Protein AF-A0A915EPQ9-F1 (afdb_monomer_lite)

pLDDT: mean 71.06, std 23.41, range [20.97, 97.5]

Radius of gyration: 39.2 Å; chains: 1; bounding box: 114×97×107 Å

InterPro domains:
  IPR001126 UmuC domain [PF00817] (8-189)
  IPR001126 UmuC domain [PS50173] (5-194)
  IPR001594 Palmitoyltransferase, DHHC domain [PF01529] (547-684)
  IPR036775 DNA polymerase, Y-family, little finger domain superfamily [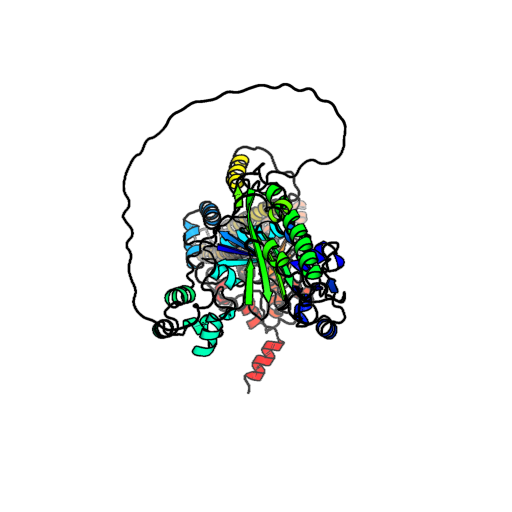G3DSA:3.30.1490.100] (253-326)
  IPR036775 DNA polymerase, Y-family, little finger domain superfamily [SSF100879] (257-351)
  IPR043128 Reverse transcriptase/Diguanylate cyclase domain [G3DSA:3.30.70.270] (82-194)
  IPR043502 DNA/RNA polymerase superfamily [SSF56672] (2-251)
  IPR052230 DNA polymerase eta [PTHR45873] (3-413)

Secondary structure (DSSP, 8-state):
----EEEEEETTTHHHHHHHH-GGGTTS-EEEEEEPTTSSEEEEEEE-HHHHHTT--TT--HHHHHHH-TT-EEEEPPBPTTSSSB--HHHHHT--S-SSSSEEEEE-HHHHHHHHTTS-HHHHHHHHHHTTS--PPP-----S--------SSHHHHHHHHHHHHHHHHH---EEEEEESSHHHHHHTTS--BGGGSTTTTTHHHHHHHHHH---BHHHHHTS-HHHHHHH-HHHHHHHHHHHHT---PPP----S-SEEEEEEE--GGGSEEEHHHHHHHHHHHHHHHHHHHHHHHHHH-EEEEEEEEEEEETTEEEEES--HHHHHT--SSEEEEEESEEEEEEEEEEES--TT---HHHHHH--SS-PPPS-----SS-SS----------PPPPP-----------------------------------STHHHHHHHHHHHHHHH-------SSHHHHHHHHHHHHHHHHIIIIIHHHHHHHIIIIIGGGTS-TTSHHHHHHHHHHHHHHHHHHHHHHHHHHHTTTTT-SSPP----TT-EE-STTSSEEPTT-EEETTTTEEETT--EEETTTTEEE-TTTHHHHHHHHHHHHHHHHHHHHHHHHHHHHHSS---GGGTHHHH-HHHHHHTTSS-HHHHHHHHHHHHHHHHHHHHHHHHHHHHHHHHHT--HHHHHTT--TT---HHHHHHHHH-TTHHHHTT-TTS----SS-SS----HHHHHHHHHTT--

Foldseek 3Di:
DQWKKKKKFFALQVQVLVCVVPVVCALHWEWEAEQDPVRHGDFTDGTALNLCVLVDDGPDDPVVSCVSPVRYHYHYADDDPPDSHGDCVSLQVLDQFDPHSGMAMDTCRVVLVVVLVVDDPVVNVVLVVPPPPDQAAWDDRPSNLDFQQPPPPDPSVVVVSVVQVVSCVVRVTHIIMAMDSDDQSRQPSHDAQFQLSTPPLVDDNVVQCCVPQVGGGLVSLLPDDLVVLCVRPVVCSVVSVCVSVVHDPDDRDPDSDDQKDKDKDFQDDPRFAWWLVVVVVVVVVRLVVSLVVQVVRCVVQVKHWDAKKKWFAFPNDIDIDRADVVVSVVPPDTTHPPTTRMIMMMTGPIDHHDPPPPDGSVVSNVPPPDDDDDPPPDDDPPPDDDDDDDDDDDDDDDDDDDDDDDDDDDDDDDDDDDDDDDDDDDDDDDDDDDDDVCPVCVVVVVVVVVVDDPDDDDDPPPPQVVVLVVLVVVLCCCLVPVVVVLLCCLLQPLVCVPPPPPDPSSCVPVVVLVLLSVLLVQLLVCLQVLAQQGPDPADRQDDDPPWDQQVQQSGIHFPLWHADPNSSYIGQNWFAQDSNNNGTHHQRRVLSVLLNLVSQLVNLVVSLVSLVVSLCVQDDHDDPVCVVCLVCVVVCVVVPVDDPVSSVSSVSNVVSVVSNVVSVVVNVQVLVCLQQLHHNVCVVVVNRFQPPGNVVSQCQRQADVNVCCSNHVPDDGDHPDSSRDGDTPVVVVVVVVVVVD

Sequence (741 aa):
MPRIVALIDMDCFYVQVEQRLNPELYGKPVVACQLSDNLSPGGVLAVSYEAREFGIKRGMSAEEIKQLCPEINLCIMPLVEGMHKTDLARYRSASEEKASIDEAYLDLTEAVEMEMAKWCPDELVEHLVTDLSEAFPSTHVATGDDRYLRASSCHRGQIVEDIRHEIFEKTKFNCSAGIGLNKMIAKLSLRDYKVMHLKFLGGKLGLALTNKFGVKTMADLAQIPPQNILASFPQSASWLLRVIEGDDDEPIRAGIMQKSIAVSKNFPGKNALSKVDLVEKWVHGLSKELCKRLIEDQVKFRRTAQNIVVGFYSNNRSIVWNYMRSFIKDKQGLDWSPSITNMHISSGRFQDGVDSTVREITSWFDKSKSEPVGQDAILDADQACGHEVDDITIIDFPPANELVANDPEGCENITSTSADPARDSSKESMDIEIVSENIVDRSKTIFNCLSSSNVEPKSAVKSSSSSVKKNVKNFDFVVGAILPISFLFEVTFVLSFWHSLFSVGWLVRVLPLLYISSNVYLNIYKMVSVGPNGRSSDLPSIIKPGFKYCHSCCLNSPPRSHHCPICNTCVLRRDHHCSFAAVCVGHFNQRFFIAAIVNLLIISFTCFLWNLSFVSMTMSKLSPIQYWHLMLPHLALVLGFISPYQFFAVFVFVCSMTTVVFVTYLVAAQIFCLYRGQTRIEYLMDIHAYDLGFLNNVRLAMGSRWPLVFFSPFVASPLQSDGISFPVKELQNVYKNTKNF

Structure (mmCIF, N/CA/C/O backbone):
data_AF-A0A915EPQ9-F1
#
_entry.id   AF-A0A915EPQ9-F1
#
loop_
_atom_site.group_PDB
_atom_site.id
_atom_site.type_symbol
_atom_site.label_atom_id
_atom_site.label_alt_id
_atom_site.label_comp_id
_atom_site.label_asym_id
_atom_site.label_entity_id
_atom_site.label_seq_id
_atom_site.pdbx_PDB_ins_code
_atom_site.Cartn_x
_atom_site.Cartn_y
_atom_site.Cartn_z
_atom_site.occupancy
_atom_site.B_iso_or_equiv
_atom_site.auth_seq_id
_atom_site.auth_comp_id
_atom_site.auth_asym_id
_atom_site.auth_atom_id
_atom_site.pdbx_PDB_model_num
ATOM 1 N N . MET A 1 1 ? -23.833 5.264 -9.275 1.00 45.62 1 MET A N 1
ATOM 2 C CA . MET A 1 1 ? -23.419 3.856 -9.037 1.00 45.62 1 MET A CA 1
ATOM 3 C C . MET A 1 1 ? -24.269 3.273 -7.900 1.00 45.62 1 MET A C 1
ATOM 5 O O . MET A 1 1 ? -25.123 4.007 -7.407 1.00 45.62 1 MET A O 1
ATOM 9 N N . PRO A 1 2 ? -24.121 2.003 -7.457 1.00 59.00 2 PRO A N 1
ATOM 10 C CA . PRO A 1 2 ? -24.512 1.664 -6.083 1.00 59.00 2 PRO A CA 1
ATOM 11 C C . PRO A 1 2 ? -23.792 2.596 -5.090 1.00 59.00 2 PRO A C 1
ATOM 13 O O . PRO A 1 2 ? -22.707 3.093 -5.398 1.00 59.00 2 PRO A O 1
ATOM 16 N N . ARG A 1 3 ? -24.393 2.843 -3.917 1.00 68.62 3 ARG A N 1
ATOM 17 C CA . ARG A 1 3 ? -23.802 3.712 -2.883 1.00 68.62 3 ARG A CA 1
ATOM 18 C C . ARG A 1 3 ? -22.417 3.214 -2.469 1.00 68.62 3 ARG A C 1
ATOM 20 O O . ARG A 1 3 ? -22.166 2.010 -2.442 1.00 68.62 3 ARG A O 1
ATOM 27 N N . ILE A 1 4 ? -21.542 4.143 -2.097 1.00 76.69 4 ILE A N 1
ATOM 28 C CA . ILE A 1 4 ? -20.205 3.853 -1.576 1.00 76.69 4 ILE A CA 1
ATOM 29 C C . ILE A 1 4 ? -20.112 4.467 -0.183 1.00 76.69 4 ILE A C 1
ATOM 31 O O . ILE A 1 4 ? -20.117 5.684 -0.023 1.00 76.69 4 ILE A O 1
ATOM 35 N N . VAL A 1 5 ? -20.031 3.609 0.828 1.00 75.31 5 VAL A N 1
ATOM 36 C CA . VAL A 1 5 ? -20.057 3.990 2.240 1.00 75.31 5 VAL A CA 1
ATOM 37 C C . VAL A 1 5 ? -18.716 3.681 2.881 1.00 75.31 5 VAL A C 1
ATOM 39 O O . VAL A 1 5 ? -18.258 2.538 2.847 1.00 75.31 5 VAL A O 1
ATOM 42 N N . ALA A 1 6 ? -18.128 4.682 3.528 1.00 80.75 6 ALA A N 1
ATOM 43 C CA . ALA A 1 6 ? -17.026 4.486 4.454 1.00 80.75 6 ALA A CA 1
ATOM 44 C C . ALA A 1 6 ? -17.485 4.670 5.905 1.00 80.75 6 ALA A C 1
ATOM 46 O O . ALA A 1 6 ? -18.450 5.378 6.206 1.00 80.75 6 ALA A O 1
ATOM 47 N N . LEU A 1 7 ? -16.754 4.041 6.816 1.00 81.56 7 LEU A N 1
ATOM 48 C CA . LEU A 1 7 ? -16.840 4.259 8.251 1.00 81.56 7 LEU A CA 1
ATOM 49 C C . LEU A 1 7 ? -15.430 4.427 8.804 1.00 81.56 7 LEU A C 1
ATOM 51 O O . LEU A 1 7 ? -14.595 3.549 8.603 1.00 81.56 7 LEU A O 1
ATOM 55 N N . ILE A 1 8 ? -15.204 5.507 9.545 1.00 83.12 8 ILE A N 1
ATOM 56 C CA . ILE A 1 8 ? -13.987 5.733 10.332 1.00 83.12 8 ILE A CA 1
ATOM 57 C C . ILE A 1 8 ? -14.281 5.361 11.799 1.00 83.12 8 ILE A C 1
ATOM 59 O O . ILE A 1 8 ? -15.335 5.737 12.306 1.00 83.12 8 ILE A O 1
ATOM 63 N N . ASP A 1 9 ? -13.383 4.631 12.470 1.00 82.88 9 ASP A N 1
ATOM 64 C CA . ASP A 1 9 ? -13.476 4.173 13.876 1.00 82.88 9 ASP A CA 1
ATOM 65 C C . ASP A 1 9 ? -12.108 4.435 14.560 1.00 82.88 9 ASP A C 1
ATOM 67 O O . ASP A 1 9 ? -11.081 3.885 14.152 1.00 82.88 9 ASP A O 1
ATOM 71 N N . MET A 1 10 ? -12.055 5.353 15.533 1.00 85.00 10 MET A N 1
ATOM 72 C CA . MET A 1 10 ? -10.816 5.856 16.152 1.00 85.00 10 MET A CA 1
ATOM 73 C C . MET A 1 10 ? -10.123 4.800 17.020 1.00 85.00 10 MET A C 1
ATOM 75 O O . MET A 1 10 ? -10.682 4.289 17.997 1.00 85.00 10 MET A O 1
ATOM 79 N N . ASP A 1 11 ? -8.849 4.533 16.731 1.00 85.12 11 ASP A N 1
ATOM 80 C CA . ASP A 1 11 ? -8.108 3.456 17.377 1.00 85.12 11 ASP A CA 1
ATOM 81 C C . ASP A 1 11 ? -7.954 3.696 18.882 1.00 85.12 11 ASP A C 1
ATOM 83 O O . ASP A 1 11 ? -7.470 4.737 19.314 1.00 85.12 11 ASP A O 1
ATOM 87 N N . CYS A 1 12 ? -8.431 2.743 19.692 1.00 87.69 12 CYS A N 1
ATOM 88 C CA . CYS A 1 12 ? -8.403 2.772 21.165 1.00 87.69 12 CYS A CA 1
ATOM 89 C C . CYS A 1 12 ? -8.780 4.129 21.824 1.00 87.69 12 CYS A C 1
ATOM 91 O O . CYS A 1 12 ? -8.390 4.371 22.967 1.00 87.69 12 CYS A O 1
ATOM 93 N N . PHE A 1 13 ? -9.579 4.965 21.140 1.00 89.56 13 PHE A N 1
ATOM 94 C CA . PHE A 1 13 ? -9.648 6.437 21.226 1.00 89.56 13 PHE A CA 1
ATOM 95 C C . PHE A 1 13 ? -9.196 7.109 22.536 1.00 89.56 13 PHE A C 1
ATOM 97 O O . PHE A 1 13 ? -8.296 7.946 22.522 1.00 89.56 13 PHE A O 1
ATOM 104 N N . TYR A 1 14 ? -9.787 6.759 23.682 1.00 89.25 14 TYR A N 1
ATOM 105 C CA . TYR A 1 14 ? -9.443 7.387 24.965 1.00 89.25 14 TYR A CA 1
ATOM 106 C C . TYR A 1 14 ? -7.981 7.184 25.388 1.00 89.25 14 TYR A C 1
ATOM 108 O O . TYR A 1 14 ? -7.452 8.035 26.092 1.00 89.25 14 TYR A O 1
ATOM 116 N N . VAL A 1 15 ? -7.321 6.099 24.968 1.00 91.19 15 VAL A N 1
ATOM 117 C CA . VAL A 1 15 ? -5.880 5.907 25.188 1.00 91.19 15 VAL A CA 1
ATOM 118 C C . VAL A 1 15 ? -5.068 6.876 24.330 1.00 91.19 15 VAL A C 1
ATOM 120 O O . VAL A 1 15 ? -4.192 7.540 24.873 1.00 91.19 15 VAL A O 1
ATOM 123 N N . GLN A 1 16 ? -5.391 7.037 23.042 1.00 89.81 16 GLN A N 1
ATOM 124 C CA . GLN A 1 16 ? -4.684 7.991 22.180 1.00 89.81 16 GLN A CA 1
ATOM 125 C C . GLN A 1 16 ? -4.825 9.441 22.664 1.00 89.81 16 GLN A C 1
ATOM 127 O O . GLN A 1 16 ? -3.870 10.209 22.584 1.00 89.81 16 GLN A O 1
ATOM 132 N N . VAL A 1 17 ? -5.975 9.820 23.237 1.00 89.25 17 VAL A N 1
ATOM 133 C CA . VAL A 1 17 ? -6.134 11.140 23.875 1.00 89.25 17 VAL A CA 1
ATOM 134 C C . VAL A 1 17 ? -5.144 11.328 25.035 1.00 89.25 17 VAL A C 1
ATOM 136 O O . VAL A 1 17 ? -4.562 12.404 25.153 1.00 89.25 17 VAL A O 1
ATOM 139 N N . GLU A 1 18 ? -4.883 10.295 25.844 1.00 89.50 18 GLU A N 1
ATOM 140 C CA . GLU A 1 18 ? -3.869 10.361 26.909 1.00 89.50 18 GLU A CA 1
ATOM 141 C C . GLU A 1 18 ? -2.435 10.304 26.362 1.00 89.50 18 GLU A C 1
ATOM 143 O O . GLU A 1 18 ? -1.586 11.043 26.849 1.00 89.50 18 GLU A O 1
ATOM 148 N N . GLN A 1 19 ? -2.160 9.505 25.324 1.00 88.31 19 GLN A N 1
ATOM 149 C CA . GLN A 1 19 ? -0.846 9.456 24.663 1.00 88.31 19 GLN A CA 1
ATOM 150 C C . GLN A 1 19 ? -0.492 10.791 23.986 1.00 88.31 19 GLN A C 1
ATOM 152 O O . GLN A 1 19 ? 0.658 11.219 24.013 1.00 88.31 19 GLN A O 1
ATOM 157 N N . ARG A 1 20 ? -1.480 11.522 23.457 1.00 86.38 20 ARG A N 1
ATOM 158 C CA . ARG A 1 20 ? -1.273 12.877 22.925 1.00 86.38 20 ARG A CA 1
ATOM 159 C C . ARG A 1 20 ? -1.025 13.919 24.020 1.00 86.38 20 ARG A C 1
ATOM 161 O O . ARG A 1 20 ? -0.348 14.908 23.761 1.00 86.38 20 ARG A O 1
ATOM 168 N N . LEU A 1 21 ? -1.559 13.711 25.226 1.00 87.25 21 LEU A N 1
ATOM 169 C CA . LEU A 1 21 ? -1.301 14.566 26.393 1.00 87.25 21 LEU A CA 1
ATOM 170 C C . LEU A 1 21 ? 0.028 14.231 27.091 1.00 87.25 21 LEU A C 1
ATOM 172 O O . LEU A 1 21 ? 0.663 15.128 27.639 1.00 87.25 21 LEU A O 1
ATOM 176 N N . ASN A 1 22 ? 0.461 12.969 27.053 1.00 89.69 22 ASN A N 1
ATOM 177 C CA . ASN A 1 22 ? 1.771 12.518 27.513 1.00 89.69 22 ASN A CA 1
ATOM 178 C C . ASN A 1 22 ? 2.434 11.613 26.451 1.00 89.69 22 ASN A C 1
ATOM 180 O O . ASN A 1 22 ? 2.242 10.392 26.484 1.00 89.69 22 ASN A O 1
ATOM 184 N N . PRO A 1 23 ? 3.253 12.187 25.546 1.00 88.44 23 PRO A N 1
ATOM 185 C CA . PRO A 1 23 ? 3.924 11.444 24.477 1.00 88.44 23 PRO A CA 1
ATOM 186 C C . PRO A 1 23 ? 4.863 10.323 24.937 1.00 88.44 23 PRO A C 1
ATOM 188 O O . PRO A 1 23 ? 5.204 9.457 24.135 1.00 88.44 23 PRO A O 1
ATOM 191 N N . GLU A 1 24 ? 5.255 10.265 26.215 1.00 91.00 24 GLU A N 1
ATOM 192 C CA . GLU A 1 24 ? 6.004 9.116 26.735 1.00 91.00 24 GLU A CA 1
ATOM 193 C C . GLU A 1 24 ? 5.184 7.815 26.750 1.00 91.00 24 GLU A C 1
ATOM 195 O O . GLU A 1 24 ? 5.748 6.757 27.016 1.00 91.00 24 GLU A O 1
ATOM 200 N N . LEU A 1 25 ? 3.870 7.869 26.509 1.00 89.62 25 LEU A N 1
ATOM 201 C CA . LEU A 1 25 ? 2.968 6.714 26.517 1.00 89.62 25 LEU A CA 1
ATOM 202 C C . LEU A 1 25 ? 2.779 6.048 25.139 1.00 89.62 25 LEU A C 1
ATOM 204 O O . LEU A 1 25 ? 2.090 5.029 25.062 1.00 89.62 25 LEU A O 1
ATOM 208 N N . TYR A 1 26 ? 3.347 6.589 24.055 1.00 87.75 26 TYR A N 1
ATOM 209 C CA . TYR A 1 26 ? 3.329 5.922 22.744 1.00 87.75 26 TYR A CA 1
ATOM 210 C C . TYR A 1 26 ? 4.194 4.649 22.757 1.00 87.75 26 TYR A C 1
ATOM 212 O O . TYR A 1 26 ? 5.281 4.642 23.338 1.00 87.75 26 TYR A O 1
ATOM 220 N N . GLY A 1 27 ? 3.718 3.571 22.120 1.00 85.94 27 GLY A N 1
ATOM 221 C CA . GLY A 1 27 ? 4.433 2.289 22.045 1.00 85.94 27 GLY A CA 1
ATOM 222 C C . GLY A 1 27 ? 4.560 1.553 23.385 1.00 85.94 27 GLY A C 1
ATOM 223 O O . GLY A 1 27 ? 5.444 0.712 23.545 1.00 85.94 27 GLY A O 1
ATOM 224 N N . LYS A 1 28 ? 3.722 1.892 24.374 1.00 91.75 28 LYS A N 1
ATOM 225 C CA . LYS A 1 28 ? 3.699 1.279 25.710 1.00 91.75 28 LYS A CA 1
ATOM 226 C C . LYS A 1 28 ? 2.331 0.653 25.984 1.00 91.75 28 LYS A C 1
ATOM 228 O O . LYS A 1 28 ? 1.319 1.159 25.501 1.00 91.75 28 LYS A O 1
ATOM 233 N N . PRO A 1 29 ? 2.250 -0.386 26.832 1.00 94.62 29 PRO A N 1
ATOM 234 C CA . PRO A 1 29 ? 0.968 -0.904 27.278 1.00 94.62 29 PRO A CA 1
ATOM 235 C C . PRO A 1 29 ? 0.285 0.139 28.184 1.00 94.62 29 PRO A C 1
ATOM 237 O O . PRO A 1 29 ? 0.760 0.466 29.277 1.00 94.62 29 PRO A O 1
ATOM 240 N N . VAL A 1 30 ? -0.834 0.685 27.700 1.00 94.00 30 VAL A N 1
ATOM 241 C CA . VAL A 1 30 ? -1.669 1.706 28.362 1.00 94.00 30 VAL A CA 1
ATOM 242 C C . VAL A 1 30 ? -3.124 1.233 28.496 1.00 94.00 30 VAL A C 1
ATOM 244 O O . VAL A 1 30 ? -3.681 0.618 27.577 1.00 94.00 30 VAL A O 1
ATOM 247 N N . VAL A 1 31 ? -3.766 1.578 29.617 1.00 93.75 31 VAL A N 1
ATOM 248 C CA . VAL A 1 31 ? -5.214 1.440 29.849 1.00 93.75 31 VAL A CA 1
ATOM 249 C C . VAL A 1 31 ? -5.787 2.766 30.348 1.00 93.75 31 VAL A C 1
ATOM 251 O O . VAL A 1 31 ? -5.282 3.339 31.312 1.00 93.75 31 VAL A O 1
ATOM 254 N N . ALA A 1 32 ? -6.872 3.233 29.729 1.00 90.62 32 ALA A N 1
ATOM 255 C CA . ALA A 1 32 ? -7.649 4.372 30.210 1.00 90.62 32 ALA A CA 1
ATOM 256 C C . ALA A 1 32 ? -8.820 3.879 31.080 1.00 90.62 32 ALA A C 1
ATOM 258 O O . ALA A 1 32 ? -9.668 3.118 30.599 1.00 90.62 32 ALA A O 1
ATOM 259 N N . CYS A 1 33 ? -8.894 4.327 32.337 1.00 88.50 33 CYS A N 1
ATOM 260 C CA . CYS A 1 33 ? -9.891 3.888 33.325 1.00 88.50 33 CYS A CA 1
ATOM 261 C C . CYS A 1 33 ? -10.679 5.059 33.930 1.00 88.50 33 CYS A C 1
ATOM 263 O O . CYS A 1 33 ? -10.161 6.163 34.097 1.00 88.50 33 CYS A O 1
ATOM 265 N N . GLN A 1 34 ? -11.919 4.797 34.351 1.00 83.94 34 GLN A N 1
ATOM 266 C CA . GLN A 1 34 ? -12.606 5.669 35.311 1.00 83.94 34 GLN A CA 1
ATOM 267 C C . GLN A 1 34 ? -11.916 5.600 36.679 1.00 83.94 34 GLN A C 1
ATOM 269 O O . GLN A 1 34 ? -11.370 4.561 37.044 1.00 83.94 34 GLN A O 1
ATOM 274 N N . LEU A 1 35 ? -11.987 6.674 37.463 1.00 78.50 35 LEU A N 1
ATOM 275 C CA . LEU A 1 35 ? -11.669 6.625 38.891 1.00 78.50 35 LEU A CA 1
ATOM 276 C C . LEU A 1 35 ? -12.771 5.847 39.637 1.00 78.50 35 LEU A C 1
ATOM 278 O O . LEU A 1 35 ? -13.957 6.037 39.360 1.00 78.50 35 LEU A O 1
ATOM 282 N N . SER A 1 36 ? -12.394 4.971 40.567 1.00 70.94 36 SER A N 1
ATOM 283 C CA . SER A 1 36 ? -13.333 4.295 41.467 1.00 70.94 36 SER A CA 1
ATOM 284 C C . SER A 1 36 ? -13.792 5.234 42.590 1.00 70.94 36 SER A C 1
ATOM 286 O O . SER A 1 36 ? -13.135 6.234 42.889 1.00 70.94 36 SER A O 1
ATOM 288 N N . ASP A 1 37 ? -14.889 4.893 43.273 1.00 65.81 37 ASP A N 1
ATOM 289 C CA . ASP A 1 37 ? -15.340 5.667 44.440 1.00 65.81 37 ASP A CA 1
ATOM 290 C C . ASP A 1 37 ? -14.297 5.633 45.603 1.00 65.81 37 ASP A C 1
ATOM 292 O O . ASP A 1 37 ? -14.339 6.490 46.481 1.00 65.81 37 ASP A O 1
ATOM 296 N N . ASN A 1 38 ? -13.308 4.717 45.566 1.00 66.12 38 ASN A N 1
ATOM 297 C CA . ASN A 1 38 ? -12.179 4.605 46.510 1.00 66.12 38 ASN A CA 1
ATOM 298 C C . ASN A 1 38 ? -10.878 5.291 46.019 1.00 66.12 38 ASN A C 1
ATOM 300 O O . ASN A 1 38 ? -9.802 5.004 46.541 1.00 66.12 38 ASN A O 1
ATOM 304 N N . LEU A 1 39 ? -10.940 6.152 44.993 1.00 65.31 39 LEU A N 1
ATOM 305 C CA . LEU A 1 39 ? -9.780 6.812 44.358 1.00 65.31 39 LEU A CA 1
ATOM 306 C C . LEU A 1 39 ? -8.752 5.859 43.698 1.00 65.31 39 LEU A C 1
ATOM 308 O O . LEU A 1 39 ? -7.656 6.279 43.332 1.00 65.31 39 LEU A O 1
ATOM 312 N N . SER A 1 40 ? -9.100 4.584 43.503 1.00 67.38 40 SER A N 1
ATOM 313 C CA . SER A 1 40 ? -8.295 3.607 42.752 1.00 67.38 40 SER A CA 1
ATOM 314 C C . SER A 1 40 ? -8.696 3.573 41.263 1.00 67.38 40 SER A C 1
ATOM 316 O O . SER A 1 40 ? -9.728 4.145 40.900 1.00 67.38 40 SER A O 1
ATOM 318 N N . PRO A 1 41 ? -7.942 2.911 40.362 1.00 71.19 41 PRO A N 1
ATOM 319 C CA . PRO A 1 41 ? -8.391 2.722 38.986 1.00 71.19 41 PRO A CA 1
ATOM 320 C C . PRO A 1 41 ? -9.606 1.780 38.971 1.00 71.19 41 PRO A C 1
ATOM 322 O O . PRO A 1 41 ? -9.530 0.637 39.418 1.00 71.19 41 PRO A O 1
ATOM 325 N N . GLY A 1 42 ? -10.737 2.292 38.491 1.00 75.38 42 GLY A N 1
ATOM 326 C CA . GLY A 1 42 ? -12.004 1.582 38.351 1.00 75.38 42 GLY A CA 1
ATOM 327 C C . GLY A 1 42 ? -12.202 1.021 36.942 1.00 75.38 42 GLY A C 1
ATOM 328 O O . GLY A 1 42 ? -11.283 0.477 36.335 1.00 75.38 42 GLY A O 1
ATOM 329 N N . GLY A 1 43 ? -13.426 1.144 36.419 1.00 80.75 43 GLY A N 1
ATOM 330 C CA . GLY A 1 43 ? -13.831 0.518 35.158 1.00 80.75 43 GLY A CA 1
ATOM 331 C C . GLY A 1 43 ? -12.976 0.925 33.952 1.00 80.75 43 GLY A C 1
ATOM 332 O O . GLY A 1 43 ? -12.857 2.111 33.633 1.00 80.75 43 GLY A O 1
ATOM 333 N N . VAL A 1 44 ? -12.431 -0.078 33.258 1.00 86.38 44 VAL A N 1
ATOM 334 C CA . VAL A 1 44 ? -11.662 0.071 32.013 1.00 86.38 44 VAL A CA 1
ATOM 335 C C . VAL A 1 44 ? -12.533 0.630 30.891 1.00 86.38 44 VAL A C 1
ATOM 337 O O . VAL A 1 44 ? -13.522 0.010 30.492 1.00 86.38 44 VAL A O 1
ATOM 340 N N . LEU A 1 45 ? -12.118 1.761 30.323 1.00 85.56 45 LEU A N 1
ATOM 341 C CA . LEU A 1 45 ? -12.786 2.415 29.199 1.00 85.56 45 LEU A CA 1
ATOM 342 C C . LEU A 1 45 ? -12.101 2.130 27.862 1.00 85.56 45 LEU A C 1
ATOM 344 O O . LEU A 1 45 ? -12.786 1.910 26.864 1.00 85.56 45 LEU A O 1
ATOM 348 N N . ALA A 1 46 ? -10.770 2.097 27.813 1.00 89.62 46 ALA A N 1
ATOM 349 C CA . ALA A 1 46 ? -10.025 1.741 26.607 1.00 89.62 46 ALA A CA 1
ATOM 350 C C . ALA A 1 46 ? -8.701 1.055 26.951 1.00 89.62 46 ALA A C 1
ATOM 352 O O . ALA A 1 46 ? -8.128 1.285 28.012 1.00 89.62 46 ALA A O 1
ATOM 353 N N . VAL A 1 47 ? -8.237 0.209 26.034 1.00 90.69 47 VAL A N 1
ATOM 354 C CA . VAL A 1 47 ? -7.015 -0.594 26.151 1.00 90.69 47 VAL A CA 1
ATOM 355 C C . VAL A 1 47 ? -6.207 -0.363 24.873 1.00 90.69 47 VAL A C 1
ATOM 357 O O . VAL A 1 47 ? -6.761 -0.516 23.774 1.00 90.69 47 VAL A O 1
ATOM 360 N N . SER A 1 48 ? -4.937 0.024 25.017 1.00 92.25 48 SER A N 1
ATOM 361 C CA . SER A 1 48 ? -3.951 0.105 23.921 1.00 92.25 48 SER A CA 1
ATOM 362 C C . SER A 1 48 ? -3.804 -1.248 23.208 1.00 92.25 48 SER A C 1
ATOM 364 O O . SER A 1 48 ? -4.306 -2.257 23.708 1.00 92.25 48 SER A O 1
ATOM 366 N N . TYR A 1 49 ? -3.179 -1.309 22.034 1.00 87.25 49 TYR A N 1
ATOM 367 C CA . TYR A 1 49 ? -3.017 -2.605 21.361 1.00 87.25 49 TYR A CA 1
ATOM 368 C C . TYR A 1 49 ? -1.904 -3.427 22.013 1.00 87.25 49 TYR A C 1
ATOM 370 O O . TYR A 1 49 ? -2.104 -4.609 22.272 1.00 87.25 49 TYR A O 1
ATOM 378 N N . GLU A 1 50 ? -0.830 -2.761 22.423 1.00 90.94 50 GLU A N 1
ATOM 379 C CA . GLU A 1 50 ? 0.270 -3.280 23.232 1.00 90.94 50 GLU A CA 1
ATOM 380 C C . GLU A 1 50 ? -0.261 -3.961 24.507 1.00 90.94 50 GLU A C 1
ATOM 382 O O . GLU A 1 50 ? 0.099 -5.093 24.813 1.00 90.94 50 GLU A O 1
ATOM 387 N N . ALA A 1 51 ? -1.209 -3.338 25.221 1.00 91.12 51 ALA A N 1
ATOM 388 C CA . ALA A 1 51 ? -1.836 -3.955 26.394 1.00 91.12 51 ALA A CA 1
ATOM 389 C C . ALA A 1 51 ? -2.769 -5.140 26.051 1.00 91.12 51 ALA A C 1
ATOM 391 O O . ALA A 1 51 ? -2.935 -6.043 26.872 1.00 91.12 51 ALA A O 1
ATOM 392 N N . ARG A 1 52 ? -3.376 -5.187 24.854 1.00 90.19 52 ARG A N 1
ATOM 393 C CA . ARG A 1 52 ? -4.217 -6.330 24.433 1.00 90.19 52 ARG A CA 1
ATOM 394 C C . ARG A 1 52 ? -3.401 -7.597 24.179 1.00 90.19 52 ARG A C 1
ATOM 396 O O . ARG A 1 52 ? -3.970 -8.679 24.310 1.00 90.19 52 ARG A O 1
ATOM 403 N N . GLU A 1 53 ? -2.110 -7.490 23.860 1.00 88.88 53 GLU A N 1
ATOM 404 C CA . GLU A 1 53 ? -1.231 -8.656 23.668 1.00 88.88 53 GLU A CA 1
ATOM 405 C C . GLU A 1 53 ? -1.065 -9.466 24.966 1.00 88.88 53 GLU A C 1
ATOM 407 O O . GLU A 1 53 ? -1.124 -10.693 24.939 1.00 88.88 53 GLU A O 1
ATOM 412 N N . PHE A 1 54 ? -1.039 -8.792 26.123 1.00 88.88 54 PHE A N 1
ATOM 413 C CA . PHE A 1 54 ? -1.111 -9.406 27.461 1.00 88.88 54 PHE A CA 1
ATOM 414 C C . PHE A 1 54 ? -2.510 -9.962 27.813 1.00 88.88 54 PHE A C 1
ATOM 416 O O . PHE A 1 54 ? -2.778 -10.346 28.951 1.00 88.88 54 PHE A O 1
ATOM 423 N N . GLY A 1 55 ? -3.448 -9.981 26.861 1.00 88.06 55 GLY A N 1
ATOM 424 C CA . GLY A 1 55 ? -4.813 -10.479 27.038 1.00 88.06 55 GLY A CA 1
ATOM 425 C C . GLY A 1 55 ? -5.777 -9.519 27.748 1.00 88.06 55 GLY A C 1
ATOM 426 O O . GLY A 1 55 ? -6.924 -9.913 27.994 1.00 88.06 55 GLY A O 1
ATOM 427 N N . ILE A 1 56 ? -5.353 -8.283 28.052 1.00 89.75 56 ILE A N 1
ATOM 428 C CA . ILE A 1 56 ? -6.142 -7.290 28.799 1.00 89.75 56 ILE A CA 1
ATOM 429 C C . ILE A 1 56 ? -7.390 -6.865 28.008 1.00 89.75 56 ILE A C 1
ATOM 431 O O . ILE A 1 56 ? -7.337 -6.575 26.810 1.00 89.75 56 ILE A O 1
ATOM 435 N N . LYS A 1 57 ? -8.540 -6.809 28.693 1.00 83.69 57 LYS A N 1
ATOM 436 C CA . LYS A 1 57 ? -9.867 -6.548 28.109 1.00 83.69 57 LYS A CA 1
ATOM 437 C C . LYS A 1 57 ? -10.659 -5.530 28.933 1.00 83.69 57 LYS A C 1
ATOM 439 O O . LYS A 1 57 ? -10.467 -5.393 30.140 1.00 83.69 57 LYS A O 1
ATOM 444 N N . ARG A 1 58 ? -11.611 -4.847 28.281 1.00 79.44 58 ARG A N 1
ATOM 445 C CA . ARG A 1 58 ? -12.639 -4.045 28.972 1.00 79.44 58 ARG A CA 1
ATOM 446 C C . ARG A 1 58 ? -13.369 -4.922 29.999 1.00 79.44 58 ARG A C 1
ATOM 448 O O . ARG A 1 58 ? -13.780 -6.029 29.666 1.00 79.44 58 ARG A O 1
ATOM 455 N N . GLY A 1 59 ? -13.549 -4.405 31.214 1.00 76.19 59 GLY A N 1
ATOM 456 C CA . GLY A 1 59 ? -14.244 -5.087 32.313 1.00 76.19 59 GLY A CA 1
ATOM 457 C C . GLY A 1 59 ? -13.347 -5.794 33.337 1.00 76.19 59 GLY A C 1
ATOM 458 O O . GLY A 1 59 ? -13.849 -6.121 34.406 1.00 76.19 59 GLY A O 1
ATOM 459 N N . MET A 1 60 ? -12.050 -5.980 33.062 1.00 84.00 60 MET A N 1
ATOM 460 C CA . MET A 1 60 ? -11.083 -6.447 34.070 1.00 84.00 60 MET A CA 1
ATOM 461 C C . MET A 1 60 ? -10.829 -5.383 35.150 1.00 84.00 60 MET A C 1
ATOM 463 O O . MET A 1 60 ? -10.941 -4.180 34.891 1.00 84.00 60 MET A O 1
ATOM 467 N N . SER A 1 61 ? -10.458 -5.823 36.351 1.00 82.75 61 SER A N 1
ATOM 468 C CA . SER A 1 61 ? -10.016 -4.965 37.454 1.00 82.75 61 SER A CA 1
ATOM 469 C C . SER A 1 61 ? -8.557 -4.519 37.301 1.00 82.75 61 SER A C 1
ATOM 471 O O . SER A 1 61 ? -7.746 -5.166 36.639 1.00 82.75 61 SER A O 1
ATOM 473 N N . ALA A 1 62 ? -8.188 -3.429 37.978 1.00 83.19 62 ALA A N 1
ATOM 474 C CA . ALA A 1 62 ? -6.810 -2.935 38.009 1.00 83.19 62 ALA A CA 1
ATOM 475 C C . ALA A 1 62 ? -5.797 -3.936 38.606 1.00 83.19 62 ALA A C 1
ATOM 477 O O . ALA A 1 62 ? -4.602 -3.832 38.331 1.00 83.19 62 ALA A O 1
ATOM 478 N N . GLU A 1 63 ? -6.263 -4.886 39.419 1.00 84.25 63 GLU A N 1
ATOM 479 C CA . GLU A 1 63 ? -5.438 -5.914 40.061 1.00 84.25 63 GLU A CA 1
ATOM 480 C C . GLU A 1 63 ? -5.124 -7.052 39.082 1.00 84.25 63 GLU A C 1
ATOM 482 O O . GLU A 1 63 ? -3.952 -7.362 38.877 1.00 84.25 63 GLU A O 1
ATOM 487 N N . GLU A 1 64 ? -6.135 -7.591 38.390 1.00 87.19 64 GLU A N 1
ATOM 488 C CA . GLU A 1 64 ? -5.953 -8.573 37.305 1.00 87.19 64 GLU A CA 1
ATOM 489 C C . GLU A 1 64 ? -5.058 -8.012 36.188 1.00 87.19 64 GLU A C 1
ATOM 491 O O . GLU A 1 64 ? -4.153 -8.685 35.700 1.00 87.19 64 GLU A O 1
ATOM 496 N N . ILE A 1 65 ? -5.262 -6.744 35.821 1.00 89.44 65 ILE A N 1
ATOM 497 C CA . ILE A 1 65 ? -4.483 -6.060 34.780 1.00 89.44 65 ILE A CA 1
ATOM 498 C C . ILE A 1 65 ? -2.999 -5.961 35.160 1.00 89.44 65 ILE A C 1
ATOM 500 O O . ILE A 1 65 ? -2.141 -6.225 34.321 1.00 89.44 65 ILE A O 1
ATOM 504 N N . LYS A 1 66 ? -2.685 -5.645 36.424 1.00 88.12 66 LYS A N 1
ATOM 505 C CA . LYS A 1 66 ? -1.301 -5.604 36.929 1.00 88.12 66 LYS A CA 1
ATOM 506 C C . LYS A 1 66 ? -0.669 -6.985 37.119 1.00 88.12 66 LYS A C 1
ATOM 508 O O . LYS A 1 66 ? 0.553 -7.081 37.117 1.00 88.12 66 LYS A O 1
ATOM 513 N N . GLN A 1 67 ? -1.468 -8.040 37.281 1.00 91.19 67 GLN A N 1
ATOM 514 C CA . GLN A 1 67 ? -0.972 -9.421 37.281 1.00 91.19 67 GLN A CA 1
ATOM 515 C C . GLN A 1 67 ? -0.606 -9.893 35.866 1.00 91.19 67 GLN A C 1
ATOM 517 O O . GLN A 1 67 ? 0.356 -10.640 35.711 1.00 91.19 67 GLN A O 1
ATOM 522 N N . LEU A 1 68 ? -1.342 -9.443 34.842 1.00 91.94 68 LEU A N 1
ATOM 523 C CA . LEU A 1 68 ? -1.057 -9.741 33.432 1.00 91.94 68 LEU A CA 1
ATOM 524 C C . LEU A 1 68 ? 0.101 -8.905 32.861 1.00 91.94 68 LEU A C 1
ATOM 526 O O . LEU A 1 68 ? 0.871 -9.414 32.054 1.00 91.94 68 LEU A O 1
ATOM 530 N N . CYS A 1 69 ? 0.219 -7.639 33.269 1.00 92.06 69 CYS A N 1
ATOM 531 C CA . CYS A 1 69 ? 1.242 -6.699 32.807 1.00 92.06 69 CYS A CA 1
ATOM 532 C C . CYS A 1 69 ? 1.678 -5.793 33.981 1.00 92.06 69 CYS A C 1
ATOM 534 O O . CYS A 1 69 ? 1.020 -4.787 34.264 1.00 92.06 69 CYS A O 1
ATOM 536 N N . PRO A 1 70 ? 2.747 -6.138 34.722 1.00 91.50 70 PRO A N 1
ATOM 537 C CA . PRO A 1 70 ? 3.244 -5.325 35.839 1.00 91.50 70 PRO A CA 1
ATOM 538 C C . PRO A 1 70 ? 3.671 -3.898 35.450 1.00 91.50 70 PRO A C 1
ATOM 540 O O . PRO A 1 70 ? 3.565 -2.976 36.260 1.00 91.50 70 PRO A O 1
ATOM 543 N N . GLU A 1 71 ? 4.122 -3.710 34.210 1.00 92.75 71 GLU A N 1
ATOM 544 C CA . GLU A 1 71 ? 4.581 -2.456 33.602 1.00 92.75 71 GLU A CA 1
ATOM 545 C C . GLU A 1 71 ? 3.451 -1.575 33.023 1.00 92.75 71 GLU A C 1
ATOM 547 O O . GLU A 1 71 ? 3.713 -0.571 32.354 1.00 92.75 71 GLU A O 1
ATOM 552 N N . ILE A 1 72 ? 2.189 -1.940 33.272 1.00 94.19 72 ILE A N 1
ATOM 553 C CA . ILE A 1 72 ? 1.007 -1.293 32.694 1.00 94.19 72 ILE A CA 1
ATOM 554 C C . ILE A 1 72 ? 0.826 0.171 33.131 1.00 94.19 72 ILE A C 1
ATOM 556 O O . ILE A 1 72 ? 0.788 0.514 34.317 1.00 94.19 72 ILE A O 1
ATOM 560 N N . ASN A 1 73 ? 0.609 1.047 32.151 1.00 93.62 73 ASN A N 1
ATOM 561 C CA . ASN A 1 73 ? 0.362 2.468 32.373 1.00 93.62 73 ASN A CA 1
ATOM 562 C C . ASN A 1 73 ? -1.148 2.700 32.545 1.00 93.62 73 ASN A C 1
ATOM 564 O O . ASN A 1 73 ? -1.918 2.573 31.592 1.00 93.62 73 ASN A O 1
ATOM 568 N N . LEU A 1 74 ? -1.588 3.019 33.766 1.00 91.12 74 LEU A N 1
ATOM 569 C CA . LEU A 1 74 ? -3.004 3.242 34.083 1.00 91.12 74 LEU A CA 1
ATOM 570 C C . LEU A 1 74 ? -3.338 4.739 34.071 1.00 91.12 74 LEU A C 1
ATOM 572 O O . LEU A 1 74 ? -3.133 5.442 35.062 1.00 91.12 74 LEU A O 1
ATOM 576 N N . CYS A 1 75 ? -3.888 5.223 32.960 1.00 89.31 75 CYS A N 1
ATOM 577 C CA . CYS A 1 75 ? -4.364 6.596 32.828 1.00 89.31 75 CYS A CA 1
ATOM 578 C C . CYS A 1 75 ? -5.765 6.716 33.439 1.00 89.31 75 CYS A C 1
ATOM 580 O O . CYS A 1 75 ? -6.758 6.270 32.857 1.00 89.31 75 CYS A O 1
ATOM 582 N N . ILE A 1 76 ? -5.852 7.300 34.633 1.00 87.19 76 ILE A N 1
ATOM 583 C CA . ILE A 1 76 ? -7.125 7.474 35.335 1.00 87.19 76 ILE A CA 1
ATOM 584 C C . ILE A 1 76 ? -7.741 8.821 34.955 1.00 87.19 76 ILE A C 1
ATOM 586 O O . ILE A 1 76 ? -7.101 9.865 35.065 1.00 87.19 76 ILE A O 1
ATOM 590 N N . MET A 1 77 ? -8.996 8.802 34.512 1.00 85.31 77 MET A N 1
ATOM 591 C CA . MET A 1 77 ? -9.692 10.014 34.087 1.00 85.31 77 MET A CA 1
ATOM 592 C C . MET A 1 77 ? -10.043 10.934 35.269 1.00 85.31 77 MET A C 1
ATOM 594 O O . MET A 1 77 ? -10.463 10.435 36.319 1.00 85.31 77 MET A O 1
ATOM 598 N N . PRO A 1 78 ? -9.932 12.268 35.099 1.00 81.12 78 PRO A N 1
ATOM 599 C CA . PRO A 1 78 ? -10.231 13.236 36.148 1.00 81.12 78 PRO A CA 1
ATOM 600 C C . PRO A 1 78 ? -11.706 13.211 36.560 1.00 81.12 78 PRO A C 1
ATOM 602 O O . PRO A 1 78 ? -12.586 12.738 35.835 1.00 81.12 78 PRO A O 1
ATOM 605 N N . LEU A 1 79 ? -11.977 13.763 37.740 1.00 81.56 79 LEU A N 1
ATOM 606 C CA . LEU A 1 79 ? -13.328 14.022 38.222 1.00 81.56 79 LEU A CA 1
ATOM 607 C C . LEU A 1 79 ? -13.823 15.399 37.764 1.00 81.56 79 LEU A C 1
ATOM 609 O O . LEU A 1 79 ? -13.037 16.336 37.642 1.00 81.56 79 LEU A O 1
ATOM 613 N N . VAL A 1 80 ? -15.138 15.533 37.583 1.00 73.12 80 VAL A N 1
ATOM 614 C CA . VAL A 1 80 ? -15.796 16.845 37.526 1.00 73.12 80 VAL A CA 1
ATOM 615 C C . VAL A 1 80 ? -15.673 17.500 38.904 1.00 73.12 80 VAL A C 1
ATOM 617 O O . VAL A 1 80 ? -15.927 16.857 39.923 1.00 73.12 80 VAL A O 1
ATOM 620 N N . GLU A 1 81 ? -15.297 18.776 38.945 1.00 68.75 81 GLU A N 1
ATOM 621 C CA . GLU A 1 81 ? -15.055 19.503 40.193 1.00 68.75 81 GLU A CA 1
ATOM 622 C C . GLU A 1 81 ? -16.242 19.404 41.174 1.00 68.75 81 GLU A C 1
ATOM 624 O O . GLU A 1 81 ? -17.406 19.582 40.809 1.00 68.75 81 GLU A O 1
ATOM 629 N N . GLY A 1 82 ? -15.949 19.060 42.433 1.00 65.31 82 GLY A N 1
ATOM 630 C CA . GLY A 1 82 ? -16.956 18.863 43.482 1.00 65.31 82 GLY A CA 1
ATOM 631 C C . GLY A 1 82 ? -17.809 17.585 43.377 1.00 65.31 82 GLY A C 1
ATOM 632 O O . GLY A 1 82 ? -18.677 17.378 44.230 1.00 65.31 82 GLY A O 1
ATOM 633 N N . MET A 1 83 ? -17.583 16.710 42.387 1.00 68.12 83 MET A N 1
ATOM 634 C CA . MET A 1 83 ? -18.347 15.470 42.186 1.00 68.12 83 MET A CA 1
ATOM 635 C C . MET A 1 83 ? -17.457 14.233 42.015 1.00 68.12 83 MET A C 1
ATOM 637 O O . MET A 1 83 ? -16.534 14.217 41.212 1.00 68.12 83 MET A O 1
ATOM 641 N N . HIS A 1 84 ? -17.829 13.113 42.642 1.00 73.81 84 HIS A N 1
ATOM 642 C CA . HIS A 1 84 ? -17.238 11.794 42.356 1.00 73.81 84 HIS A CA 1
ATOM 643 C C . HIS A 1 84 ? -17.763 11.206 41.031 1.00 73.81 84 HIS A C 1
ATOM 645 O O . HIS A 1 84 ? -18.282 10.096 40.988 1.00 73.81 84 HIS A O 1
ATOM 651 N N . LYS A 1 85 ? -17.707 11.976 39.941 1.00 78.25 85 LYS A N 1
ATOM 652 C CA . LYS A 1 85 ? -18.102 11.566 38.590 1.00 78.25 85 LYS A CA 1
ATOM 653 C C . LYS A 1 85 ? -16.970 11.900 37.625 1.00 78.25 85 LYS A C 1
ATOM 655 O O . LYS A 1 85 ? -16.493 13.027 37.623 1.00 78.25 85 LYS A O 1
ATOM 660 N N . THR A 1 86 ? -16.600 10.952 36.766 1.00 77.94 86 THR A N 1
ATOM 661 C CA . THR A 1 86 ? -15.625 11.169 35.690 1.00 77.94 86 THR A CA 1
ATOM 662 C C . THR A 1 86 ? -16.028 12.339 34.788 1.00 77.94 86 THR A C 1
ATOM 664 O O . THR A 1 86 ? -17.165 12.387 34.291 1.00 77.94 86 THR A O 1
ATOM 667 N N . ASP A 1 87 ? -15.091 13.258 34.558 1.00 79.62 87 ASP A N 1
ATOM 668 C CA . ASP A 1 87 ? -15.199 14.237 33.484 1.00 79.62 87 ASP A CA 1
ATOM 669 C C . ASP A 1 87 ? -14.758 13.605 32.159 1.00 79.62 87 ASP A C 1
ATOM 671 O O . ASP A 1 87 ? -13.758 12.892 32.076 1.00 79.62 87 ASP A O 1
ATOM 675 N N . LEU A 1 88 ? -15.536 13.877 31.115 1.00 82.12 88 LEU A N 1
ATOM 676 C CA . LEU A 1 88 ? -15.268 13.430 29.756 1.00 82.12 88 LEU A CA 1
ATOM 677 C C . LEU A 1 88 ? -15.087 14.594 28.771 1.00 82.12 88 LEU A C 1
ATOM 679 O O . LEU A 1 88 ? -14.918 14.331 27.582 1.00 82.12 88 LEU A O 1
ATOM 683 N N . ALA A 1 89 ? -15.110 15.855 29.225 1.00 77.94 89 ALA A N 1
ATOM 684 C CA . ALA A 1 89 ? -15.019 17.038 28.366 1.00 77.94 89 ALA A CA 1
ATOM 685 C C . ALA A 1 89 ? -13.849 16.954 27.371 1.00 77.94 89 ALA A C 1
ATOM 687 O O . ALA A 1 89 ? -14.082 17.017 26.165 1.00 77.94 89 ALA A O 1
ATOM 688 N N . ARG A 1 90 ? -12.627 16.663 27.849 1.00 80.50 90 ARG A N 1
ATOM 689 C CA . ARG A 1 90 ? -11.432 16.550 26.989 1.00 80.50 90 ARG A CA 1
ATOM 690 C C . ARG A 1 90 ? -11.553 15.505 25.868 1.00 80.50 90 ARG A C 1
ATOM 692 O O . ARG A 1 90 ? -11.082 15.758 24.766 1.00 80.50 90 ARG A O 1
ATOM 699 N N . TYR A 1 91 ? -12.240 14.382 26.097 1.00 82.69 91 TYR A N 1
ATOM 700 C CA . TYR A 1 91 ? -12.472 13.349 25.068 1.00 82.69 91 TYR A CA 1
ATOM 701 C C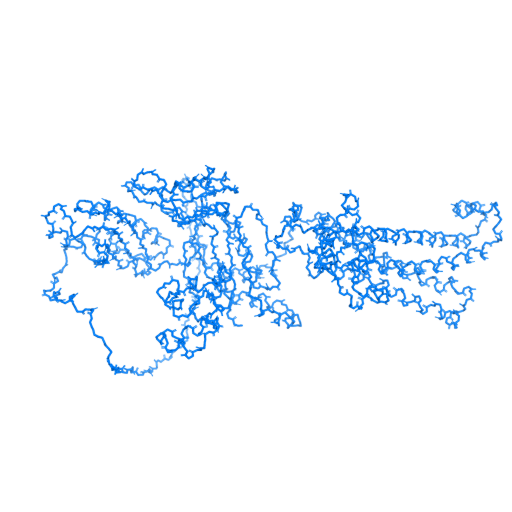 . TYR A 1 91 ? -13.626 13.698 24.122 1.00 82.69 91 TYR A C 1
ATOM 703 O O . TYR A 1 91 ? -13.656 13.224 22.989 1.00 82.69 91 TYR A O 1
ATOM 711 N N . ARG A 1 92 ? -14.583 14.529 24.561 1.00 75.81 92 ARG A N 1
ATOM 712 C CA . ARG A 1 92 ? -15.624 15.067 23.673 1.00 75.81 92 ARG A CA 1
ATOM 713 C C . ARG A 1 92 ? -15.003 16.066 22.696 1.00 75.81 92 ARG A C 1
ATOM 715 O O . ARG A 1 92 ? -15.151 15.860 21.501 1.00 75.81 92 ARG A O 1
ATOM 722 N N . SER A 1 93 ? -14.254 17.054 23.190 1.00 71.81 93 SER A N 1
ATOM 723 C CA . SER A 1 93 ? -13.575 18.076 22.370 1.00 71.81 93 SER A CA 1
ATOM 724 C C . SER A 1 93 ? -12.463 17.516 21.475 1.00 71.81 93 SER A C 1
ATOM 726 O O . SER A 1 93 ? -12.102 18.135 20.483 1.00 71.81 93 SER A O 1
ATOM 728 N N . ALA A 1 94 ? -11.910 16.341 21.794 1.00 64.25 94 ALA A N 1
ATOM 729 C CA . ALA A 1 94 ? -10.883 15.692 20.978 1.00 64.25 94 ALA A CA 1
ATOM 730 C C . ALA A 1 94 ? -11.403 15.087 19.654 1.00 64.25 94 ALA A C 1
ATOM 732 O O . ALA A 1 94 ? -10.600 14.619 18.853 1.00 64.25 94 ALA A O 1
ATOM 733 N N . SER A 1 95 ? -12.715 15.062 19.407 1.00 59.62 95 SER A N 1
ATOM 734 C CA . SER A 1 95 ? -13.296 14.560 18.156 1.00 59.62 95 SER A CA 1
ATOM 735 C C . SER A 1 95 ? -14.647 15.247 17.932 1.00 59.62 95 SER A C 1
ATOM 737 O O . SER A 1 95 ? -15.534 15.142 18.777 1.00 59.62 95 SER A O 1
ATOM 739 N N . GLU A 1 96 ? -14.807 15.995 16.840 1.00 53.88 96 GLU A N 1
ATOM 740 C CA . GLU A 1 96 ? -15.900 16.978 16.725 1.00 53.88 96 GLU A CA 1
ATOM 741 C C . GLU A 1 96 ? -16.997 16.641 15.696 1.00 53.88 96 GLU A C 1
ATOM 743 O O . GLU A 1 96 ? -18.050 17.274 15.729 1.00 53.88 96 GLU A O 1
ATOM 748 N N . GLU A 1 97 ? -16.821 15.611 14.860 1.00 44.97 97 GLU A N 1
ATOM 749 C CA . GLU A 1 97 ? -17.796 15.160 13.845 1.00 44.97 97 GLU A CA 1
ATOM 750 C C . GLU A 1 97 ? -18.095 13.661 14.014 1.00 44.97 97 GLU A C 1
ATOM 752 O O . GLU A 1 97 ? -17.162 12.869 14.162 1.00 44.97 97 GLU A O 1
ATOM 757 N N . LYS A 1 98 ? -19.381 13.273 14.137 1.00 52.03 98 LYS A N 1
ATOM 758 C CA . LYS A 1 98 ? -19.745 12.056 14.898 1.00 52.03 98 LYS A CA 1
ATOM 759 C C . LYS A 1 98 ? -20.991 11.291 14.454 1.00 52.03 98 LYS A C 1
ATOM 761 O O . LYS A 1 98 ? -22.078 11.850 14.350 1.00 52.03 98 LYS A O 1
ATOM 766 N N . ALA A 1 99 ? -20.848 9.965 14.400 1.00 43.56 99 ALA A N 1
ATOM 767 C CA . ALA A 1 99 ? -21.916 8.994 14.663 1.00 43.56 99 ALA A CA 1
ATOM 768 C C . ALA A 1 99 ? -21.872 8.465 16.121 1.00 43.56 99 ALA A C 1
ATOM 770 O O . ALA A 1 99 ? -22.922 8.257 16.727 1.00 43.56 99 ALA A O 1
ATOM 771 N N . SER A 1 100 ? -20.676 8.320 16.707 1.00 56.22 100 SER A N 1
ATOM 772 C CA . SER A 1 100 ? -20.412 8.080 18.144 1.00 56.22 100 SER A CA 1
ATOM 773 C C . SER A 1 100 ? -19.199 8.922 18.590 1.00 56.22 100 SER A C 1
ATOM 775 O O . SER A 1 100 ? -18.709 9.751 17.829 1.00 56.22 100 SER A O 1
ATOM 777 N N . ILE A 1 101 ? -18.721 8.792 19.834 1.00 67.50 101 ILE A N 1
ATOM 778 C CA . ILE A 1 101 ? -17.606 9.599 20.362 1.00 67.50 101 ILE A CA 1
ATOM 779 C C . ILE A 1 101 ? -16.264 9.358 19.638 1.00 67.50 101 ILE A C 1
ATOM 781 O O . ILE A 1 101 ? -15.348 10.166 19.784 1.00 67.50 101 ILE A O 1
ATOM 785 N N . ASP A 1 102 ? -16.193 8.277 18.869 1.00 72.56 102 ASP A N 1
ATOM 786 C CA . ASP A 1 102 ? -15.026 7.663 18.246 1.00 72.56 102 ASP A CA 1
ATOM 787 C C . ASP A 1 102 ? -15.233 7.269 16.765 1.00 72.56 102 ASP A C 1
ATOM 789 O O . ASP A 1 102 ? -14.247 7.006 16.088 1.00 72.56 102 ASP A O 1
ATOM 793 N N . GLU A 1 103 ? -16.460 7.258 16.224 1.00 80.00 103 GLU A N 1
ATOM 794 C CA . GLU A 1 103 ? -16.738 6.814 14.841 1.00 80.00 103 GLU A CA 1
ATOM 795 C C . GLU A 1 103 ? -17.667 7.750 14.043 1.00 80.00 103 GLU A C 1
ATOM 797 O O . GLU A 1 103 ? -18.524 8.430 14.619 1.00 80.00 103 GLU A O 1
ATOM 802 N N . ALA A 1 104 ? -17.537 7.741 12.709 1.00 81.62 104 ALA A N 1
ATOM 803 C CA . ALA A 1 104 ? -18.364 8.504 11.763 1.00 81.62 104 ALA A CA 1
ATOM 804 C C . ALA A 1 104 ? -18.536 7.783 10.406 1.00 81.62 104 ALA A C 1
ATOM 806 O O . ALA A 1 104 ? -17.571 7.262 9.847 1.00 81.62 104 ALA A O 1
ATOM 807 N N . TYR A 1 105 ? -19.762 7.781 9.862 1.00 81.75 105 TYR A N 1
ATOM 808 C CA . TYR A 1 105 ? -20.069 7.258 8.518 1.00 81.75 105 TYR A CA 1
ATOM 809 C C . TYR A 1 105 ? -20.001 8.375 7.475 1.00 81.75 105 TYR A C 1
ATOM 811 O O . TYR A 1 105 ? -20.542 9.456 7.708 1.00 81.75 105 TYR A O 1
ATOM 819 N N . LEU A 1 106 ? -19.421 8.078 6.314 1.00 81.56 106 LEU A N 1
ATOM 820 C CA . LEU A 1 106 ? -19.263 8.991 5.182 1.00 81.56 106 LEU A CA 1
ATOM 821 C C . LEU A 1 106 ? -19.879 8.362 3.927 1.00 81.56 106 LEU A C 1
ATOM 823 O O . LEU A 1 106 ? -19.642 7.183 3.653 1.00 81.56 106 LEU A O 1
ATOM 827 N N . ASP A 1 107 ? -20.653 9.139 3.170 1.00 83.12 107 ASP A N 1
ATOM 828 C CA . ASP A 1 107 ? -21.037 8.764 1.807 1.00 83.12 107 ASP A CA 1
ATOM 829 C C . ASP A 1 107 ? -19.970 9.308 0.853 1.00 83.12 107 ASP A C 1
ATOM 831 O O . ASP A 1 107 ? -19.652 10.496 0.886 1.00 83.12 107 ASP A O 1
ATOM 835 N N . LEU A 1 108 ? -19.375 8.426 0.055 1.00 79.19 108 LEU A N 1
ATOM 836 C CA . LEU A 1 108 ? -18.294 8.746 -0.877 1.00 79.19 108 LEU A CA 1
ATOM 837 C C . LEU A 1 108 ? -18.736 8.607 -2.339 1.00 79.19 108 LEU A C 1
ATOM 839 O O . LEU A 1 108 ? -17.894 8.688 -3.231 1.00 79.19 108 LEU A O 1
ATOM 843 N N . THR A 1 109 ? -20.030 8.380 -2.599 1.00 75.62 109 THR A N 1
ATOM 844 C CA . THR A 1 109 ? -20.536 8.071 -3.946 1.00 75.62 109 THR A CA 1
ATOM 845 C C . THR A 1 109 ? -20.195 9.184 -4.944 1.00 75.62 109 THR A C 1
ATOM 847 O O . THR A 1 109 ? -19.557 8.911 -5.957 1.00 75.62 109 THR A O 1
ATOM 850 N N . GLU A 1 110 ? -20.513 10.442 -4.615 1.00 79.44 110 GLU A N 1
ATOM 851 C CA . GLU A 1 110 ? -20.207 11.612 -5.459 1.00 79.44 110 GLU A CA 1
ATOM 852 C C . GLU A 1 110 ? -18.692 11.843 -5.604 1.00 79.44 110 GLU A C 1
ATOM 854 O O . GLU A 1 110 ? -18.201 12.098 -6.701 1.00 79.44 110 GLU A O 1
ATOM 859 N N . ALA A 1 111 ? -17.924 11.695 -4.518 1.00 74.25 111 ALA A N 1
ATOM 860 C CA . ALA A 1 111 ? -16.472 11.884 -4.534 1.00 74.25 111 ALA A CA 1
ATOM 861 C C . ALA A 1 111 ? -15.762 10.869 -5.450 1.00 74.25 111 ALA A C 1
ATOM 863 O O . ALA A 1 111 ? -14.873 11.234 -6.218 1.00 74.25 111 ALA A O 1
ATOM 864 N N . VAL A 1 112 ? -16.182 9.602 -5.413 1.00 70.38 112 VAL A N 1
ATOM 865 C CA . VAL A 1 112 ? -15.640 8.547 -6.281 1.00 70.38 112 VAL A CA 1
ATOM 866 C C . VAL A 1 112 ? -16.079 8.750 -7.731 1.00 70.38 112 VAL A C 1
ATOM 868 O O . VAL A 1 112 ? -15.260 8.578 -8.633 1.00 70.38 112 VAL A O 1
ATOM 871 N N . GLU A 1 113 ? -17.327 9.162 -7.972 1.00 71.75 113 GLU A N 1
ATOM 872 C CA . GLU A 1 113 ? -17.810 9.490 -9.319 1.00 71.75 113 GLU A CA 1
ATOM 873 C C . GLU A 1 113 ? -17.041 10.674 -9.931 1.00 71.75 113 GLU A C 1
ATOM 875 O O . GLU A 1 113 ? -16.650 10.603 -11.098 1.00 71.75 113 GLU A O 1
ATOM 880 N N . MET A 1 114 ? -16.710 11.702 -9.140 1.00 73.19 114 MET A N 1
ATOM 881 C CA . MET A 1 114 ? -15.864 12.821 -9.573 1.00 73.19 114 MET A CA 1
ATOM 882 C C . MET A 1 114 ? -14.407 12.429 -9.860 1.00 73.19 114 MET A C 1
ATOM 884 O O . MET A 1 114 ? -13.813 12.997 -10.774 1.00 73.19 114 MET A O 1
ATOM 888 N N . GLU A 1 115 ? -13.808 11.483 -9.125 1.00 66.56 115 GLU A N 1
ATOM 889 C CA . GLU A 1 115 ? -12.465 10.976 -9.461 1.00 66.56 115 GLU A CA 1
ATOM 890 C C . GLU A 1 115 ? -12.485 10.099 -10.722 1.00 66.56 115 GLU A C 1
ATOM 892 O O . GLU A 1 115 ? -11.655 10.281 -11.615 1.00 66.56 115 GLU A O 1
ATOM 897 N N . MET A 1 116 ? -13.468 9.199 -10.848 1.00 62.50 116 MET A N 1
ATOM 898 C CA . MET A 1 116 ? -13.620 8.330 -12.023 1.00 62.50 116 MET A CA 1
ATOM 899 C C . MET A 1 116 ? -13.890 9.118 -13.314 1.00 62.50 116 MET A C 1
ATOM 901 O O . MET A 1 116 ? -13.406 8.731 -14.377 1.00 62.50 116 MET A O 1
ATOM 905 N N . ALA A 1 117 ? -14.592 10.253 -13.233 1.00 63.12 117 ALA A N 1
ATOM 906 C CA . ALA A 1 117 ? -14.866 11.131 -14.373 1.00 63.12 117 ALA A CA 1
ATOM 907 C C . ALA A 1 117 ? -13.618 11.817 -14.979 1.00 63.12 117 ALA A C 1
ATOM 909 O O . ALA A 1 117 ? -13.726 12.459 -16.024 1.00 63.12 117 ALA A O 1
ATOM 910 N N . LYS A 1 118 ? -12.436 11.698 -14.355 1.00 62.53 118 LYS A N 1
ATOM 911 C CA . LYS A 1 118 ? -11.177 12.303 -14.838 1.00 62.53 118 LYS A CA 1
ATOM 912 C C . LYS A 1 118 ? -10.387 11.410 -15.808 1.00 62.53 118 LYS A C 1
ATOM 914 O O . LYS A 1 118 ? -9.353 11.851 -16.307 1.00 62.53 118 LYS A O 1
ATOM 919 N N . TRP A 1 119 ? -10.821 10.168 -16.036 1.00 52.91 119 TRP A N 1
ATOM 920 C CA . TRP A 1 119 ? -10.086 9.150 -16.802 1.00 52.91 119 TRP A CA 1
ATOM 921 C C . TRP A 1 119 ? -10.721 8.843 -18.168 1.00 52.91 119 TRP A C 1
ATOM 923 O O . TRP A 1 119 ? -11.874 9.177 -18.437 1.00 52.91 119 TRP A O 1
ATOM 933 N N . CYS A 1 120 ? -9.946 8.212 -19.055 1.00 39.75 120 CYS A N 1
ATOM 934 C CA . CYS A 1 120 ? -10.394 7.861 -20.403 1.00 39.75 120 CYS A CA 1
ATOM 935 C C . CYS A 1 120 ? -11.309 6.611 -20.374 1.00 39.75 120 CYS A C 1
ATOM 937 O O . CYS A 1 120 ? -11.012 5.681 -19.619 1.00 39.75 120 CYS A O 1
ATOM 939 N N . PRO A 1 121 ? -12.386 6.522 -21.188 1.00 45.56 121 PRO A N 1
ATOM 940 C CA . PRO A 1 121 ? -13.374 5.439 -21.075 1.00 45.56 121 PRO A CA 1
ATOM 941 C C . PRO A 1 121 ? -12.812 4.013 -21.179 1.00 45.56 121 PRO A C 1
ATOM 943 O O . PRO A 1 121 ? -13.311 3.116 -20.499 1.00 45.56 121 PRO A O 1
ATOM 946 N N . ASP A 1 122 ? -11.766 3.803 -21.984 1.00 42.69 122 ASP A N 1
ATOM 947 C CA . ASP A 1 122 ? -11.182 2.477 -22.227 1.00 42.69 122 ASP A CA 1
ATOM 948 C C . ASP A 1 122 ? -10.516 1.864 -20.978 1.00 42.69 122 ASP A C 1
ATOM 950 O O . ASP A 1 122 ? -10.485 0.643 -20.828 1.00 42.69 122 ASP A O 1
ATOM 954 N N . GLU A 1 123 ? -10.026 2.689 -20.045 1.00 42.19 123 GLU A N 1
ATOM 955 C CA . GLU A 1 123 ? -9.404 2.219 -18.795 1.00 42.19 123 GLU A CA 1
ATOM 956 C C . GLU A 1 123 ? -10.446 1.859 -17.721 1.00 42.19 123 GLU A C 1
ATOM 958 O O . GLU A 1 123 ? -10.154 1.100 -16.792 1.00 42.19 123 GLU A O 1
ATOM 963 N N . LEU A 1 124 ? -11.676 2.368 -17.846 1.00 38.66 124 LEU A N 1
ATOM 964 C CA . LEU A 1 124 ? -12.731 2.217 -16.840 1.00 38.66 124 LEU A CA 1
ATOM 965 C C . LEU A 1 124 ? -13.310 0.790 -16.799 1.00 38.66 124 LEU A C 1
ATOM 967 O O . LEU A 1 124 ? -13.677 0.287 -15.736 1.00 38.66 124 LEU A O 1
ATOM 971 N N . VAL A 1 125 ? -13.390 0.133 -17.962 1.00 36.62 125 VAL A N 1
ATOM 972 C CA . VAL A 1 125 ? -14.117 -1.135 -18.142 1.00 36.62 125 VAL A CA 1
ATOM 973 C C . VAL A 1 125 ? -13.373 -2.333 -17.540 1.00 36.62 125 VAL A C 1
ATOM 975 O O . VAL A 1 125 ? -14.014 -3.196 -16.943 1.00 36.62 125 VAL A O 1
ATOM 978 N N . GLU A 1 126 ? -12.039 -2.394 -17.645 1.00 36.91 126 GLU A N 1
ATOM 979 C CA . GLU A 1 126 ? -11.259 -3.524 -17.101 1.00 36.91 126 GLU A CA 1
ATOM 980 C C . GLU A 1 126 ? -11.232 -3.512 -15.559 1.00 36.91 126 GLU A C 1
ATOM 982 O O . GLU A 1 126 ? -11.286 -4.571 -14.936 1.00 36.91 126 GLU A O 1
ATOM 987 N N . HIS A 1 127 ? -11.241 -2.328 -14.931 1.00 38.84 127 HIS A N 1
ATOM 988 C CA . HIS A 1 127 ? -11.220 -2.190 -13.468 1.00 38.84 127 HIS A CA 1
ATOM 989 C C . HIS A 1 127 ? -12.542 -2.602 -12.799 1.00 38.84 127 HIS A C 1
ATOM 991 O O . HIS A 1 127 ? -12.522 -3.282 -11.771 1.00 38.84 127 HIS A O 1
ATOM 997 N N . LEU A 1 128 ? -13.693 -2.238 -13.382 1.00 34.50 128 LEU A N 1
ATOM 998 C CA . LEU A 1 128 ? -15.021 -2.475 -12.790 1.00 34.50 128 LEU A CA 1
ATOM 999 C C . LEU A 1 128 ? -15.352 -3.961 -12.565 1.00 34.50 128 LEU A C 1
ATOM 1001 O O . LEU A 1 128 ? -16.129 -4.283 -11.668 1.00 34.50 128 LEU A O 1
ATOM 1005 N N . VAL A 1 129 ? -14.765 -4.869 -13.352 1.00 32.59 129 VAL A N 1
ATOM 1006 C CA . VAL A 1 129 ? -15.055 -6.315 -13.287 1.00 32.59 129 VAL A CA 1
ATOM 1007 C C . VAL A 1 129 ? -14.374 -6.993 -12.091 1.00 32.59 129 VAL A C 1
ATOM 1009 O O . VAL A 1 129 ? -14.919 -7.945 -11.537 1.00 32.59 129 VAL A O 1
ATOM 1012 N N . THR A 1 130 ? -13.213 -6.497 -11.653 1.00 37.75 130 THR A N 1
ATOM 1013 C CA . THR A 1 130 ? -12.508 -6.994 -10.454 1.00 37.75 130 THR A CA 1
ATOM 1014 C C . THR A 1 130 ? -13.017 -6.392 -9.141 1.00 37.75 130 THR A C 1
ATOM 1016 O O . THR A 1 130 ? -12.826 -6.980 -8.081 1.00 37.75 130 THR A O 1
ATOM 1019 N N . ASP A 1 131 ? -13.684 -5.238 -9.192 1.00 41.47 131 ASP A N 1
ATOM 1020 C CA . ASP A 1 131 ? -13.903 -4.362 -8.029 1.00 41.47 131 ASP A CA 1
ATOM 1021 C C . ASP A 1 131 ? -15.138 -4.730 -7.163 1.00 41.47 131 ASP A C 1
ATOM 1023 O O . ASP A 1 131 ? -15.572 -3.945 -6.317 1.00 41.47 131 ASP A O 1
ATOM 1027 N N . LEU A 1 132 ? -15.743 -5.907 -7.374 1.00 35.69 132 LEU A N 1
ATOM 1028 C CA . LEU A 1 132 ? -16.996 -6.332 -6.720 1.00 35.69 132 LEU A CA 1
ATOM 1029 C C . LEU A 1 132 ? -16.890 -7.605 -5.861 1.00 35.69 132 LEU A C 1
ATOM 1031 O O . LEU A 1 132 ? -17.802 -7.869 -5.081 1.00 35.69 132 LEU A O 1
ATOM 1035 N N . SER A 1 133 ? -15.822 -8.401 -5.989 1.00 32.03 133 SER A N 1
ATOM 1036 C CA . SER A 1 133 ? -15.740 -9.739 -5.373 1.00 32.03 133 SER A CA 1
ATOM 1037 C C . SER A 1 133 ? -14.924 -9.832 -4.082 1.00 32.03 133 SER A C 1
ATOM 1039 O O . SER A 1 133 ? -15.032 -10.835 -3.380 1.00 32.03 133 SER A O 1
ATOM 1041 N N . GLU A 1 134 ? -14.098 -8.833 -3.759 1.00 34.31 134 GLU A N 1
ATOM 1042 C CA . GLU A 1 134 ? -13.214 -8.873 -2.588 1.00 34.31 134 GLU A CA 1
ATOM 1043 C C . GLU A 1 134 ? -13.691 -7.913 -1.490 1.00 34.31 134 GLU A C 1
ATOM 1045 O O . GLU A 1 134 ? -13.629 -6.692 -1.622 1.00 34.31 134 GLU A O 1
ATOM 1050 N N . ALA A 1 135 ? -14.163 -8.476 -0.375 1.00 34.09 135 ALA A N 1
ATOM 1051 C CA . ALA A 1 135 ? -14.455 -7.711 0.832 1.00 34.09 135 ALA A CA 1
ATOM 1052 C C . ALA A 1 135 ? -13.136 -7.257 1.480 1.00 34.09 135 ALA A C 1
ATOM 1054 O O . ALA A 1 135 ? -12.390 -8.083 2.011 1.00 34.09 135 ALA A O 1
ATOM 1055 N N . PHE A 1 136 ? -12.854 -5.952 1.428 1.00 36.81 136 PHE A N 1
ATOM 1056 C CA . PHE A 1 136 ? -11.619 -5.348 1.937 1.00 36.81 136 PHE A CA 1
ATOM 1057 C C . PHE A 1 136 ? -11.365 -5.717 3.415 1.00 36.81 136 PHE A C 1
ATOM 1059 O O . PHE A 1 136 ? -12.152 -5.319 4.280 1.00 36.81 136 PHE A O 1
ATOM 1066 N N . PRO A 1 137 ? -10.281 -6.449 3.743 1.00 33.31 137 PRO A N 1
ATOM 1067 C CA . PRO A 1 137 ? -9.963 -6.786 5.127 1.00 33.31 137 PRO A CA 1
ATOM 1068 C C . PRO A 1 137 ? -9.396 -5.570 5.866 1.00 33.31 137 PRO A C 1
ATOM 1070 O O . PRO A 1 137 ? -8.390 -5.003 5.439 1.00 33.31 137 PRO A O 1
ATOM 1073 N N . SER A 1 138 ? -9.962 -5.201 7.018 1.00 33.44 138 SER A N 1
ATOM 1074 C CA . SER A 1 138 ? -9.319 -4.225 7.905 1.00 33.44 138 SER A CA 1
ATOM 1075 C C . SER A 1 138 ? -7.979 -4.743 8.427 1.00 33.44 138 SER A C 1
ATOM 1077 O O . SER A 1 138 ? -7.926 -5.813 9.039 1.00 33.44 138 SER A O 1
ATOM 1079 N N . THR A 1 139 ? -6.916 -3.949 8.293 1.00 31.72 139 THR A N 1
ATOM 1080 C CA . THR A 1 139 ? -5.608 -4.248 8.897 1.00 31.72 139 THR A CA 1
ATOM 1081 C C . THR A 1 139 ? -5.016 -3.036 9.609 1.00 31.72 139 THR A C 1
ATOM 1083 O O . THR A 1 139 ? -3.970 -2.529 9.210 1.00 31.72 139 THR A O 1
ATOM 1086 N N . HIS A 1 140 ? -5.664 -2.581 10.684 1.00 35.47 140 HIS A N 1
ATOM 1087 C CA . HIS A 1 140 ? -5.054 -1.639 11.623 1.00 35.47 140 HIS A CA 1
ATOM 1088 C C . HIS A 1 140 ? -5.130 -2.161 13.060 1.00 35.47 140 HIS A C 1
ATOM 1090 O O . HIS A 1 140 ? -6.189 -2.390 13.634 1.00 35.47 140 HIS A O 1
ATOM 1096 N N . VAL A 1 141 ? -3.939 -2.379 13.607 1.00 28.20 141 VAL A N 1
ATOM 1097 C CA . VAL A 1 141 ? -3.641 -2.630 15.014 1.00 28.20 141 VAL A CA 1
ATOM 1098 C C . VAL A 1 141 ? -2.673 -1.502 15.348 1.00 28.20 141 VAL A C 1
ATOM 1100 O O . VAL A 1 141 ? -1.577 -1.474 14.793 1.00 28.20 141 VAL A O 1
ATOM 1103 N N . ALA A 1 142 ? -3.089 -0.512 16.138 1.00 28.83 142 ALA A N 1
ATOM 1104 C CA . ALA A 1 142 ? -2.274 0.682 16.364 1.00 28.83 142 ALA A CA 1
ATOM 1105 C C . ALA A 1 142 ? -1.133 0.380 17.351 1.00 28.83 142 ALA A C 1
ATOM 1107 O O . ALA A 1 142 ? -1.279 0.571 18.555 1.00 28.83 142 ALA A O 1
ATOM 1108 N N . THR A 1 143 ? -0.012 -0.120 16.822 1.00 27.47 143 THR A N 1
ATOM 1109 C CA . THR A 1 143 ? 1.221 -0.466 17.556 1.00 27.47 143 THR A CA 1
ATOM 1110 C C . THR A 1 143 ? 2.299 0.627 17.481 1.00 27.47 143 THR A C 1
ATOM 1112 O O . THR A 1 143 ? 3.471 0.348 17.718 1.00 27.47 143 THR A O 1
ATOM 1115 N N . GLY A 1 144 ? 1.936 1.856 17.091 1.00 28.86 144 GLY A N 1
ATOM 1116 C CA . GLY A 1 144 ? 2.843 3.014 17.042 1.00 28.86 144 GLY A CA 1
ATOM 1117 C C . GLY A 1 144 ? 3.935 2.977 15.963 1.00 28.86 144 GLY A C 1
ATOM 1118 O O . GLY A 1 144 ? 4.872 3.768 16.027 1.00 28.86 144 GLY A O 1
ATOM 1119 N N . ASP A 1 145 ? 3.834 2.078 14.980 1.00 27.00 145 ASP A N 1
ATOM 1120 C CA . ASP A 1 145 ? 4.811 1.895 13.892 1.00 27.00 145 ASP A CA 1
ATOM 1121 C C . ASP A 1 145 ? 4.168 2.324 12.550 1.00 27.00 145 ASP A C 1
ATOM 1123 O O . ASP A 1 145 ? 4.080 1.567 11.579 1.00 27.00 145 ASP A O 1
ATOM 1127 N N . ASP A 1 146 ? 3.623 3.546 12.541 1.00 35.75 146 ASP A N 1
ATOM 1128 C CA . ASP A 1 146 ? 2.643 4.030 11.560 1.00 35.75 146 ASP A CA 1
ATOM 1129 C C . ASP A 1 146 ? 3.228 4.195 10.145 1.00 35.75 146 ASP A C 1
ATOM 1131 O O . ASP A 1 146 ? 4.068 5.061 9.874 1.00 35.75 146 ASP A O 1
ATOM 1135 N N . ARG A 1 147 ? 2.767 3.351 9.209 1.00 30.03 147 ARG A N 1
ATOM 1136 C CA . ARG A 1 147 ? 3.194 3.351 7.800 1.00 30.03 147 ARG A CA 1
ATOM 1137 C C . ARG A 1 147 ? 2.029 3.108 6.840 1.00 30.03 147 ARG A C 1
ATOM 1139 O O . ARG A 1 147 ? 1.530 1.991 6.749 1.00 30.03 147 ARG A O 1
ATOM 1146 N N . TYR A 1 148 ? 1.679 4.170 6.109 1.00 33.09 148 TYR A N 1
ATOM 1147 C CA . TYR A 1 148 ? 0.864 4.237 4.885 1.00 33.09 148 TYR A CA 1
ATOM 1148 C C . TYR A 1 148 ? 0.429 2.894 4.283 1.00 33.09 148 TYR A C 1
ATOM 1150 O O . TYR A 1 148 ? 1.241 2.143 3.727 1.00 33.09 148 TYR A O 1
ATOM 1158 N N . LEU A 1 149 ? -0.879 2.649 4.280 1.00 31.12 149 LEU A N 1
ATOM 1159 C CA . LEU A 1 149 ? -1.486 1.443 3.744 1.00 31.12 149 LEU A CA 1
ATOM 1160 C C . LEU A 1 149 ? -2.023 1.717 2.329 1.00 31.12 149 LEU A C 1
ATOM 1162 O O . LEU A 1 149 ? -3.221 1.692 2.069 1.00 31.12 149 LEU A O 1
ATOM 1166 N N . ARG A 1 150 ? -1.093 1.908 1.375 1.00 31.36 150 ARG A N 1
ATOM 1167 C CA . ARG A 1 150 ? -1.350 1.988 -0.085 1.00 31.36 150 ARG A CA 1
ATOM 1168 C C . ARG A 1 150 ? -1.828 0.652 -0.697 1.00 31.36 150 ARG A C 1
ATOM 1170 O O . ARG A 1 150 ? -1.353 0.220 -1.744 1.00 31.36 150 ARG A O 1
ATOM 1177 N N . ALA A 1 151 ? -2.786 -0.012 -0.057 1.00 30.16 151 ALA A N 1
ATOM 1178 C CA . ALA A 1 151 ? -3.475 -1.203 -0.551 1.00 30.16 151 ALA A CA 1
ATOM 1179 C C . ALA A 1 151 ? -4.818 -0.830 -1.209 1.00 30.16 151 ALA A C 1
ATOM 1181 O O . ALA A 1 151 ? -5.849 -1.438 -0.935 1.00 30.16 151 ALA A O 1
ATOM 1182 N N . SER A 1 152 ? -4.789 0.178 -2.085 1.00 34.91 152 SER A N 1
ATOM 1183 C CA . SER A 1 152 ? -5.973 0.757 -2.728 1.00 34.91 152 SER A CA 1
ATOM 1184 C C . SER A 1 152 ? -5.808 0.775 -4.246 1.00 34.91 152 SER A C 1
ATOM 1186 O O . SER A 1 152 ? -5.573 1.816 -4.849 1.00 34.91 152 SER A O 1
ATOM 1188 N N . SER A 1 153 ? -5.949 -0.392 -4.885 1.00 38.22 153 SER A N 1
ATOM 1189 C CA . SER A 1 153 ? -6.102 -0.482 -6.351 1.00 38.22 153 SER A CA 1
ATOM 1190 C C . SER A 1 153 ? -7.479 -0.006 -6.842 1.00 38.22 153 SER A C 1
ATOM 1192 O O . SER A 1 153 ? -7.719 0.020 -8.044 1.00 38.22 153 SER A O 1
ATOM 1194 N N . CYS A 1 154 ? -8.363 0.399 -5.925 1.00 52.41 154 CYS A N 1
ATOM 1195 C CA . CYS A 1 154 ? -9.640 1.038 -6.205 1.00 52.41 154 CYS A CA 1
ATOM 1196 C C . CYS A 1 154 ? -9.632 2.504 -5.729 1.00 52.41 154 CYS A C 1
ATOM 1198 O O . CYS A 1 154 ? -9.160 2.820 -4.633 1.00 52.41 154 CYS A O 1
ATOM 1200 N N . HIS A 1 155 ? -10.233 3.403 -6.516 1.00 60.16 155 HIS A N 1
ATOM 1201 C CA . HIS A 1 155 ? -10.372 4.833 -6.186 1.00 60.16 155 HIS A CA 1
ATOM 1202 C C . HIS A 1 155 ? -11.048 5.070 -4.820 1.00 60.16 155 HIS A C 1
ATOM 1204 O O . HIS A 1 155 ? -10.700 5.996 -4.088 1.00 60.16 155 HIS A O 1
ATOM 1210 N N . ARG A 1 156 ? -11.966 4.167 -4.447 1.00 62.47 156 ARG A N 1
ATOM 1211 C CA . ARG A 1 156 ? -12.699 4.149 -3.172 1.00 62.47 156 ARG A CA 1
ATOM 1212 C C . ARG A 1 156 ? -11.772 4.089 -1.954 1.00 62.47 156 ARG A C 1
ATOM 1214 O O . ARG A 1 156 ? -12.006 4.796 -0.979 1.00 62.47 156 ARG A O 1
ATOM 1221 N N . GLY A 1 157 ? -10.720 3.271 -2.017 1.00 62.62 157 GLY A N 1
ATOM 1222 C CA . GLY A 1 157 ? -9.757 3.117 -0.927 1.00 62.62 157 GLY A CA 1
ATOM 1223 C C . GLY A 1 157 ? -8.774 4.284 -0.812 1.00 62.62 157 GLY A C 1
ATOM 1224 O O . GLY A 1 157 ? -8.359 4.616 0.294 1.00 62.62 157 GLY A O 1
ATOM 1225 N N . GLN A 1 158 ? -8.419 4.931 -1.927 1.00 64.44 158 GLN A N 1
ATOM 1226 C CA . GLN A 1 158 ? -7.486 6.064 -1.922 1.00 64.44 158 GLN A CA 1
ATOM 1227 C C . GLN A 1 158 ? -8.083 7.274 -1.186 1.00 64.44 158 GLN A C 1
ATOM 1229 O O . GLN A 1 158 ? -7.450 7.794 -0.274 1.00 64.44 158 GLN A O 1
ATOM 1234 N N . ILE A 1 159 ? -9.334 7.638 -1.495 1.00 70.88 159 ILE A N 1
ATOM 1235 C CA . ILE A 1 159 ? -10.059 8.732 -0.818 1.00 70.88 159 ILE A CA 1
ATOM 1236 C C . ILE A 1 159 ? -10.132 8.497 0.701 1.00 70.88 159 ILE A C 1
ATOM 1238 O O . ILE A 1 159 ? -9.944 9.423 1.486 1.00 70.88 159 ILE A O 1
ATOM 1242 N N . VAL A 1 160 ? -10.366 7.253 1.131 1.00 73.06 160 VAL A N 1
ATOM 1243 C CA . VAL A 1 160 ? -10.404 6.900 2.558 1.00 73.06 160 VAL A CA 1
ATOM 1244 C C . VAL A 1 160 ? -9.023 7.003 3.207 1.00 73.06 160 VAL A C 1
ATOM 1246 O O . VAL A 1 160 ? -8.927 7.527 4.314 1.00 73.06 160 VAL A O 1
ATOM 1249 N N . GLU A 1 161 ? -7.953 6.561 2.544 1.00 74.56 161 GLU A N 1
ATOM 1250 C CA . GLU A 1 161 ? -6.590 6.693 3.075 1.00 74.56 161 GLU A CA 1
ATOM 1251 C C . GLU A 1 161 ? -6.162 8.165 3.198 1.00 74.56 161 GLU A C 1
ATOM 1253 O O . GLU A 1 161 ? -5.572 8.544 4.210 1.00 74.56 161 GLU A O 1
ATOM 1258 N N . ASP A 1 162 ? -6.536 9.019 2.239 1.00 75.44 162 ASP A N 1
ATOM 1259 C CA . ASP A 1 162 ? -6.272 10.462 2.297 1.00 75.44 162 ASP A CA 1
ATOM 1260 C C . ASP A 1 162 ? -7.027 11.138 3.461 1.00 75.44 162 ASP A C 1
ATOM 1262 O O . ASP A 1 162 ? -6.434 11.924 4.204 1.00 75.44 162 ASP A O 1
ATOM 1266 N N . ILE A 1 163 ? -8.295 10.768 3.699 1.00 77.12 163 ILE A N 1
ATOM 1267 C CA . ILE A 1 163 ? -9.082 11.226 4.863 1.00 77.12 163 ILE A CA 1
ATOM 1268 C C . ILE A 1 163 ? -8.418 10.794 6.179 1.00 77.12 163 ILE A C 1
ATOM 1270 O O . ILE A 1 163 ? -8.266 11.604 7.096 1.00 77.12 163 ILE A O 1
ATOM 1274 N N . ARG A 1 164 ? -7.991 9.531 6.289 1.00 79.88 164 ARG A N 1
ATOM 1275 C CA . ARG A 1 164 ? -7.310 9.011 7.490 1.00 79.88 164 ARG A CA 1
ATOM 1276 C C . ARG A 1 164 ? -5.975 9.702 7.736 1.00 79.88 164 ARG A C 1
ATOM 1278 O O . ARG A 1 164 ? -5.663 10.027 8.880 1.00 79.88 164 ARG A O 1
ATOM 1285 N N . HIS A 1 165 ? -5.210 9.947 6.675 1.00 75.62 165 HIS A N 1
ATOM 1286 C CA . HIS A 1 165 ? -3.960 10.691 6.737 1.00 75.62 165 HIS A CA 1
ATOM 1287 C C . HIS A 1 165 ? -4.192 12.143 7.182 1.00 75.62 165 HIS A C 1
ATOM 1289 O O . HIS A 1 165 ? -3.445 12.644 8.017 1.00 75.62 165 HIS A O 1
ATOM 1295 N N . GLU A 1 166 ? -5.244 12.815 6.702 1.00 78.06 166 GLU A N 1
ATOM 1296 C CA . GLU A 1 166 ? -5.578 14.176 7.141 1.00 78.06 166 GLU A CA 1
ATOM 1297 C C . GLU A 1 166 ? -6.063 14.226 8.604 1.00 78.06 166 GLU A C 1
ATOM 1299 O O . GLU A 1 166 ? -5.689 15.146 9.340 1.00 78.06 166 GLU A O 1
ATOM 1304 N N . ILE A 1 167 ? -6.827 13.221 9.057 1.00 78.94 167 ILE A N 1
ATOM 1305 C CA . ILE A 1 167 ? -7.177 13.038 10.476 1.00 78.94 167 ILE A CA 1
ATOM 1306 C C . ILE A 1 167 ? -5.899 12.884 11.305 1.00 78.94 167 ILE A C 1
ATOM 1308 O O . ILE A 1 167 ? -5.683 13.669 12.230 1.00 78.94 167 ILE A O 1
ATOM 1312 N N . PHE A 1 168 ? -5.022 11.939 10.946 1.00 80.44 168 PHE A N 1
ATOM 1313 C CA . PHE A 1 168 ? -3.758 11.739 11.648 1.00 80.44 168 PHE A CA 1
ATOM 1314 C C . PHE A 1 168 ? -2.924 13.020 11.657 1.00 80.44 168 PHE A C 1
ATOM 1316 O O . PHE A 1 168 ? -2.481 13.441 12.722 1.00 80.44 168 PHE A O 1
ATOM 1323 N N . GLU A 1 169 ? -2.749 13.702 10.523 1.00 79.12 169 GLU A N 1
ATOM 1324 C CA . GLU A 1 169 ? -1.879 14.872 10.481 1.00 79.12 169 GLU A CA 1
ATOM 1325 C C . GLU A 1 169 ? -2.386 16.033 11.341 1.00 79.12 169 GLU A C 1
ATOM 1327 O O . GLU A 1 169 ? -1.580 16.635 12.058 1.00 79.12 169 GLU A O 1
ATOM 1332 N N . LYS A 1 170 ? -3.701 16.292 11.356 1.00 79.25 170 LYS A N 1
ATOM 1333 C CA . LYS A 1 170 ? -4.312 17.347 12.183 1.00 79.25 170 LYS A CA 1
ATOM 1334 C C . LYS A 1 170 ? -4.403 16.985 13.665 1.00 79.25 170 LYS A C 1
ATOM 1336 O O . LYS A 1 170 ? -4.206 17.857 14.509 1.00 79.25 170 LYS A O 1
ATOM 1341 N N . THR A 1 171 ? -4.748 15.741 14.005 1.00 79.69 171 THR A N 1
ATOM 1342 C CA . THR A 1 171 ? -5.094 15.369 15.391 1.00 79.69 171 THR A CA 1
ATOM 1343 C C . THR A 1 171 ? -4.033 14.538 16.100 1.00 79.69 171 THR A C 1
ATOM 1345 O O . THR A 1 171 ? -4.115 14.418 17.324 1.00 79.69 171 THR A O 1
ATOM 1348 N N . LYS A 1 172 ? -3.077 13.955 15.366 1.00 79.94 172 LYS A N 1
ATOM 1349 C CA . LYS A 1 172 ? -2.166 12.880 15.802 1.00 79.94 172 LYS A CA 1
ATOM 1350 C C . LYS A 1 172 ? -2.911 11.712 16.465 1.00 79.94 172 LYS A C 1
ATOM 1352 O O . LYS A 1 172 ? -2.474 11.181 17.480 1.00 79.94 172 LYS A O 1
ATOM 1357 N N . PHE A 1 173 ? -4.061 11.342 15.890 1.00 83.94 173 PHE A N 1
ATOM 1358 C CA . PHE A 1 173 ? -4.796 10.124 16.234 1.00 83.94 173 PHE A CA 1
ATOM 1359 C C . PHE A 1 173 ? -4.878 9.199 15.022 1.00 83.94 173 PHE A C 1
ATOM 1361 O O . PHE A 1 173 ? -5.306 9.611 13.945 1.00 83.94 173 PHE A O 1
ATOM 1368 N N . ASN A 1 174 ? -4.522 7.938 15.226 1.00 82.94 174 ASN A N 1
ATOM 1369 C CA . ASN A 1 174 ? -4.784 6.860 14.289 1.00 82.94 174 ASN A CA 1
ATOM 1370 C C . ASN A 1 174 ? -6.263 6.459 14.311 1.00 82.94 174 ASN A C 1
ATOM 1372 O O . ASN A 1 174 ? -6.938 6.520 15.342 1.00 82.94 174 ASN A O 1
ATOM 1376 N N . CYS A 1 175 ? -6.766 6.022 13.165 1.00 81.44 175 CYS A N 1
ATOM 1377 C CA . CYS A 1 175 ? -8.115 5.496 13.027 1.00 81.44 175 CYS A CA 1
ATOM 1378 C C . CYS A 1 175 ? -8.140 4.348 12.027 1.00 81.44 175 CYS A C 1
ATOM 1380 O O . CYS A 1 175 ? -7.457 4.385 11.000 1.00 81.44 175 CYS A O 1
ATOM 1382 N N . SER A 1 176 ? -8.968 3.350 12.299 1.00 80.62 176 SER A N 1
ATOM 1383 C CA . SER A 1 176 ? -9.290 2.280 11.367 1.00 80.62 176 SER A CA 1
ATOM 1384 C C . SER A 1 176 ? -10.426 2.733 10.448 1.00 80.62 176 SER A C 1
ATOM 1386 O O . SER A 1 176 ? -11.283 3.514 10.863 1.00 80.62 176 SER A O 1
ATOM 1388 N N . ALA A 1 177 ? -10.465 2.238 9.209 1.00 78.31 177 ALA A N 1
ATOM 1389 C CA . ALA A 1 177 ? -11.582 2.492 8.302 1.00 78.31 177 ALA A CA 1
ATOM 1390 C C . ALA A 1 177 ? -12.096 1.218 7.626 1.00 78.31 177 ALA A C 1
ATOM 1392 O O . ALA A 1 177 ? -11.327 0.302 7.334 1.00 78.31 177 ALA A O 1
ATOM 1393 N N . GLY A 1 178 ? -13.406 1.179 7.393 1.00 73.50 178 GLY A N 1
ATOM 1394 C CA . GLY A 1 178 ? -14.104 0.130 6.654 1.00 73.50 178 GLY A CA 1
ATOM 1395 C C . GLY A 1 178 ? -14.880 0.713 5.479 1.00 73.50 178 GLY A C 1
ATOM 1396 O O . GLY A 1 178 ? -15.362 1.844 5.563 1.00 73.50 178 GLY A O 1
ATOM 1397 N N . ILE A 1 179 ? -14.993 -0.044 4.387 1.00 73.38 179 ILE A N 1
ATOM 1398 C CA . ILE A 1 179 ? -15.612 0.395 3.128 1.00 73.38 179 ILE A CA 1
ATOM 1399 C C . ILE A 1 179 ? -16.610 -0.670 2.669 1.00 73.38 179 ILE A C 1
ATOM 1401 O O . ILE A 1 179 ? -16.291 -1.856 2.632 1.00 73.38 179 ILE A O 1
ATOM 1405 N N . GLY A 1 180 ? -17.817 -0.247 2.297 1.00 72.50 180 GLY A N 1
ATOM 1406 C CA . GLY A 1 180 ? -18.883 -1.123 1.821 1.00 72.50 180 GLY A CA 1
ATOM 1407 C C . GLY A 1 180 ? -19.883 -0.401 0.920 1.00 72.50 180 GLY A C 1
ATOM 1408 O O . GLY A 1 180 ? -19.749 0.787 0.639 1.00 72.50 180 GLY A O 1
ATOM 1409 N N . LEU A 1 181 ? -20.915 -1.122 0.477 1.00 74.25 181 LEU A N 1
ATOM 1410 C CA . LEU A 1 181 ? -22.026 -0.545 -0.299 1.00 74.25 181 LEU A CA 1
ATOM 1411 C C . LEU A 1 181 ? -23.118 0.081 0.593 1.00 74.25 181 LEU A C 1
ATOM 1413 O O . LEU A 1 181 ? -24.045 0.734 0.118 1.00 74.25 181 LEU A O 1
ATOM 1417 N N . ASN A 1 182 ? -23.015 -0.138 1.904 1.00 76.62 182 ASN A N 1
ATOM 1418 C CA . ASN A 1 182 ? -23.924 0.337 2.940 1.00 76.62 182 ASN A CA 1
ATOM 1419 C C . ASN A 1 182 ? -23.204 0.367 4.304 1.00 76.62 182 ASN A C 1
ATOM 1421 O O . ASN A 1 182 ? -22.025 0.013 4.426 1.00 76.62 182 ASN A O 1
ATOM 1425 N N . LYS A 1 183 ? -23.920 0.808 5.341 1.00 79.19 183 LYS A N 1
ATOM 1426 C CA . LYS A 1 183 ? -23.367 1.071 6.677 1.00 79.19 183 LYS A CA 1
ATOM 1427 C C . LYS A 1 183 ? -23.056 -0.232 7.412 1.00 79.19 183 LYS A C 1
ATOM 1429 O O . LYS A 1 183 ? -22.035 -0.320 8.093 1.00 79.19 183 LYS A O 1
ATOM 1434 N N . MET A 1 184 ? -23.895 -1.252 7.239 1.00 76.81 184 MET A N 1
ATOM 1435 C CA . MET A 1 184 ? -23.670 -2.599 7.757 1.00 76.81 184 MET A CA 1
ATOM 1436 C C . MET A 1 184 ? -22.349 -3.206 7.260 1.00 76.81 184 MET A C 1
ATOM 1438 O O . MET A 1 184 ? -21.528 -3.611 8.086 1.00 76.81 184 MET A O 1
ATOM 1442 N N . ILE A 1 185 ? -22.115 -3.241 5.944 1.00 75.06 185 ILE A N 1
ATOM 1443 C CA . ILE A 1 185 ? -20.898 -3.826 5.361 1.00 75.06 185 ILE A CA 1
ATOM 1444 C C . ILE A 1 185 ? -19.658 -3.016 5.760 1.00 75.06 185 ILE A C 1
ATOM 1446 O O . ILE A 1 185 ? -18.674 -3.612 6.193 1.00 75.06 185 ILE A O 1
ATOM 1450 N N . ALA A 1 186 ? -19.724 -1.678 5.746 1.00 74.19 186 ALA A N 1
ATOM 1451 C CA . ALA A 1 186 ? -18.620 -0.833 6.217 1.00 74.19 186 ALA A CA 1
ATOM 1452 C C . ALA A 1 186 ? -18.279 -1.060 7.709 1.00 74.19 186 ALA A C 1
ATOM 1454 O O . ALA A 1 186 ? -17.109 -0.992 8.095 1.00 74.19 186 ALA A O 1
ATOM 1455 N N . LYS A 1 187 ? -19.266 -1.391 8.563 1.00 76.44 187 LYS A N 1
ATOM 1456 C CA . LYS A 1 187 ? -19.002 -1.778 9.962 1.00 76.44 187 LYS A CA 1
ATOM 1457 C C . LYS A 1 187 ? -18.458 -3.199 10.098 1.00 76.44 187 LYS A C 1
ATOM 1459 O O . LYS A 1 187 ? -17.626 -3.434 10.976 1.00 76.44 187 LYS A O 1
ATOM 1464 N N . LEU A 1 188 ? -18.903 -4.130 9.253 1.00 70.75 188 LEU A N 1
ATOM 1465 C CA . LEU A 1 188 ? -18.404 -5.508 9.233 1.00 70.75 188 LEU A CA 1
ATOM 1466 C C . LEU A 1 188 ? -16.959 -5.602 8.745 1.00 70.75 188 LEU A C 1
ATOM 1468 O O . LEU A 1 188 ? -16.193 -6.338 9.353 1.00 70.75 188 LEU A O 1
ATOM 1472 N N . SER A 1 189 ? -16.545 -4.827 7.736 1.00 66.69 189 SER A N 1
ATOM 1473 C CA . SER A 1 189 ? -15.160 -4.863 7.231 1.00 66.69 189 SER A CA 1
ATOM 1474 C C . SER A 1 189 ? -14.100 -4.530 8.292 1.00 66.69 189 SER A C 1
ATOM 1476 O O . SER A 1 189 ? -12.938 -4.854 8.091 1.00 66.69 189 SER A O 1
ATOM 1478 N N . LEU A 1 190 ? -14.504 -3.922 9.420 1.00 57.34 190 LEU A N 1
ATOM 1479 C CA . LEU A 1 190 ? -13.668 -3.578 10.578 1.00 57.34 190 LEU A CA 1
ATOM 1480 C C . LEU A 1 190 ? -13.617 -4.639 11.699 1.00 57.34 190 LEU A C 1
ATOM 1482 O O . LEU A 1 190 ? -12.937 -4.414 12.703 1.00 57.34 190 LEU A O 1
ATOM 1486 N N . ARG A 1 191 ? -14.412 -5.721 11.647 1.00 60.19 191 ARG A N 1
ATOM 1487 C CA . ARG A 1 191 ? -14.647 -6.613 12.807 1.00 60.19 191 ARG A CA 1
ATOM 1488 C C . ARG A 1 191 ? -14.837 -8.073 12.391 1.00 60.19 191 ARG A C 1
ATOM 1490 O O . ARG A 1 191 ? -15.208 -8.364 11.263 1.00 60.19 191 ARG A O 1
ATOM 1497 N N . ASP A 1 192 ? -14.643 -9.012 13.327 1.00 58.44 192 ASP A N 1
ATOM 1498 C CA . ASP A 1 192 ? -14.964 -10.424 13.062 1.00 58.44 192 ASP A CA 1
ATOM 1499 C C . ASP A 1 192 ? -16.412 -10.567 12.567 1.00 58.44 192 ASP A C 1
ATOM 1501 O O . ASP A 1 192 ? -17.324 -10.027 13.202 1.00 58.44 192 ASP A O 1
ATOM 1505 N N . TYR A 1 193 ? -16.623 -11.414 11.554 1.00 68.06 193 TYR A N 1
ATOM 1506 C CA . TYR A 1 193 ? -17.916 -11.815 10.970 1.00 68.06 193 TYR A CA 1
ATOM 1507 C C . TYR A 1 193 ? -18.861 -12.580 11.927 1.00 68.06 193 TYR A C 1
ATOM 1509 O O . TYR A 1 193 ? -19.657 -13.414 11.493 1.00 68.06 193 TYR A O 1
ATOM 1517 N N . LYS A 1 194 ? -18.764 -12.363 13.241 1.00 77.88 194 LYS A N 1
ATOM 1518 C CA . LYS A 1 194 ? -19.595 -12.998 14.269 1.00 77.88 194 LYS A CA 1
ATOM 1519 C C . LYS A 1 194 ? -20.981 -12.356 14.288 1.00 77.88 194 LYS A C 1
ATOM 1521 O O . LYS A 1 194 ? -21.083 -11.134 14.326 1.00 77.88 194 LYS A O 1
ATOM 1526 N N . VAL A 1 195 ? -22.043 -13.163 14.358 1.00 77.50 195 VAL A N 1
ATOM 1527 C CA . VAL A 1 195 ? -23.446 -12.682 14.353 1.00 77.50 195 VAL A CA 1
ATOM 1528 C C . VAL A 1 195 ? -23.673 -11.623 15.443 1.00 77.50 195 VAL A C 1
ATOM 1530 O O . VAL A 1 195 ? -24.254 -10.573 15.193 1.00 77.50 195 VAL A O 1
ATOM 1533 N N . MET A 1 196 ? -23.114 -11.849 16.636 1.00 80.81 196 MET A N 1
ATOM 1534 C CA . MET A 1 196 ? -23.209 -10.940 17.788 1.00 80.81 196 MET A CA 1
ATOM 1535 C C . MET A 1 196 ? -22.451 -9.606 17.634 1.00 80.81 196 MET A C 1
ATOM 1537 O O . MET A 1 196 ? -22.602 -8.734 18.486 1.00 80.81 196 MET A O 1
ATOM 1541 N N . HIS A 1 197 ? -21.628 -9.429 16.596 1.00 75.50 197 HIS A N 1
ATOM 1542 C CA . HIS A 1 197 ? -20.960 -8.155 16.300 1.00 75.50 197 HIS A CA 1
ATOM 1543 C C . HIS A 1 197 ? -21.775 -7.255 15.362 1.00 75.50 197 HIS A C 1
ATOM 1545 O O . HIS A 1 197 ? -21.468 -6.065 15.256 1.00 75.50 197 HIS A O 1
ATOM 1551 N N . LEU A 1 198 ? -22.805 -7.789 14.695 1.00 74.94 198 LEU A N 1
ATOM 1552 C CA . LEU A 1 198 ? -23.655 -6.999 13.814 1.00 74.94 198 LEU A CA 1
ATOM 1553 C C . LEU A 1 198 ? -24.518 -6.016 14.619 1.00 74.94 198 LEU A C 1
ATOM 1555 O O . LEU A 1 198 ? -25.012 -6.322 15.713 1.00 74.94 198 LEU A O 1
ATOM 1559 N N . LYS A 1 199 ? -24.763 -4.844 14.027 1.00 74.06 199 LYS A N 1
ATOM 1560 C CA . LYS A 1 199 ? -25.764 -3.883 14.500 1.00 74.06 199 LYS A CA 1
ATOM 1561 C C . LYS A 1 199 ? -27.114 -4.594 14.684 1.00 74.06 199 LYS A C 1
ATOM 1563 O O . LYS A 1 199 ? -27.485 -5.449 13.888 1.00 74.06 199 LYS A O 1
ATOM 1568 N N . PHE A 1 200 ? -27.820 -4.264 15.765 1.00 81.38 200 PHE A N 1
ATOM 1569 C CA . PHE A 1 200 ? -29.075 -4.888 16.221 1.00 81.38 200 PHE A CA 1
ATOM 1570 C C . PHE A 1 200 ? -29.015 -6.382 16.625 1.00 81.38 200 PHE A C 1
ATOM 1572 O O . PHE A 1 200 ? -29.797 -6.786 17.487 1.00 81.38 200 PHE A O 1
ATOM 1579 N N . LEU A 1 201 ? -28.076 -7.197 16.120 1.00 84.31 201 LEU A N 1
ATOM 1580 C CA . LEU A 1 201 ? -27.956 -8.609 16.525 1.00 84.31 201 LEU A CA 1
ATOM 1581 C C . LEU A 1 201 ? -27.212 -8.820 17.847 1.00 84.31 201 LEU A C 1
ATOM 1583 O O . LEU A 1 201 ? -27.522 -9.782 18.539 1.00 84.31 201 LEU A O 1
ATOM 1587 N N . GLY A 1 202 ? -26.328 -7.911 18.271 1.00 82.88 202 GLY A N 1
ATOM 1588 C CA . GLY A 1 202 ? -25.577 -8.009 19.539 1.00 82.88 202 GLY A CA 1
ATOM 1589 C C . GLY A 1 202 ? -26.391 -8.054 20.853 1.00 82.88 202 GLY A C 1
ATOM 1590 O O . GLY A 1 202 ? -25.812 -7.940 21.929 1.00 82.88 202 GLY A O 1
ATOM 1591 N N . GLY A 1 203 ? -27.719 -8.199 20.792 1.00 86.12 203 GLY A N 1
ATOM 1592 C CA . GLY A 1 203 ? -28.628 -8.326 21.934 1.00 86.12 203 GLY A CA 1
ATOM 1593 C C . GLY A 1 203 ? -29.489 -9.597 21.891 1.00 86.12 203 GLY A C 1
ATOM 1594 O O . GLY A 1 203 ? -29.051 -10.662 21.458 1.00 86.12 203 GLY A O 1
ATOM 1595 N N . LYS A 1 204 ? -30.748 -9.488 22.347 1.00 87.38 204 LYS A N 1
ATOM 1596 C CA . LYS A 1 204 ? -31.682 -10.628 22.477 1.00 87.38 204 LYS A CA 1
ATOM 1597 C C . LYS A 1 204 ? -31.890 -11.410 21.170 1.00 87.38 204 LYS A C 1
ATOM 1599 O O . LYS A 1 204 ? -32.007 -12.629 21.226 1.00 87.38 204 LYS A O 1
ATOM 1604 N N . LEU A 1 205 ? -31.930 -10.732 20.017 1.00 87.94 205 LEU A N 1
ATOM 1605 C CA . LEU A 1 205 ? -32.205 -11.363 18.719 1.00 87.94 205 LEU A CA 1
ATOM 1606 C C . LEU A 1 205 ? -31.054 -12.269 18.250 1.00 87.94 205 LEU A C 1
ATOM 1608 O O . LEU A 1 205 ? -31.305 -13.420 17.904 1.00 87.94 205 LEU A O 1
ATOM 1612 N N . GLY A 1 206 ? -29.800 -11.805 18.300 1.00 87.88 206 GLY A N 1
ATOM 1613 C CA . GLY A 1 206 ? -28.643 -12.641 17.962 1.00 87.88 206 GLY A CA 1
ATOM 1614 C C . GLY A 1 206 ? -28.453 -13.797 18.939 1.00 87.88 206 GLY A C 1
ATOM 1615 O O . GLY A 1 206 ? -28.195 -14.911 18.499 1.00 87.88 206 GLY A O 1
ATOM 1616 N N . LEU A 1 207 ? -28.703 -13.589 20.239 1.00 88.44 207 LEU A N 1
ATOM 1617 C CA . LEU A 1 207 ? -28.724 -14.688 21.215 1.00 88.44 207 LEU A CA 1
ATOM 1618 C C . LEU A 1 207 ? -29.797 -15.734 20.881 1.00 88.44 207 LEU A C 1
ATOM 1620 O O . LEU A 1 207 ? -29.526 -16.929 20.954 1.00 88.44 207 LEU A O 1
ATOM 1624 N N . ALA A 1 208 ? -31.000 -15.312 20.481 1.00 89.50 208 ALA A N 1
ATOM 1625 C CA . ALA A 1 208 ? -32.058 -16.235 20.078 1.00 89.50 208 ALA A CA 1
ATOM 1626 C C . ALA A 1 208 ? -31.705 -16.999 18.786 1.00 89.50 208 ALA A C 1
ATOM 1628 O O . ALA A 1 208 ? -31.951 -18.202 18.714 1.00 89.50 208 ALA A O 1
ATOM 1629 N N . LEU A 1 209 ? -31.079 -16.342 17.802 1.00 88.62 209 LEU A N 1
ATOM 1630 C CA . LEU A 1 209 ? -30.557 -16.983 16.588 1.00 88.62 209 LEU A CA 1
ATOM 1631 C C . LEU A 1 209 ? -29.460 -18.009 16.920 1.00 88.62 209 LEU A C 1
ATOM 1633 O O . LEU A 1 209 ? -29.571 -19.170 16.524 1.00 88.62 209 LEU A O 1
ATOM 1637 N N . THR A 1 210 ? -28.447 -17.617 17.699 1.00 89.69 210 THR A N 1
ATOM 1638 C CA . THR A 1 210 ? -27.361 -18.498 18.161 1.00 89.69 210 THR A CA 1
ATOM 1639 C C . THR A 1 210 ? -27.901 -19.702 18.933 1.00 89.69 210 THR A C 1
ATOM 1641 O O . THR A 1 210 ? -27.479 -20.825 18.671 1.00 89.69 210 THR A O 1
ATOM 1644 N N . ASN A 1 211 ? -28.872 -19.506 19.829 1.00 91.94 211 ASN A N 1
ATOM 1645 C CA . ASN A 1 211 ? -29.447 -20.594 20.621 1.00 91.94 211 ASN A CA 1
ATOM 1646 C C . ASN A 1 211 ? -30.358 -21.523 19.800 1.00 91.94 211 ASN A C 1
ATOM 1648 O O . ASN A 1 211 ? -30.390 -22.720 20.072 1.00 91.94 211 ASN A O 1
ATOM 1652 N N . LYS A 1 212 ? -31.104 -21.000 18.812 1.00 91.56 212 LYS A N 1
ATOM 1653 C CA . LYS A 1 212 ? -32.055 -21.798 18.015 1.00 91.56 212 LYS A CA 1
ATOM 1654 C C . LYS A 1 212 ? -31.400 -22.543 16.849 1.00 91.56 212 LYS A C 1
ATOM 1656 O O . LYS A 1 212 ? -31.857 -23.626 16.497 1.00 91.56 212 LYS A O 1
ATOM 1661 N N . PHE A 1 213 ? -30.349 -21.974 16.257 1.00 90.00 213 PHE A N 1
ATOM 1662 C CA . PHE A 1 213 ? -29.716 -22.496 15.039 1.00 90.00 213 PHE A CA 1
ATOM 1663 C C . PHE A 1 213 ? -28.212 -22.788 15.175 1.00 90.00 213 PHE A C 1
ATOM 1665 O O . PHE A 1 213 ? -27.586 -23.214 14.211 1.00 90.00 213 PHE A O 1
ATOM 1672 N N . GLY A 1 214 ? -27.604 -22.559 16.344 1.00 87.81 214 GLY A N 1
ATOM 1673 C CA . GLY A 1 214 ? -26.177 -22.816 16.588 1.00 87.81 214 GLY A CA 1
ATOM 1674 C C . GLY A 1 214 ? -25.211 -21.817 15.935 1.00 87.81 214 GLY A C 1
ATOM 1675 O O . GLY A 1 214 ? -23.996 -21.976 16.073 1.00 87.81 214 GLY A O 1
ATOM 1676 N N . VAL A 1 215 ? -25.731 -20.796 15.245 1.00 85.69 215 VAL A N 1
ATOM 1677 C CA . VAL A 1 215 ? -24.950 -19.847 14.437 1.00 85.69 215 VAL A CA 1
ATOM 1678 C C . VAL A 1 215 ? -24.009 -18.984 15.273 1.00 85.69 215 VAL A C 1
ATOM 1680 O O . VAL A 1 215 ? -24.388 -18.430 16.311 1.00 85.69 215 VAL A O 1
ATOM 1683 N N . LYS A 1 216 ? -22.772 -18.838 14.793 1.00 83.19 216 LYS A N 1
ATOM 1684 C CA . LYS A 1 216 ? -21.714 -18.024 15.408 1.00 83.19 216 LYS A CA 1
ATOM 1685 C C . LYS A 1 216 ? -21.228 -16.941 14.452 1.00 83.19 216 LYS A C 1
ATOM 1687 O O . LYS A 1 216 ? -20.918 -15.841 14.905 1.00 83.19 216 LYS A O 1
ATOM 1692 N N . THR A 1 217 ? -21.208 -17.225 13.153 1.00 82.12 217 THR A N 1
ATOM 1693 C CA . THR A 1 217 ? -20.790 -16.334 12.066 1.00 82.12 217 THR A CA 1
ATOM 1694 C C . THR A 1 217 ? -21.937 -15.999 11.109 1.00 82.12 217 THR A C 1
ATOM 1696 O O . THR A 1 217 ? -22.930 -16.723 11.030 1.00 82.12 217 THR A O 1
ATOM 1699 N N . MET A 1 218 ? -21.785 -14.918 10.342 1.00 77.00 218 MET A N 1
ATOM 1700 C CA . MET A 1 218 ? -22.702 -14.574 9.248 1.00 77.00 218 MET A CA 1
ATOM 1701 C C . MET A 1 218 ? -22.749 -15.663 8.162 1.00 77.00 218 MET A C 1
ATOM 1703 O O . MET A 1 218 ? -23.795 -15.860 7.553 1.00 77.00 218 MET A O 1
ATOM 1707 N N . ALA A 1 219 ? -21.665 -16.424 7.968 1.00 76.00 219 ALA A N 1
ATOM 1708 C CA . ALA A 1 219 ? -21.647 -17.563 7.051 1.00 76.00 219 ALA A CA 1
ATOM 1709 C C . ALA A 1 219 ? -22.499 -18.741 7.559 1.00 76.00 219 ALA A C 1
ATOM 1711 O O . ALA A 1 219 ? -23.118 -19.432 6.754 1.00 76.00 219 ALA A O 1
ATOM 1712 N N . ASP A 1 220 ? -22.580 -18.957 8.878 1.00 82.50 220 ASP A N 1
ATOM 1713 C CA . ASP A 1 220 ? -23.500 -19.945 9.464 1.00 82.50 220 ASP A CA 1
ATOM 1714 C C . ASP A 1 220 ? -24.958 -19.475 9.312 1.00 82.50 220 ASP A C 1
ATOM 1716 O O . ASP A 1 220 ? -25.847 -20.266 9.008 1.00 82.50 220 ASP A O 1
ATOM 1720 N N . LEU A 1 221 ? -25.201 -18.170 9.498 1.00 83.88 221 LEU A N 1
ATOM 1721 C CA . LEU A 1 221 ? -26.519 -17.545 9.353 1.00 83.88 221 LEU A CA 1
ATOM 1722 C C . LEU A 1 221 ? -27.040 -17.637 7.907 1.00 83.88 221 LEU A C 1
ATOM 1724 O O . LEU A 1 221 ? -28.210 -17.954 7.702 1.00 83.88 221 LEU A O 1
ATOM 1728 N N . ALA A 1 222 ? -26.164 -17.442 6.918 1.00 83.62 222 ALA A N 1
ATOM 1729 C CA . ALA A 1 222 ? -26.477 -17.562 5.493 1.00 83.62 222 ALA A CA 1
ATOM 1730 C C . ALA A 1 222 ? -26.773 -19.001 5.023 1.00 83.62 222 ALA A C 1
ATOM 1732 O O . ALA A 1 222 ? -27.376 -19.191 3.971 1.00 83.62 222 ALA A O 1
ATOM 1733 N N . GLN A 1 223 ? -26.381 -20.023 5.794 1.00 86.25 223 GLN A N 1
ATOM 1734 C CA . GLN A 1 223 ? -26.698 -21.427 5.498 1.00 86.25 223 GLN A CA 1
ATOM 1735 C C . GLN A 1 223 ? -28.103 -21.845 5.967 1.00 86.25 223 GLN A C 1
ATOM 1737 O O . GLN A 1 223 ? -28.555 -22.942 5.633 1.00 86.25 223 GLN A O 1
ATOM 1742 N N . ILE A 1 224 ? -28.811 -21.009 6.736 1.00 87.69 224 ILE A N 1
ATOM 1743 C CA . ILE A 1 224 ? -30.173 -21.319 7.183 1.00 87.69 224 ILE A CA 1
ATOM 1744 C C . ILE A 1 224 ? -31.153 -21.118 6.012 1.00 87.69 224 ILE A C 1
ATOM 1746 O O . ILE A 1 224 ? -31.229 -20.014 5.473 1.00 87.69 224 ILE A O 1
ATOM 1750 N N . PRO A 1 225 ? -31.986 -22.118 5.657 1.00 90.56 225 PRO A N 1
ATOM 1751 C CA . PRO A 1 225 ? -33.044 -21.934 4.667 1.00 90.56 225 PRO A CA 1
ATOM 1752 C C . PRO A 1 225 ? -33.979 -20.770 5.051 1.00 90.56 225 PRO A C 1
ATOM 1754 O O . PRO A 1 225 ? -34.490 -20.771 6.176 1.00 90.56 225 PRO A O 1
ATOM 1757 N N . PRO A 1 226 ? -34.292 -19.819 4.145 1.00 89.06 226 PRO A N 1
ATOM 1758 C CA . PRO A 1 226 ? -35.119 -18.645 4.457 1.00 89.06 226 PRO A CA 1
ATOM 1759 C C . PRO A 1 226 ? -36.462 -18.965 5.127 1.00 89.06 226 PRO A C 1
ATOM 1761 O O . PRO A 1 226 ? -36.913 -18.248 6.019 1.00 89.06 226 PRO A O 1
ATOM 1764 N N . GLN A 1 227 ? -37.061 -20.098 4.754 1.00 92.06 227 GLN A N 1
ATOM 1765 C CA . GLN A 1 227 ? -38.302 -20.631 5.325 1.00 92.06 227 GLN A CA 1
ATOM 1766 C C . GLN A 1 227 ? -38.195 -20.864 6.845 1.00 92.06 227 GLN A C 1
ATOM 1768 O O . GLN A 1 227 ? -39.125 -20.557 7.590 1.00 92.06 227 GLN A O 1
ATOM 1773 N N . ASN A 1 228 ? -37.038 -21.328 7.327 1.00 90.88 228 ASN A N 1
ATOM 1774 C CA . ASN A 1 228 ? -36.794 -21.579 8.747 1.00 90.88 228 ASN A CA 1
ATOM 1775 C C . ASN A 1 228 ? -36.644 -20.268 9.532 1.00 90.88 228 ASN A C 1
ATOM 1777 O O . ASN A 1 228 ? -37.052 -20.209 10.693 1.00 90.88 228 ASN A O 1
ATOM 1781 N N . ILE A 1 229 ? -36.087 -19.219 8.910 1.00 90.50 229 ILE A N 1
ATOM 1782 C CA . ILE A 1 229 ? -35.992 -17.872 9.496 1.00 90.50 229 ILE A CA 1
ATOM 1783 C C . ILE A 1 229 ? -37.393 -17.261 9.604 1.00 90.50 229 ILE A C 1
ATOM 1785 O O . ILE A 1 229 ? -37.780 -16.833 10.692 1.00 90.50 229 ILE A O 1
ATOM 1789 N N . LEU A 1 230 ? -38.179 -17.308 8.521 1.00 91.69 230 LEU A N 1
ATOM 1790 C CA . LEU A 1 230 ? -39.579 -16.864 8.479 1.00 91.69 230 LEU A CA 1
ATOM 1791 C C . LEU A 1 230 ? -40.432 -17.538 9.563 1.00 91.69 230 LEU A C 1
ATOM 1793 O O . LEU A 1 230 ? -41.081 -16.847 10.344 1.00 91.69 230 LEU A O 1
ATOM 1797 N N . ALA A 1 231 ? -40.358 -18.866 9.685 1.00 90.69 231 ALA A N 1
ATOM 1798 C CA . ALA A 1 231 ? -41.087 -19.626 10.705 1.00 90.69 231 ALA A CA 1
ATOM 1799 C C . ALA A 1 231 ? -40.575 -19.413 12.147 1.00 90.69 231 ALA A C 1
ATOM 1801 O O . ALA A 1 231 ? -41.249 -19.791 13.104 1.00 90.69 231 ALA A O 1
ATOM 1802 N N . SER A 1 232 ? -39.375 -18.851 12.333 1.00 91.38 232 SER A N 1
ATOM 1803 C CA . SER A 1 232 ? -38.740 -18.720 13.655 1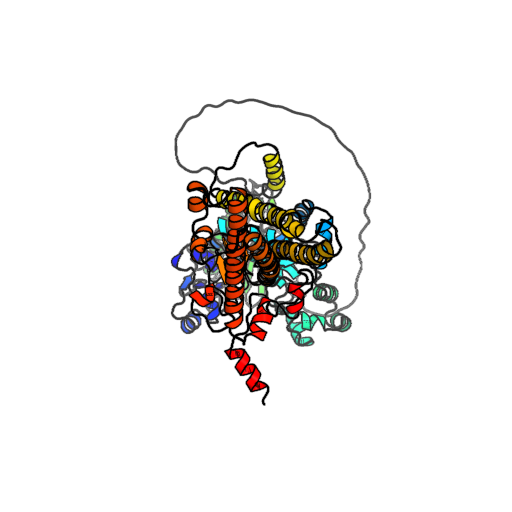.00 91.38 232 SER A CA 1
ATOM 1804 C C . SER A 1 232 ? -38.719 -17.311 14.221 1.00 91.38 232 SER A C 1
ATOM 1806 O O . SER A 1 232 ? -38.725 -17.162 15.440 1.00 91.38 232 SER A O 1
ATOM 1808 N N . PHE A 1 233 ? -38.653 -16.305 13.353 1.00 91.69 233 PHE A N 1
ATOM 1809 C C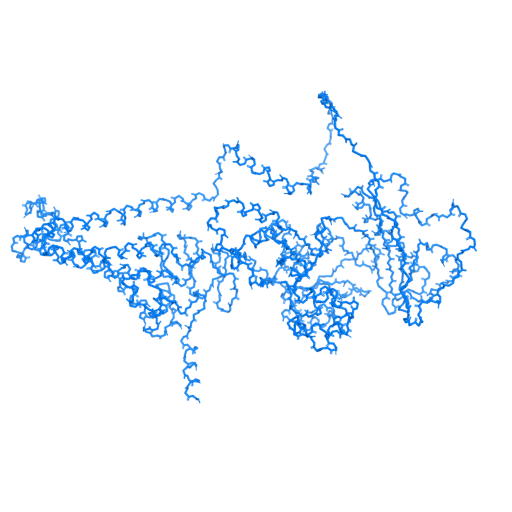A . PHE A 1 233 ? -38.485 -14.899 13.705 1.00 91.69 233 PHE A CA 1
ATOM 1810 C C . PHE A 1 233 ? -39.347 -14.005 12.792 1.00 91.69 233 PHE A C 1
ATOM 1812 O O . PHE A 1 233 ? -38.813 -13.056 12.220 1.00 91.69 233 PHE A O 1
ATOM 1819 N N . PRO A 1 234 ? -40.659 -14.274 12.614 1.00 87.94 234 PRO A N 1
ATOM 1820 C CA . PRO A 1 234 ? -41.471 -13.674 11.546 1.00 87.94 234 PRO A CA 1
ATOM 1821 C C . PRO A 1 234 ? -41.427 -12.139 11.527 1.00 87.94 234 PRO A C 1
ATOM 1823 O O . PRO A 1 234 ? -41.216 -11.548 10.472 1.00 87.94 234 PRO A O 1
ATOM 1826 N N . GLN A 1 235 ? -41.502 -11.494 12.697 1.00 88.06 235 GLN A N 1
ATOM 1827 C CA . GLN A 1 235 ? -41.419 -10.031 12.851 1.00 88.06 235 GLN A CA 1
ATOM 1828 C C . GLN A 1 235 ? -40.076 -9.417 12.407 1.00 88.06 235 GLN A C 1
ATOM 1830 O O . GLN A 1 235 ? -40.004 -8.223 12.139 1.00 88.06 235 GLN A O 1
ATOM 1835 N N . SER A 1 236 ? -38.999 -10.206 12.348 1.00 88.50 236 SER A N 1
ATOM 1836 C CA . SER A 1 236 ? -37.656 -9.756 11.950 1.00 88.50 236 SER A CA 1
ATOM 1837 C C . SER A 1 236 ? -37.155 -10.419 10.664 1.00 88.50 236 SER A C 1
ATOM 1839 O O . SER A 1 236 ? -36.092 -10.051 10.174 1.00 88.50 236 SER A O 1
ATOM 1841 N N . ALA A 1 237 ? -37.892 -11.383 10.104 1.00 87.31 237 ALA A N 1
ATOM 1842 C CA . ALA A 1 237 ? -37.406 -12.257 9.041 1.00 87.31 237 ALA A CA 1
ATOM 1843 C C . ALA A 1 237 ? -37.071 -11.502 7.748 1.00 87.31 237 ALA A C 1
ATOM 1845 O O . ALA A 1 237 ? -36.015 -11.741 7.176 1.00 87.31 237 ALA A O 1
ATOM 1846 N N . SER A 1 238 ? -37.910 -10.549 7.323 1.00 87.94 238 SER A N 1
ATOM 1847 C CA . SER A 1 238 ? -37.631 -9.725 6.133 1.00 87.94 238 SER A CA 1
ATOM 1848 C C . SER A 1 238 ? -36.312 -8.951 6.267 1.00 87.94 238 SER A C 1
ATOM 1850 O O . SER A 1 238 ? -35.495 -8.971 5.352 1.00 87.94 238 SER A O 1
ATOM 1852 N N . TRP A 1 239 ? -36.063 -8.338 7.430 1.00 88.06 239 TRP A N 1
ATOM 1853 C CA . TRP A 1 239 ? -34.807 -7.637 7.704 1.00 88.06 239 TRP A CA 1
ATOM 1854 C C . TRP A 1 239 ? -33.616 -8.602 7.810 1.00 88.06 239 TRP A C 1
ATOM 1856 O O . TRP A 1 239 ? -32.576 -8.341 7.217 1.00 88.06 239 TRP A O 1
ATOM 1866 N N . LEU A 1 240 ? -33.776 -9.745 8.489 1.00 87.69 240 LEU A N 1
ATOM 1867 C CA . LEU A 1 240 ? -32.731 -10.772 8.603 1.00 87.69 240 LEU A CA 1
ATOM 1868 C C . LEU A 1 240 ? -32.298 -11.330 7.240 1.00 87.69 240 LEU A C 1
ATOM 1870 O O . LEU A 1 240 ? -31.117 -11.602 7.060 1.00 87.69 240 LEU A O 1
ATOM 1874 N N . LEU A 1 241 ? -33.225 -11.489 6.292 1.00 88.25 241 LEU A N 1
ATOM 1875 C CA . LEU A 1 241 ? -32.911 -11.977 4.947 1.00 88.25 241 LEU A CA 1
ATOM 1876 C C . LEU A 1 241 ? -32.111 -10.945 4.140 1.00 88.25 241 LEU A C 1
ATOM 1878 O O . LEU A 1 241 ? -31.049 -11.300 3.636 1.00 88.25 241 LEU A O 1
ATOM 1882 N N . ARG A 1 242 ? -32.519 -9.663 4.133 1.00 85.50 242 ARG A N 1
ATOM 1883 C CA . ARG A 1 242 ? -31.712 -8.583 3.522 1.00 85.50 242 ARG A CA 1
ATOM 1884 C C . ARG A 1 242 ? -30.309 -8.513 4.134 1.00 85.50 242 ARG A C 1
ATOM 1886 O O . ARG A 1 242 ? -29.315 -8.479 3.419 1.00 85.50 242 ARG A O 1
ATOM 1893 N N . VAL A 1 243 ? -30.226 -8.614 5.462 1.00 83.12 243 VAL A N 1
ATOM 1894 C CA . VAL A 1 243 ? -28.966 -8.644 6.224 1.00 83.12 243 VAL A CA 1
ATOM 1895 C C . VAL A 1 243 ? -28.051 -9.816 5.842 1.00 83.12 243 VAL A C 1
ATOM 1897 O O . VAL A 1 243 ? -26.832 -9.650 5.810 1.00 83.12 243 VAL A O 1
ATOM 1900 N N . ILE A 1 244 ? -28.612 -10.994 5.551 1.00 81.38 244 ILE A N 1
ATOM 1901 C CA . ILE A 1 244 ? -27.867 -12.174 5.077 1.00 81.38 244 ILE A CA 1
ATOM 1902 C C . ILE A 1 244 ? -27.333 -11.959 3.656 1.00 81.38 244 ILE A C 1
ATOM 1904 O O . ILE A 1 244 ? -26.196 -12.329 3.372 1.00 81.38 244 ILE A O 1
ATOM 1908 N N . GLU A 1 245 ? -28.126 -11.328 2.791 1.00 78.94 245 GLU A N 1
ATOM 1909 C CA . GLU A 1 245 ? -27.744 -10.950 1.422 1.00 78.94 245 GLU A CA 1
ATOM 1910 C C . GLU A 1 245 ? -26.773 -9.750 1.383 1.00 78.94 245 GLU A C 1
ATOM 1912 O O . GLU A 1 245 ? -26.246 -9.402 0.328 1.00 78.94 245 GLU A O 1
ATOM 1917 N N . GLY A 1 246 ? -26.485 -9.144 2.541 1.00 74.19 246 GLY A N 1
ATOM 1918 C CA . GLY A 1 246 ? -25.580 -8.006 2.687 1.00 74.19 246 GLY A CA 1
ATOM 1919 C C . GLY A 1 246 ? -26.226 -6.646 2.415 1.00 74.19 246 GLY A C 1
ATOM 1920 O O . GLY A 1 246 ? -25.508 -5.646 2.394 1.00 74.19 246 GLY A O 1
ATOM 1921 N N . ASP A 1 247 ? -27.548 -6.586 2.239 1.00 79.12 247 ASP A N 1
ATOM 1922 C CA . ASP A 1 247 ? -28.310 -5.361 1.996 1.00 79.12 247 ASP A CA 1
ATOM 1923 C C . ASP A 1 247 ? -28.705 -4.627 3.296 1.00 79.12 247 ASP A C 1
ATOM 1925 O O . ASP A 1 247 ? -29.022 -5.227 4.326 1.00 79.12 247 ASP A O 1
ATOM 1929 N N . ASP A 1 248 ? -28.657 -3.297 3.229 1.00 78.69 248 ASP A N 1
ATOM 1930 C CA . ASP A 1 248 ? -28.949 -2.349 4.308 1.00 78.69 248 ASP A CA 1
ATOM 1931 C C . ASP A 1 248 ? -29.281 -0.986 3.681 1.00 78.69 248 ASP A C 1
ATOM 1933 O O . ASP A 1 248 ? -28.412 -0.239 3.216 1.00 78.69 248 ASP A O 1
ATOM 1937 N N . ASP A 1 249 ? -30.570 -0.658 3.668 1.00 77.12 249 ASP A N 1
ATOM 1938 C CA . ASP A 1 249 ? -31.134 0.564 3.104 1.00 77.12 249 ASP A CA 1
ATOM 1939 C C . ASP A 1 249 ? -30.953 1.803 4.006 1.00 77.12 249 ASP A C 1
ATOM 1941 O O . ASP A 1 249 ? -31.339 2.907 3.616 1.00 77.12 249 ASP A O 1
ATOM 1945 N N . GLU A 1 250 ? -30.316 1.684 5.183 1.00 79.94 250 GLU A N 1
ATOM 1946 C CA . GLU A 1 250 ? -30.182 2.808 6.112 1.00 79.94 250 GLU A CA 1
ATOM 1947 C C . GLU A 1 250 ? -29.399 3.984 5.478 1.00 79.94 250 GLU A C 1
ATOM 1949 O O . GLU A 1 250 ? -28.252 3.822 5.035 1.00 79.94 250 GLU A O 1
ATOM 1954 N N . PRO A 1 251 ? -29.969 5.205 5.449 1.00 77.25 251 PRO A N 1
ATOM 1955 C CA . PRO A 1 251 ? -29.293 6.358 4.876 1.00 77.25 251 PRO A CA 1
ATOM 1956 C C . PRO A 1 251 ? -28.162 6.867 5.778 1.00 77.25 251 PRO A C 1
ATOM 1958 O O . PRO A 1 251 ? -28.194 6.782 7.018 1.00 77.25 251 PRO A O 1
ATOM 1961 N N . ILE A 1 252 ? -27.158 7.467 5.145 1.00 77.81 252 ILE A N 1
ATOM 1962 C CA . ILE A 1 252 ? -26.183 8.311 5.831 1.00 77.81 252 ILE A CA 1
ATOM 1963 C C . ILE A 1 252 ? -26.843 9.673 6.016 1.00 77.81 252 ILE A C 1
ATOM 1965 O O . ILE A 1 252 ? -27.322 10.287 5.069 1.00 77.81 252 ILE A O 1
ATOM 1969 N N . ARG A 1 253 ? -26.953 10.105 7.271 1.00 70.19 253 ARG A N 1
ATOM 1970 C CA . ARG A 1 253 ? -27.582 11.374 7.631 1.00 70.19 253 ARG A CA 1
ATOM 1971 C C . ARG A 1 253 ? -26.472 12.378 7.890 1.00 70.19 253 ARG A C 1
ATOM 1973 O O . ARG A 1 253 ? -25.804 12.265 8.915 1.00 70.19 253 ARG A O 1
ATOM 1980 N N . ALA A 1 254 ? -26.291 13.333 6.981 1.00 54.78 254 ALA A N 1
ATOM 1981 C CA . ALA A 1 254 ? -25.453 14.498 7.233 1.00 54.78 254 ALA A CA 1
ATOM 1982 C C . ALA A 1 254 ? -25.986 15.222 8.483 1.00 54.78 254 ALA A C 1
ATOM 1984 O O . ALA A 1 254 ? -27.161 15.584 8.542 1.00 54.78 254 ALA A O 1
ATOM 1985 N N . GLY A 1 255 ? -25.158 15.343 9.521 1.00 57.72 255 GLY A N 1
ATOM 1986 C CA . GLY A 1 255 ? -25.622 15.817 10.822 1.00 57.72 255 GLY A CA 1
ATOM 1987 C C . GLY A 1 255 ? -24.566 15.710 11.914 1.00 57.72 255 GLY A C 1
ATOM 1988 O O . GLY A 1 255 ? -24.561 14.756 12.683 1.00 57.72 255 GLY A O 1
ATOM 1989 N N . ILE A 1 256 ? -23.717 16.735 12.013 1.00 58.97 256 ILE A N 1
ATOM 1990 C CA . ILE A 1 256 ? -22.717 16.904 13.086 1.00 58.97 256 ILE A CA 1
ATOM 1991 C C . ILE A 1 256 ? -23.402 17.091 14.462 1.00 58.97 256 ILE A C 1
ATOM 1993 O O . ILE A 1 256 ? -22.845 16.768 15.511 1.00 58.97 256 ILE A O 1
ATOM 1997 N N . MET A 1 257 ? -24.637 17.603 14.467 1.00 70.88 257 MET A N 1
ATOM 1998 C CA . MET A 1 257 ? -25.376 17.990 15.669 1.00 70.88 257 MET A CA 1
ATOM 1999 C C . MET A 1 257 ? -25.964 16.801 16.449 1.00 70.88 257 MET A C 1
ATOM 2001 O O . MET A 1 257 ? -26.741 15.998 15.928 1.00 70.88 257 MET A O 1
ATOM 2005 N N . GLN A 1 258 ? -25.700 16.748 17.758 1.00 75.00 258 GLN A N 1
ATOM 2006 C CA . GLN A 1 258 ? -26.297 15.744 18.648 1.00 75.00 258 GLN A CA 1
ATOM 2007 C C . GLN A 1 258 ? -27.803 15.992 18.831 1.00 75.00 258 GLN A C 1
ATOM 2009 O O . GLN A 1 258 ? -28.225 17.111 19.127 1.00 75.00 258 GLN A O 1
ATOM 2014 N N . LYS A 1 259 ? -28.627 14.939 18.722 1.00 81.44 259 LYS A N 1
ATOM 2015 C CA . LYS A 1 259 ? -30.090 15.025 18.937 1.00 81.44 259 LYS A CA 1
ATOM 2016 C C . LYS A 1 259 ? -30.497 15.238 20.401 1.00 81.44 259 LYS A C 1
ATOM 2018 O O . LYS A 1 259 ? -31.603 15.703 20.667 1.00 81.44 259 LYS A O 1
ATOM 2023 N N . SER A 1 260 ? -29.621 14.877 21.335 1.00 85.69 260 SER A N 1
ATOM 2024 C CA . SER A 1 260 ? -29.845 14.985 22.777 1.00 85.69 260 SER A CA 1
ATOM 2025 C C . SER A 1 260 ? -28.522 15.053 23.535 1.00 85.69 260 SER A C 1
ATOM 2027 O O . SER A 1 260 ? -27.611 14.279 23.239 1.00 85.69 260 SER A O 1
ATOM 2029 N N . ILE A 1 261 ? -28.445 15.902 24.557 1.00 86.44 261 ILE A N 1
ATOM 2030 C CA . ILE A 1 261 ? -27.307 16.017 25.474 1.00 86.44 261 ILE A CA 1
ATOM 2031 C C . ILE A 1 261 ? -27.714 15.416 26.820 1.00 86.44 261 ILE A C 1
ATOM 2033 O O . ILE A 1 261 ? -28.704 15.830 27.416 1.00 86.44 261 ILE A O 1
ATOM 2037 N N . ALA A 1 262 ? -26.957 14.428 27.305 1.00 87.56 262 ALA A N 1
ATOM 2038 C CA . ALA A 1 262 ? -27.262 13.709 28.544 1.00 87.56 262 ALA A CA 1
ATOM 2039 C C . ALA A 1 262 ? -26.056 13.575 29.485 1.00 87.56 262 ALA A C 1
ATOM 2041 O O . ALA A 1 262 ? -24.909 13.430 29.044 1.00 87.56 262 ALA A O 1
ATOM 2042 N N . VAL A 1 263 ? -26.334 13.600 30.789 1.00 86.81 263 VAL A N 1
ATOM 2043 C CA . VAL A 1 263 ? -25.407 13.388 31.913 1.00 86.81 263 VAL A CA 1
ATOM 2044 C C . VAL A 1 263 ? -25.943 12.273 32.816 1.00 86.81 263 VAL A C 1
ATOM 2046 O O . VAL A 1 263 ? -27.154 12.132 32.973 1.00 86.81 263 VAL A O 1
ATOM 2049 N N . SER A 1 264 ? -25.063 11.478 33.428 1.00 89.00 264 SER A N 1
ATOM 2050 C CA . SER A 1 264 ? -25.468 10.365 34.299 1.00 89.00 264 SER A CA 1
ATOM 2051 C C . SER A 1 264 ? -24.386 9.947 35.301 1.00 89.00 264 SER A C 1
ATOM 2053 O O . SER A 1 264 ? -23.195 10.145 35.045 1.00 89.00 264 SER A O 1
ATOM 2055 N N . LYS A 1 265 ? -24.789 9.296 36.402 1.00 87.00 265 LYS A N 1
ATOM 2056 C CA . LYS A 1 265 ? -23.910 8.580 37.350 1.00 87.00 265 LYS A CA 1
ATOM 2057 C C . LYS A 1 265 ? -24.572 7.277 37.807 1.00 87.00 265 LYS A C 1
ATOM 2059 O O . LYS A 1 265 ? -25.774 7.233 38.064 1.00 87.00 265 LYS A O 1
ATOM 2064 N N . ASN A 1 266 ? -23.758 6.229 37.928 1.00 86.12 266 ASN A N 1
ATOM 2065 C CA . ASN A 1 266 ? -24.127 4.963 38.556 1.00 86.12 266 ASN A CA 1
ATOM 2066 C C . ASN A 1 266 ? -23.742 4.967 40.043 1.00 86.12 266 ASN A C 1
ATOM 2068 O O . ASN A 1 266 ? -22.704 5.514 40.431 1.00 86.12 266 ASN A O 1
ATOM 2072 N N . PHE A 1 267 ? -24.561 4.297 40.844 1.00 86.75 267 PHE A N 1
ATOM 2073 C CA . PHE A 1 267 ? -24.494 4.207 42.299 1.00 86.75 267 PHE A CA 1
ATOM 2074 C C . PHE A 1 267 ? -24.581 2.725 42.716 1.00 86.75 267 PHE A C 1
ATOM 2076 O O . PHE A 1 267 ? -25.632 2.259 43.158 1.00 86.75 267 PHE A O 1
ATOM 2083 N N . PRO A 1 268 ? -23.520 1.932 42.473 1.00 79.81 268 PRO A N 1
ATOM 2084 C CA . PRO A 1 268 ? -23.573 0.480 42.619 1.00 79.81 268 PRO A CA 1
ATOM 2085 C C . PRO A 1 268 ? -23.542 0.030 44.087 1.00 79.81 268 PRO A C 1
ATOM 2087 O O . PRO A 1 268 ? -22.806 0.575 44.912 1.00 79.81 268 PRO A O 1
ATOM 2090 N N . GLY A 1 269 ? -24.294 -1.029 44.398 1.00 81.56 269 GLY A N 1
ATOM 2091 C CA . GLY A 1 269 ? -24.240 -1.718 45.691 1.00 81.56 269 GLY A CA 1
ATOM 2092 C C . GLY A 1 269 ? -24.469 -0.786 46.884 1.00 81.56 269 GLY A C 1
ATOM 2093 O O . GLY A 1 269 ? -25.506 -0.135 46.982 1.00 81.56 269 GLY A O 1
ATOM 2094 N N . LYS A 1 270 ? -23.485 -0.712 47.790 1.00 80.06 270 LYS A N 1
ATOM 2095 C CA . LYS A 1 270 ? -23.539 0.117 49.010 1.00 80.06 270 LYS A CA 1
ATOM 2096 C C . LYS A 1 270 ? -23.625 1.625 48.738 1.00 80.06 270 LYS A C 1
ATOM 2098 O O . LYS A 1 270 ? -24.000 2.364 49.639 1.00 80.06 270 LYS A O 1
ATOM 2103 N N . ASN A 1 271 ? -23.301 2.070 47.521 1.00 82.88 271 ASN A N 1
ATOM 2104 C CA . ASN A 1 271 ? -23.281 3.486 47.154 1.00 82.88 271 ASN A CA 1
ATOM 2105 C C . ASN A 1 271 ? -24.627 3.968 46.573 1.00 82.88 271 ASN A C 1
ATOM 2107 O O . ASN A 1 271 ? -24.729 5.134 46.192 1.00 82.88 271 ASN A O 1
ATOM 2111 N N . ALA A 1 272 ? -25.643 3.094 46.498 1.00 85.75 272 ALA A N 1
ATOM 2112 C CA . ALA A 1 272 ? -26.998 3.426 46.056 1.00 85.75 272 ALA A CA 1
ATOM 2113 C C . ALA A 1 272 ? -27.623 4.532 46.927 1.00 85.75 272 ALA A C 1
ATOM 2115 O O . ALA A 1 272 ? -27.608 4.449 48.155 1.00 85.75 272 ALA A O 1
ATOM 2116 N N . LEU A 1 273 ? -28.193 5.570 46.306 1.00 86.19 273 LEU A N 1
ATOM 2117 C CA . LEU A 1 273 ? -28.684 6.736 47.046 1.00 86.19 273 LEU A CA 1
ATOM 2118 C C . LEU A 1 273 ? -29.970 6.385 47.798 1.00 86.19 273 LEU A C 1
ATOM 2120 O O . LEU A 1 273 ? -30.998 6.098 47.182 1.00 86.19 273 LEU A O 1
ATOM 2124 N N . SER A 1 274 ? -29.904 6.439 49.126 1.00 84.19 274 SER A N 1
ATOM 2125 C CA . SER A 1 274 ? -31.023 6.151 50.028 1.00 84.19 274 SER A CA 1
ATOM 2126 C C . SER A 1 274 ? -31.407 7.336 50.919 1.00 84.19 274 SER A C 1
ATOM 2128 O O . SER A 1 274 ? -32.081 7.132 51.921 1.00 84.19 274 SER A O 1
ATOM 2130 N N . LYS A 1 275 ? -30.971 8.563 50.598 1.00 83.25 275 LYS A N 1
ATOM 2131 C CA . LYS A 1 275 ? -31.283 9.787 51.361 1.00 83.25 275 LYS A CA 1
ATOM 2132 C C . LYS A 1 275 ? -31.596 10.970 50.456 1.00 83.25 275 LYS A C 1
ATOM 2134 O O . LYS A 1 275 ? -30.921 11.136 49.438 1.00 83.25 275 LYS A O 1
ATOM 2139 N N . VAL A 1 276 ? -32.567 11.796 50.847 1.00 79.69 276 VAL A N 1
ATOM 2140 C CA . VAL A 1 276 ? -33.061 12.926 50.036 1.00 79.69 276 VAL A CA 1
ATOM 2141 C C . VAL A 1 276 ? -31.944 13.934 49.742 1.00 79.69 276 VAL A C 1
ATOM 2143 O O . VAL A 1 276 ? -31.676 14.196 48.572 1.00 79.69 276 VAL A O 1
ATOM 2146 N N . ASP A 1 277 ? -31.194 14.380 50.754 1.00 79.56 277 ASP A N 1
ATOM 2147 C CA . ASP A 1 277 ? -30.093 15.351 50.609 1.00 79.56 277 ASP A CA 1
ATOM 2148 C C . ASP A 1 277 ? -29.028 14.901 49.587 1.00 79.56 277 ASP A C 1
ATOM 2150 O O . ASP A 1 277 ? -28.448 15.704 48.853 1.00 79.56 277 ASP A O 1
ATOM 2154 N N . LEU A 1 278 ? -28.760 13.589 49.524 1.00 83.00 278 LEU A N 1
ATOM 2155 C CA . LEU A 1 278 ? -27.809 13.010 48.574 1.00 83.00 278 LEU A CA 1
ATOM 2156 C C . LEU A 1 278 ? -28.387 12.967 47.156 1.00 83.00 278 LEU A C 1
ATOM 2158 O O . LEU A 1 278 ? -27.653 13.215 46.200 1.00 83.00 278 LEU A O 1
ATOM 2162 N N . VAL A 1 279 ? -29.685 12.685 47.014 1.00 81.56 279 VAL A N 1
ATOM 2163 C CA . VAL A 1 279 ? -30.396 12.773 45.732 1.00 81.56 279 VAL A CA 1
ATOM 2164 C C . VAL A 1 279 ? -30.371 14.216 45.224 1.00 81.56 279 VAL A C 1
ATOM 2166 O O . VAL A 1 279 ? -29.913 14.439 44.106 1.00 81.56 279 VAL A O 1
ATOM 2169 N N . GLU A 1 280 ? -30.740 15.203 46.045 1.00 78.31 280 GLU A N 1
ATOM 2170 C CA . GLU A 1 280 ? -30.701 16.624 45.668 1.00 78.31 280 GLU A CA 1
ATOM 2171 C C . GLU A 1 280 ? -29.292 17.092 45.277 1.00 78.31 280 GLU A C 1
ATOM 2173 O O . GLU A 1 280 ? -29.117 17.718 44.226 1.00 78.31 280 GLU A O 1
ATOM 2178 N N . LYS A 1 281 ? -28.265 16.731 46.062 1.00 82.31 281 LYS A N 1
ATOM 2179 C CA . LYS A 1 281 ? -26.863 17.057 45.758 1.00 82.31 281 LYS A CA 1
ATOM 2180 C C . LYS A 1 281 ? -26.433 16.524 44.387 1.00 82.31 281 LYS A C 1
ATOM 2182 O O . LYS A 1 281 ? -25.788 17.251 43.627 1.00 82.31 281 LYS A O 1
ATOM 2187 N N . TRP A 1 282 ? -26.794 15.283 44.053 1.00 84.81 282 TRP A N 1
ATOM 2188 C CA . TRP A 1 282 ? -26.462 14.687 42.755 1.00 84.81 282 TRP A CA 1
ATOM 2189 C C . TRP A 1 282 ? -27.284 15.267 41.599 1.00 84.81 282 TRP A C 1
ATOM 2191 O O . TRP A 1 282 ? -26.710 15.517 40.539 1.00 84.81 282 TRP A O 1
ATOM 2201 N N . VAL A 1 283 ? -28.571 15.571 41.800 1.00 82.50 283 VAL A N 1
ATOM 2202 C CA . VAL A 1 283 ? -29.403 16.280 40.809 1.00 82.50 283 VAL A CA 1
ATOM 2203 C C . VAL A 1 283 ? -28.805 17.648 40.489 1.00 82.50 283 VAL A C 1
ATOM 2205 O O . VAL A 1 283 ? -28.618 17.979 39.318 1.00 82.50 283 VAL A O 1
ATOM 2208 N N . HIS A 1 284 ? -28.456 18.434 41.511 1.00 76.50 284 HIS A N 1
ATOM 2209 C CA . HIS A 1 284 ? -27.885 19.770 41.345 1.00 76.50 284 HIS A CA 1
ATOM 2210 C C . HIS A 1 284 ? -26.516 19.729 40.642 1.00 76.50 284 HIS A C 1
ATOM 2212 O O . HIS A 1 284 ? -26.263 20.518 39.729 1.00 76.50 284 HIS A O 1
ATOM 2218 N N . GLY A 1 285 ? -25.655 18.774 41.010 1.00 77.62 285 GLY A N 1
ATOM 2219 C CA . GLY A 1 285 ? -24.356 18.566 40.365 1.00 77.62 285 GLY A CA 1
ATOM 2220 C C . GLY A 1 285 ? -24.466 18.154 38.890 1.00 77.62 285 GLY A C 1
ATOM 2221 O O . GLY A 1 285 ? -23.840 18.774 38.028 1.00 77.62 285 GLY A O 1
ATOM 2222 N N . LEU A 1 286 ? -25.320 17.174 38.570 1.00 83.12 286 LEU A N 1
ATOM 2223 C CA . LEU A 1 286 ? -25.591 16.773 37.183 1.00 83.12 286 LEU A CA 1
ATOM 2224 C C . LEU A 1 286 ? -26.212 17.924 36.374 1.00 83.12 286 LEU A C 1
ATOM 2226 O O . LEU A 1 286 ? -25.813 18.153 35.233 1.00 83.12 286 LEU A O 1
ATOM 2230 N N . SER A 1 287 ? -27.125 18.695 36.971 1.00 80.69 287 SER A N 1
ATOM 2231 C CA . SER A 1 287 ? -27.753 19.853 36.319 1.00 80.69 287 SER A CA 1
ATOM 2232 C C . SER A 1 287 ? -26.738 20.944 35.967 1.00 80.69 287 SER A C 1
ATOM 2234 O O . SER A 1 287 ? -26.853 21.549 34.905 1.00 80.69 287 SER A O 1
ATOM 2236 N N . LYS A 1 288 ? -25.704 21.159 36.795 1.00 78.56 288 LYS A N 1
ATOM 2237 C CA . LYS A 1 288 ? -24.591 22.075 36.486 1.00 78.56 288 LYS A CA 1
ATOM 2238 C C . LYS A 1 288 ? -23.758 21.612 35.285 1.00 78.56 288 LYS A C 1
ATOM 2240 O O . LYS A 1 288 ? -23.478 22.427 34.408 1.00 78.56 288 LYS A O 1
ATOM 2245 N N . GLU A 1 289 ? -23.408 20.324 35.195 1.00 79.50 289 GLU A N 1
ATOM 2246 C CA . GLU A 1 289 ? -22.705 19.789 34.012 1.00 79.50 289 GLU A CA 1
ATOM 2247 C C . GLU A 1 289 ? -23.573 19.893 32.748 1.00 79.50 289 GLU A C 1
ATOM 2249 O O . GLU A 1 289 ? -23.070 20.259 31.686 1.00 79.50 289 GLU A O 1
ATOM 2254 N N . LEU A 1 290 ? -24.872 19.595 32.851 1.00 83.69 290 LEU A N 1
ATOM 2255 C CA . LEU A 1 290 ? -25.797 19.708 31.723 1.00 83.69 290 LEU A CA 1
ATOM 2256 C C . LEU A 1 290 ? -25.967 21.166 31.269 1.00 83.69 290 LEU A C 1
ATOM 2258 O O . LEU A 1 290 ? -25.937 21.420 30.069 1.00 83.69 290 LEU A O 1
ATOM 2262 N N . CYS A 1 291 ? -26.063 22.112 32.211 1.00 80.12 291 CYS A N 1
ATOM 2263 C CA . CYS A 1 291 ? -26.112 23.550 31.935 1.00 80.12 291 CYS A CA 1
ATOM 2264 C C . CYS A 1 291 ? -24.903 24.000 31.108 1.00 80.12 291 CYS A C 1
ATOM 2266 O O . CYS A 1 291 ? -25.068 24.518 30.007 1.00 80.12 291 CYS A O 1
ATOM 2268 N N . LYS A 1 292 ? -23.686 23.718 31.601 1.00 78.44 292 LYS A N 1
ATOM 2269 C CA . LYS A 1 292 ? -22.434 24.073 30.918 1.00 78.44 292 LYS A CA 1
ATOM 2270 C C . LYS A 1 292 ? -22.410 23.539 29.481 1.00 78.44 292 LYS A C 1
ATOM 2272 O O . LYS A 1 292 ? -22.131 24.292 28.558 1.00 78.44 292 LYS A O 1
ATOM 2277 N N . ARG A 1 293 ? -22.787 22.271 29.290 1.00 83.25 293 ARG A N 1
ATOM 2278 C CA . ARG A 1 293 ? -22.813 21.616 27.971 1.00 83.25 293 ARG A CA 1
ATOM 2279 C C . ARG A 1 293 ? -23.873 22.166 27.019 1.00 83.25 293 ARG A C 1
ATOM 2281 O O . ARG A 1 293 ? -23.660 22.133 25.815 1.00 83.25 293 ARG A O 1
ATOM 2288 N N . LEU A 1 294 ? -25.011 22.631 27.532 1.00 83.19 294 LEU A N 1
ATOM 2289 C CA . LEU A 1 294 ? -26.049 23.264 26.714 1.00 83.19 294 LEU A CA 1
ATOM 2290 C C . LEU A 1 294 ? -25.678 24.701 26.335 1.00 83.19 294 LEU A C 1
ATOM 2292 O O . LEU A 1 294 ? -26.004 25.117 25.233 1.00 83.19 294 LEU A O 1
ATOM 2296 N N . ILE A 1 295 ? -24.940 25.421 27.186 1.00 79.25 295 ILE A N 1
ATOM 2297 C CA . ILE A 1 295 ? -24.347 26.720 26.833 1.00 79.25 295 ILE A CA 1
ATOM 2298 C C . ILE A 1 295 ? -23.267 26.529 25.753 1.00 79.25 295 ILE A C 1
ATOM 2300 O O . ILE A 1 295 ? -23.284 27.229 24.745 1.00 79.25 295 ILE A O 1
ATOM 2304 N N . GLU A 1 296 ? -22.376 25.543 25.912 1.00 79.00 296 GLU A N 1
ATOM 2305 C CA . GLU A 1 296 ? -21.375 25.164 24.896 1.00 79.00 296 GLU A CA 1
ATOM 2306 C C . GLU A 1 296 ? -22.034 24.819 23.541 1.00 79.00 296 GLU A C 1
ATOM 2308 O O . GLU A 1 296 ? -21.589 25.290 22.494 1.00 79.00 296 GLU A O 1
ATOM 2313 N N . ASP A 1 297 ? -23.128 24.050 23.555 1.00 82.94 297 ASP A N 1
ATOM 2314 C CA . ASP A 1 297 ? -23.896 23.669 22.360 1.00 82.94 297 ASP A CA 1
ATOM 2315 C C . ASP A 1 297 ? -24.659 24.851 21.728 1.00 82.94 297 ASP A C 1
ATOM 2317 O O . ASP A 1 297 ? -24.619 25.024 20.510 1.00 82.94 297 ASP A O 1
ATOM 2321 N N . GLN A 1 298 ? -25.283 25.713 22.538 1.00 79.38 298 GLN A N 1
ATOM 2322 C CA . GLN A 1 298 ? -26.000 26.907 22.075 1.00 79.38 298 GLN A CA 1
ATOM 2323 C C . GLN A 1 298 ? -25.053 27.953 21.469 1.00 79.38 298 GLN A C 1
ATOM 2325 O O . GLN A 1 298 ? -25.405 28.596 20.478 1.00 79.38 298 GLN A O 1
ATOM 2330 N N . VAL A 1 299 ? -23.836 28.099 22.006 1.00 77.56 299 VAL A N 1
ATOM 2331 C CA . VAL A 1 299 ? -22.789 28.939 21.405 1.00 77.56 299 VAL A CA 1
ATOM 2332 C C . VAL A 1 299 ? -22.312 28.340 20.079 1.00 77.56 299 VAL A C 1
ATOM 2334 O O . VAL A 1 299 ? -22.278 29.056 19.079 1.00 77.56 299 VAL A O 1
ATOM 2337 N N . LYS A 1 300 ? -21.996 27.035 20.041 1.00 80.00 300 LYS A N 1
ATOM 2338 C CA . LYS A 1 300 ? -21.409 26.386 18.855 1.00 80.00 300 LYS A CA 1
ATOM 2339 C C . LYS A 1 300 ? -22.392 26.186 17.697 1.00 80.00 300 LYS A C 1
ATOM 2341 O O . LYS A 1 300 ? -21.996 26.303 16.542 1.00 80.00 300 LYS A O 1
ATOM 2346 N N . PHE A 1 301 ? -23.654 25.873 17.991 1.00 82.00 301 PHE A N 1
ATOM 2347 C CA . PHE A 1 301 ? -24.658 25.485 16.992 1.00 82.00 301 PHE A CA 1
ATOM 2348 C C . PHE A 1 301 ? -25.876 26.422 16.931 1.00 82.00 301 PHE A C 1
ATOM 2350 O O . PHE A 1 301 ? -26.816 26.128 16.201 1.00 82.00 301 PHE A O 1
ATOM 2357 N N . ARG A 1 302 ? -25.877 27.538 17.682 1.00 81.38 302 ARG A N 1
ATOM 2358 C CA . ARG A 1 302 ? -26.920 28.591 17.660 1.00 81.38 302 ARG A CA 1
ATOM 2359 C C . ARG A 1 302 ? -28.355 28.065 17.803 1.00 81.38 302 ARG A C 1
ATOM 2361 O O . ARG A 1 302 ? -29.281 28.618 17.220 1.00 81.38 302 ARG A O 1
ATOM 2368 N N . ARG A 1 303 ? -28.529 27.014 18.603 1.00 83.31 303 ARG A N 1
ATOM 2369 C CA . ARG A 1 303 ? -29.787 26.285 18.820 1.00 83.31 303 ARG A CA 1
ATOM 2370 C C . ARG A 1 303 ? -30.073 26.128 20.307 1.00 83.31 303 ARG A C 1
ATOM 2372 O O . ARG A 1 303 ? -29.150 26.142 21.120 1.00 83.31 303 ARG A O 1
ATOM 2379 N N . THR A 1 304 ? -31.332 25.914 20.669 1.00 80.38 304 THR A N 1
ATOM 2380 C CA . THR A 1 304 ? -31.749 25.783 22.070 1.00 80.38 304 THR A CA 1
ATOM 2381 C C . THR A 1 304 ? -32.616 24.543 22.280 1.00 80.38 304 THR A C 1
ATOM 2383 O O . THR A 1 304 ? -33.492 24.241 21.472 1.00 80.38 304 THR A O 1
ATOM 2386 N N . ALA A 1 305 ? -32.355 23.782 23.345 1.00 82.12 305 ALA A N 1
ATOM 2387 C CA . ALA A 1 305 ? -33.136 22.592 23.682 1.00 82.12 305 ALA A CA 1
ATOM 2388 C C . ALA A 1 305 ? -34.518 22.970 24.241 1.00 82.12 305 ALA A C 1
ATOM 2390 O O . ALA A 1 305 ? -34.620 23.900 25.037 1.00 82.12 305 ALA A O 1
ATOM 2391 N N . GLN A 1 306 ? -35.561 22.218 23.875 1.00 80.50 306 GLN A N 1
ATOM 2392 C CA . GLN A 1 306 ? -36.950 22.491 24.281 1.00 80.50 306 GLN A CA 1
ATOM 2393 C C . GLN A 1 306 ? -37.486 21.543 25.368 1.00 80.50 306 GLN A C 1
ATOM 2395 O O . GLN A 1 306 ? -38.627 21.679 25.809 1.00 80.50 306 GLN A O 1
ATOM 2400 N N . ASN A 1 307 ? -36.699 20.561 25.825 1.00 78.38 307 ASN A N 1
ATOM 2401 C CA . ASN A 1 307 ? -37.069 19.746 26.985 1.00 78.38 307 ASN A CA 1
ATOM 2402 C C . ASN A 1 307 ? -35.880 19.321 27.857 1.00 78.38 307 ASN A C 1
ATOM 2404 O O . ASN A 1 307 ? -34.743 19.219 27.396 1.00 78.38 307 ASN A O 1
ATOM 2408 N N . ILE A 1 308 ? -36.175 19.020 29.124 1.00 78.19 308 ILE A N 1
ATOM 2409 C CA . ILE A 1 308 ? -35.345 18.201 30.013 1.00 78.19 308 ILE A CA 1
ATOM 2410 C C . ILE A 1 308 ? -36.179 17.006 30.473 1.00 78.19 308 ILE A C 1
ATOM 2412 O O . ILE A 1 308 ? -37.382 17.123 30.696 1.00 78.19 308 ILE A O 1
ATOM 2416 N N . VAL A 1 309 ? -35.519 15.863 30.613 1.00 79.88 309 VAL A N 1
ATOM 2417 C CA . VAL A 1 309 ? -36.060 14.613 31.139 1.00 79.88 309 VAL A CA 1
ATOM 2418 C C . VAL A 1 309 ? -35.103 14.134 32.226 1.00 79.88 309 VAL A C 1
ATOM 2420 O O . VAL A 1 309 ? -33.922 13.887 31.949 1.00 79.88 309 VAL A O 1
ATOM 2423 N N . VAL A 1 310 ? -35.599 14.008 33.458 1.00 80.69 310 VAL A N 1
ATOM 2424 C CA . VAL A 1 310 ? -34.858 13.406 34.575 1.00 80.69 310 VAL A CA 1
ATOM 2425 C C . VAL A 1 310 ? -35.292 11.951 34.706 1.00 80.69 310 VAL A C 1
ATOM 2427 O O . VAL A 1 310 ? -36.482 11.648 34.664 1.00 80.69 310 VAL A O 1
ATOM 2430 N N . GLY A 1 311 ? -34.347 11.039 34.897 1.00 81.94 311 GLY A N 1
ATOM 2431 C CA . GLY A 1 311 ? -34.653 9.636 35.138 1.00 81.94 311 GLY A CA 1
ATOM 2432 C C . GLY A 1 311 ? -33.745 9.021 36.190 1.00 81.94 311 GLY A C 1
ATOM 2433 O O . GLY A 1 311 ? -32.596 9.427 36.385 1.00 81.94 311 GLY A O 1
ATOM 2434 N N . PHE A 1 312 ? -34.272 8.021 36.887 1.00 83.75 312 PHE A N 1
ATOM 2435 C CA . PHE A 1 312 ? -33.512 7.231 37.844 1.00 83.75 312 PHE A CA 1
ATOM 2436 C C . PHE A 1 312 ? -33.869 5.747 37.764 1.00 83.75 312 PHE A C 1
ATOM 2438 O O . PHE A 1 312 ? -34.944 5.365 37.304 1.00 83.75 312 PHE A O 1
ATOM 2445 N N . TYR A 1 313 ? -32.935 4.901 38.189 1.00 81.69 313 TYR A N 1
ATOM 2446 C CA . TYR A 1 313 ? -33.057 3.447 38.133 1.00 81.69 313 TYR A CA 1
ATOM 2447 C C . TYR A 1 313 ? -33.050 2.866 39.546 1.00 81.69 313 TYR A C 1
ATOM 2449 O O . TYR A 1 313 ? -32.110 3.100 40.314 1.00 81.69 313 TYR A O 1
ATOM 2457 N N . SER A 1 314 ? -34.083 2.108 39.902 1.00 79.56 314 SER A N 1
ATOM 2458 C CA . SER A 1 314 ? -34.228 1.487 41.222 1.00 79.56 314 SER A CA 1
ATOM 2459 C C . SER A 1 314 ? -34.995 0.170 41.110 1.00 79.56 314 SER A C 1
ATOM 2461 O O . SER A 1 314 ? -35.901 0.060 40.288 1.00 79.56 314 SER A O 1
ATOM 2463 N N . ASN A 1 315 ? -34.616 -0.846 41.894 1.00 73.31 315 ASN A N 1
ATOM 2464 C CA . ASN A 1 315 ? -35.202 -2.196 41.860 1.00 73.31 315 ASN A CA 1
ATOM 2465 C C . ASN A 1 315 ? -35.396 -2.757 40.431 1.00 73.31 315 ASN A C 1
ATOM 2467 O O . ASN A 1 315 ? -36.444 -3.307 40.098 1.00 73.31 315 ASN A O 1
ATOM 2471 N N . ASN A 1 316 ? -34.384 -2.586 39.571 1.00 63.56 316 ASN A N 1
ATOM 2472 C CA . ASN A 1 316 ? -34.391 -2.953 38.147 1.00 63.56 316 ASN A CA 1
ATOM 2473 C C . ASN A 1 316 ? -35.503 -2.313 37.285 1.00 63.56 316 ASN A C 1
ATOM 2475 O O . ASN A 1 316 ? -35.784 -2.804 36.193 1.00 63.56 316 ASN A O 1
ATOM 2479 N N . ARG A 1 317 ? -36.099 -1.200 37.731 1.00 67.06 317 ARG A N 1
ATOM 2480 C CA . ARG A 1 317 ? -37.042 -0.377 36.959 1.00 67.06 317 ARG A CA 1
ATOM 2481 C C . ARG A 1 317 ? -36.445 1.006 36.685 1.00 67.06 317 ARG A C 1
ATOM 2483 O O . ARG A 1 317 ? -35.905 1.648 37.587 1.00 67.06 317 ARG A O 1
ATOM 2490 N N . SER A 1 318 ? -36.581 1.480 35.450 1.00 69.19 318 SER A N 1
ATOM 2491 C CA . SER A 1 318 ? -36.367 2.882 35.083 1.00 69.19 318 SER A CA 1
ATOM 2492 C C . SER A 1 318 ? -37.620 3.690 35.393 1.00 69.19 318 SER A C 1
ATOM 2494 O O . SER A 1 318 ? -38.696 3.343 34.909 1.00 69.19 318 SER A O 1
ATOM 2496 N N . ILE A 1 319 ? -37.480 4.778 36.147 1.00 68.44 319 ILE A N 1
ATOM 2497 C CA . ILE A 1 319 ? -38.571 5.708 36.444 1.00 68.44 319 ILE A CA 1
ATOM 2498 C C . ILE A 1 319 ? -38.186 7.079 35.885 1.00 68.44 319 ILE A C 1
ATOM 2500 O O . ILE A 1 319 ? -37.124 7.616 36.210 1.00 68.44 319 ILE A O 1
ATOM 2504 N N . VAL A 1 320 ? -39.025 7.606 34.996 1.00 64.25 320 VAL A N 1
ATOM 2505 C CA . VAL A 1 320 ? -38.768 8.812 34.197 1.00 64.25 320 VAL A CA 1
ATOM 2506 C C . VAL A 1 320 ? -39.748 9.902 34.617 1.00 64.25 320 VAL A C 1
ATOM 2508 O O . VAL A 1 320 ? -40.946 9.648 34.707 1.00 64.25 320 VAL A O 1
ATOM 2511 N N . TRP A 1 321 ? -39.241 11.107 34.875 1.00 64.56 321 TRP A N 1
ATOM 2512 C CA . TRP A 1 321 ? -40.004 12.225 35.426 1.00 64.56 321 TRP A CA 1
ATOM 2513 C C . TRP A 1 321 ? -39.741 13.512 34.644 1.00 64.56 321 TRP A C 1
ATOM 2515 O O . TRP A 1 321 ? -38.599 13.948 34.484 1.00 64.56 321 TRP A O 1
ATOM 2525 N N . ASN A 1 322 ? -40.825 14.165 34.223 1.00 54.97 322 ASN A N 1
ATOM 2526 C CA . ASN A 1 322 ? -40.766 15.480 33.579 1.00 54.97 322 ASN A CA 1
ATOM 2527 C C . ASN A 1 322 ? -40.640 16.627 34.604 1.00 54.97 322 ASN A C 1
ATOM 2529 O O . ASN A 1 322 ? -40.121 17.688 34.271 1.00 54.97 322 ASN A O 1
ATOM 2533 N N . TYR A 1 323 ? -41.069 16.414 35.857 1.00 51.81 323 TYR A N 1
ATOM 2534 C CA . TYR A 1 323 ? -41.044 17.419 36.927 1.00 51.81 323 TYR A CA 1
ATOM 2535 C C . TYR A 1 323 ? -40.627 16.781 38.257 1.00 51.81 323 TYR A C 1
ATOM 2537 O O . TYR A 1 323 ? -41.302 15.885 38.755 1.00 51.81 323 TYR A O 1
ATOM 2545 N N . MET A 1 324 ? -39.509 17.231 38.838 1.00 50.84 324 MET A N 1
ATOM 2546 C CA . MET A 1 324 ? -38.896 16.555 39.995 1.00 50.84 324 MET A CA 1
ATOM 2547 C C . MET A 1 324 ? -39.278 17.147 41.366 1.00 50.84 324 MET A C 1
ATOM 2549 O O . MET A 1 324 ? -39.259 16.436 42.368 1.00 50.84 324 MET A O 1
ATOM 2553 N N . ARG A 1 325 ? -39.633 18.440 41.441 1.00 49.94 325 ARG A N 1
ATOM 2554 C CA . ARG A 1 325 ? -39.839 19.136 42.730 1.00 49.94 325 ARG A CA 1
ATOM 2555 C C . ARG A 1 325 ? -41.121 18.758 43.482 1.00 49.94 325 ARG A C 1
ATOM 2557 O O . ARG A 1 325 ? -41.151 18.938 44.694 1.00 49.94 325 ARG A O 1
ATOM 2564 N N . SER A 1 326 ? -42.162 18.258 42.814 1.00 49.41 326 SER A N 1
ATOM 2565 C CA . SER A 1 326 ? -43.383 17.781 43.488 1.00 49.41 326 SER A CA 1
ATOM 2566 C C . SER A 1 326 ? -43.091 16.539 44.332 1.00 49.41 326 SER A C 1
ATOM 2568 O O . SER A 1 326 ? -43.322 16.540 45.534 1.00 49.41 326 SER A O 1
ATOM 2570 N N . PHE A 1 327 ? -42.460 15.529 43.729 1.00 51.22 327 PHE A N 1
ATOM 2571 C CA . PHE A 1 327 ? -42.172 14.249 44.383 1.00 51.22 327 PHE A CA 1
ATOM 2572 C C . PHE A 1 327 ? -41.200 14.360 45.575 1.00 51.22 327 PHE A C 1
ATOM 2574 O O . PHE A 1 327 ? -41.264 13.561 46.505 1.00 51.22 327 PHE A O 1
ATOM 2581 N N . ILE A 1 328 ? -40.311 15.362 45.569 1.00 53.75 328 ILE A N 1
ATOM 2582 C CA . ILE A 1 328 ? -39.436 15.669 46.713 1.00 53.75 328 ILE A CA 1
ATOM 2583 C C . ILE A 1 328 ? -40.234 16.331 47.852 1.00 53.75 328 ILE A C 1
ATOM 2585 O O . ILE A 1 328 ? -40.024 15.991 49.013 1.00 53.75 328 ILE A O 1
ATOM 2589 N N . LYS A 1 329 ? -41.187 17.226 47.544 1.00 49.91 329 LYS A N 1
ATOM 2590 C CA . LYS A 1 329 ? -42.011 17.905 48.563 1.00 49.91 329 LYS A CA 1
ATOM 2591 C C . LYS A 1 329 ? -42.897 16.956 49.369 1.00 49.91 329 LYS A C 1
ATOM 2593 O O . LYS A 1 329 ? -43.073 17.200 50.560 1.00 49.91 329 LYS A O 1
ATOM 2598 N N . ASP A 1 330 ? -43.408 15.894 48.749 1.00 47.47 330 ASP A N 1
ATOM 2599 C CA . ASP A 1 330 ? -44.255 14.903 49.429 1.00 47.47 330 ASP A CA 1
ATOM 2600 C C . ASP A 1 330 ? -43.444 13.916 50.291 1.00 47.47 330 ASP A C 1
ATOM 2602 O O . ASP A 1 330 ? -43.998 13.251 51.167 1.00 47.47 330 ASP A O 1
ATOM 2606 N N . LYS A 1 331 ? -42.117 13.843 50.107 1.00 52.69 331 LYS A N 1
ATOM 2607 C CA . LYS A 1 331 ? -41.207 13.046 50.945 1.00 52.69 331 LYS A CA 1
ATOM 2608 C C . LYS A 1 331 ? -40.444 13.914 51.949 1.00 52.69 331 LYS A C 1
ATOM 2610 O O . LYS A 1 331 ? -39.217 13.964 51.944 1.00 52.69 331 LYS A O 1
ATOM 2615 N N . GLN A 1 332 ? -41.177 14.530 52.880 1.00 50.47 332 GLN A N 1
ATOM 2616 C CA . GLN A 1 332 ? -40.598 15.125 54.097 1.00 50.47 332 GLN A CA 1
ATOM 2617 C C . GLN A 1 332 ? -40.161 14.036 55.096 1.00 50.47 332 GLN A C 1
ATOM 2619 O O . GLN A 1 332 ? -40.753 13.841 56.154 1.00 50.47 332 GLN A O 1
ATOM 2624 N N . GLY A 1 333 ? -39.108 13.307 54.734 1.00 54.84 333 GLY A N 1
ATOM 2625 C CA . GLY A 1 333 ? -38.450 12.289 55.547 1.00 54.84 333 GLY A CA 1
ATOM 2626 C C . GLY A 1 333 ? -37.082 11.978 54.948 1.00 54.84 333 GLY A C 1
ATOM 2627 O O . GLY A 1 333 ? -36.946 11.932 53.730 1.00 54.84 333 GLY A O 1
ATOM 2628 N N . LEU A 1 334 ? -36.056 11.802 55.787 1.00 63.00 334 LEU A N 1
ATOM 2629 C CA . LEU A 1 334 ? -34.659 11.815 55.324 1.00 63.00 334 LEU A CA 1
ATOM 2630 C C . LEU A 1 334 ? -34.302 10.678 54.351 1.00 63.00 334 LEU A C 1
ATOM 2632 O O . LEU A 1 334 ? -33.361 10.830 53.568 1.00 63.00 334 LEU A O 1
ATOM 2636 N N . ASP A 1 335 ? -35.028 9.558 54.389 1.00 69.38 335 ASP A N 1
ATOM 2637 C CA . ASP A 1 335 ? -34.682 8.341 53.657 1.00 69.38 335 ASP A CA 1
ATOM 2638 C C . ASP A 1 335 ? -35.450 8.191 52.332 1.00 69.38 335 ASP A C 1
ATOM 2640 O O . ASP A 1 335 ? -36.682 8.193 52.260 1.00 69.38 335 ASP A O 1
ATOM 2644 N N . TRP A 1 336 ? -34.693 7.990 51.254 1.00 72.69 336 TRP A N 1
ATOM 2645 C CA . TRP A 1 336 ? -35.209 7.730 49.915 1.00 72.69 336 TRP A CA 1
ATOM 2646 C C . TRP A 1 336 ? -35.315 6.221 49.665 1.00 72.69 336 TRP A C 1
ATOM 2648 O O . TRP A 1 336 ? -34.308 5.519 49.566 1.00 72.69 336 TRP A O 1
ATOM 2658 N N . SER A 1 337 ? -36.544 5.728 49.504 1.00 70.81 337 SER A N 1
ATOM 2659 C CA . SER A 1 337 ? -36.838 4.328 49.175 1.00 70.81 337 SER A CA 1
ATOM 2660 C C . SER A 1 337 ? -37.793 4.212 47.972 1.00 70.81 337 SER A C 1
ATOM 2662 O O . SER A 1 337 ? -38.737 5.014 47.887 1.00 70.81 337 SER A O 1
ATOM 2664 N N . PRO A 1 338 ? -37.590 3.231 47.063 1.00 75.38 338 PRO A N 1
ATOM 2665 C CA . PRO A 1 338 ? -36.419 2.346 46.972 1.00 75.38 338 PRO A CA 1
ATOM 2666 C C . PRO A 1 338 ? -35.155 3.097 46.498 1.00 75.38 338 PRO A C 1
ATOM 2668 O O . PRO A 1 338 ? -35.247 4.161 45.883 1.00 75.38 338 PRO A O 1
ATOM 2671 N N . SER A 1 339 ? -33.964 2.581 46.823 1.00 83.38 339 SER A N 1
ATOM 2672 C CA . SER A 1 339 ? -32.696 3.309 46.642 1.00 83.38 339 SER A CA 1
ATOM 2673 C C . SER A 1 339 ? -32.276 3.450 45.172 1.00 83.38 339 SER A C 1
ATOM 2675 O O . SER A 1 339 ? -32.511 2.567 44.341 1.00 83.38 339 SER A O 1
ATOM 2677 N N . ILE A 1 340 ? -31.655 4.580 44.823 1.00 84.56 340 ILE A N 1
ATOM 2678 C CA . ILE A 1 340 ? -31.283 4.897 43.437 1.00 84.56 340 ILE A CA 1
ATOM 2679 C C . ILE A 1 340 ? -29.928 4.276 43.081 1.00 84.56 340 ILE A C 1
ATOM 2681 O O . ILE A 1 340 ? -28.913 4.585 43.699 1.00 84.56 340 ILE A O 1
ATOM 2685 N N . THR A 1 341 ? -29.909 3.465 42.022 1.00 87.06 341 THR A N 1
ATOM 2686 C CA . THR A 1 341 ? -28.719 2.771 41.486 1.00 87.06 341 THR A CA 1
ATOM 2687 C C . THR A 1 341 ? -28.133 3.427 40.227 1.00 87.06 341 THR A C 1
ATOM 2689 O O . THR A 1 341 ? -26.962 3.230 39.906 1.00 87.06 341 THR A O 1
ATOM 2692 N N . ASN A 1 342 ? -28.908 4.263 39.532 1.00 89.31 342 ASN A N 1
ATOM 2693 C CA . ASN A 1 342 ? -28.453 5.179 38.480 1.00 89.31 342 ASN A CA 1
ATOM 2694 C C . ASN A 1 342 ? -29.327 6.437 38.501 1.00 89.31 342 ASN A C 1
ATOM 2696 O O . ASN A 1 342 ? -30.531 6.340 38.721 1.00 89.31 342 ASN A O 1
ATOM 2700 N N . MET A 1 343 ? -28.728 7.592 38.226 1.00 87.25 343 MET A N 1
ATOM 2701 C CA . MET A 1 343 ? -29.441 8.836 37.934 1.00 87.25 343 MET A CA 1
ATOM 2702 C C . MET A 1 343 ? -28.932 9.405 36.612 1.00 87.25 343 MET A C 1
ATOM 2704 O O . MET A 1 343 ? -27.724 9.378 36.347 1.00 87.25 343 MET A O 1
ATOM 2708 N N . HIS A 1 344 ? -29.836 9.952 35.807 1.00 87.38 344 HIS A N 1
ATOM 2709 C CA . HIS A 1 344 ? -29.511 10.663 34.580 1.00 87.38 344 HIS A CA 1
ATOM 2710 C C . HIS A 1 344 ? -30.416 11.879 34.368 1.00 87.38 344 HIS A C 1
ATOM 2712 O O . HIS A 1 344 ? -31.578 11.900 34.769 1.00 87.38 344 HIS A O 1
ATOM 2718 N N . ILE A 1 345 ? -29.866 12.896 33.709 1.00 86.06 345 ILE A N 1
ATOM 2719 C CA . ILE A 1 345 ? -30.606 14.059 33.220 1.00 86.06 345 ILE A CA 1
ATOM 2720 C C . ILE A 1 345 ? -30.251 14.212 31.746 1.00 86.06 345 ILE A C 1
ATOM 2722 O O . ILE A 1 345 ? -29.076 14.176 31.374 1.00 86.06 345 ILE A O 1
ATOM 2726 N N . SER A 1 346 ? -31.261 14.346 30.897 1.00 86.94 346 SER A N 1
ATOM 2727 C CA . SER A 1 346 ? -31.096 14.488 29.453 1.00 86.94 346 SER A CA 1
ATOM 2728 C C . SER A 1 346 ? -31.930 15.642 28.923 1.00 86.94 346 SER A C 1
ATOM 2730 O O . SER A 1 346 ? -32.944 16.000 29.514 1.00 86.94 346 SER A O 1
ATOM 2732 N N . SER A 1 347 ? -31.487 16.239 27.826 1.00 84.31 347 SER A N 1
ATOM 2733 C CA . SER A 1 347 ? -32.138 17.365 27.168 1.00 84.31 347 SER A CA 1
ATOM 2734 C C . SER A 1 347 ? -32.065 17.192 25.654 1.00 84.31 347 SER A C 1
ATOM 2736 O O . SER A 1 347 ? -31.115 16.592 25.146 1.00 84.31 347 SER A O 1
ATOM 2738 N N . GLY A 1 348 ? -33.075 17.660 24.926 1.00 85.69 348 GLY A N 1
ATOM 2739 C CA . GLY A 1 348 ? -33.175 17.482 23.481 1.00 85.69 348 GLY A CA 1
ATOM 2740 C C . GLY A 1 348 ? -34.286 18.330 22.874 1.00 85.69 348 GLY A C 1
ATOM 2741 O O . GLY A 1 348 ? -34.589 19.413 23.373 1.00 85.69 348 GLY A O 1
ATOM 2742 N N . ARG A 1 349 ? -34.870 17.838 21.769 1.00 83.50 349 ARG A N 1
ATOM 2743 C CA . ARG A 1 349 ? -35.830 18.594 20.938 1.00 83.50 349 ARG A CA 1
ATOM 2744 C C . ARG A 1 349 ? -35.293 20.000 20.629 1.00 83.50 349 ARG A C 1
ATOM 2746 O O . ARG A 1 349 ? -35.929 20.995 20.945 1.00 83.50 349 ARG A O 1
ATOM 2753 N N . PHE A 1 350 ? -34.073 20.065 20.100 1.00 84.12 350 PHE A N 1
ATOM 2754 C CA . PHE A 1 350 ? -33.443 21.336 19.760 1.00 84.12 350 PHE A CA 1
ATOM 2755 C C . PHE A 1 350 ? -34.244 22.076 18.686 1.00 84.12 350 PHE A C 1
ATOM 2757 O O . PHE A 1 350 ? -34.710 21.458 17.729 1.00 84.12 350 PHE A O 1
ATOM 2764 N N . GLN A 1 351 ? -34.370 23.385 18.867 1.00 82.75 351 GLN A N 1
ATOM 2765 C CA . GLN A 1 351 ? -34.915 24.337 17.909 1.00 82.75 351 GLN A CA 1
ATOM 2766 C C . GLN A 1 351 ? -33.818 25.340 17.550 1.00 82.75 351 GLN A C 1
ATOM 2768 O O . GLN A 1 351 ? -33.040 25.740 18.420 1.00 82.75 351 GLN A O 1
ATOM 2773 N N . ASP A 1 352 ? -33.757 25.739 16.285 1.00 82.06 352 ASP A N 1
ATOM 2774 C CA . ASP A 1 352 ? -32.768 26.701 15.810 1.00 82.06 352 ASP A CA 1
ATOM 2775 C C . ASP A 1 352 ? -33.071 28.112 16.333 1.00 82.06 352 ASP A C 1
ATOM 2777 O O . ASP A 1 352 ? -34.229 28.509 16.491 1.00 82.06 352 ASP A O 1
ATOM 2781 N N . GLY A 1 353 ? -32.012 28.865 16.620 1.00 70.12 353 GLY A N 1
ATOM 2782 C CA . GLY A 1 353 ? -32.064 30.156 17.292 1.00 70.12 353 GLY A CA 1
ATOM 2783 C C . GLY A 1 353 ? -31.588 30.105 18.749 1.00 70.12 353 GLY A C 1
ATOM 2784 O O . GLY A 1 353 ? -31.793 29.139 19.494 1.00 70.12 353 GLY A O 1
ATOM 2785 N N . VAL A 1 354 ? -30.972 31.210 19.172 1.00 60.88 354 VAL A N 1
ATOM 2786 C CA . VAL A 1 354 ? -30.784 31.546 20.587 1.00 60.88 354 VAL A CA 1
ATOM 2787 C C . VAL A 1 354 ? -32.068 32.231 21.048 1.00 60.88 354 VAL A C 1
ATOM 2789 O O . VAL A 1 354 ? -32.237 33.433 20.854 1.00 60.88 354 VAL A O 1
ATOM 2792 N N . ASP A 1 355 ? -32.998 31.458 21.607 1.00 52.72 355 ASP A N 1
ATOM 2793 C CA . ASP A 1 355 ? -34.240 31.999 22.160 1.00 52.72 355 ASP A CA 1
ATOM 2794 C C . ASP A 1 355 ? -33.916 32.852 23.398 1.00 52.72 355 ASP A C 1
ATOM 2796 O O . ASP A 1 355 ? -33.571 32.343 24.465 1.00 52.72 355 ASP A O 1
ATOM 2800 N N . SER A 1 356 ? -34.027 34.173 23.250 1.00 46.06 356 SER A N 1
ATOM 2801 C CA . SER A 1 356 ? -33.755 35.152 24.308 1.00 46.06 356 SER A CA 1
ATOM 2802 C C . SER A 1 356 ? -34.774 35.122 25.454 1.00 46.06 356 SER A C 1
ATOM 2804 O O . SER A 1 356 ? -34.560 35.766 26.482 1.00 46.06 356 SER A O 1
ATOM 2806 N N . THR A 1 357 ? -35.858 34.351 25.322 1.00 44.66 357 THR A N 1
ATOM 2807 C CA . THR A 1 357 ? -36.809 34.067 26.403 1.00 44.66 357 THR A CA 1
ATOM 2808 C C . THR A 1 357 ? -36.425 32.838 27.236 1.00 44.66 357 THR A C 1
ATOM 2810 O O . THR A 1 357 ? -37.034 32.607 28.289 1.00 44.66 357 THR A O 1
ATOM 2813 N N . VAL A 1 358 ? -35.379 32.091 26.843 1.00 43.62 358 VAL A N 1
ATOM 2814 C CA . VAL A 1 358 ? -34.822 30.972 27.621 1.00 43.62 358 VAL A CA 1
ATOM 2815 C C . VAL A 1 358 ? -34.069 31.506 28.833 1.00 43.62 358 VAL A C 1
ATOM 2817 O O . VAL A 1 358 ? -32.854 31.686 28.869 1.00 43.62 358 VAL A O 1
ATOM 2820 N N . ARG A 1 359 ? -34.868 31.732 29.875 1.00 45.84 359 ARG A N 1
ATOM 2821 C CA . ARG A 1 359 ? -34.445 31.855 31.268 1.00 45.84 359 ARG A CA 1
ATOM 2822 C C . ARG A 1 359 ? -33.498 30.698 31.610 1.00 45.84 359 ARG A C 1
ATOM 2824 O O . ARG A 1 359 ? -33.720 29.576 31.155 1.00 45.84 359 ARG A O 1
ATOM 2831 N N . GLU A 1 360 ? -32.497 30.976 32.449 1.00 44.41 360 GLU A N 1
ATOM 2832 C CA . GLU A 1 360 ? -31.478 30.021 32.916 1.00 44.41 360 GLU A CA 1
ATOM 2833 C C . GLU A 1 360 ? -32.027 28.609 33.194 1.00 44.41 360 GLU A C 1
ATOM 2835 O O . GLU A 1 360 ? -33.153 28.461 33.671 1.00 44.41 360 GLU A O 1
ATOM 2840 N N . ILE A 1 361 ? -31.217 27.557 33.022 1.00 45.41 361 ILE A N 1
ATOM 2841 C CA . ILE A 1 361 ? -31.682 26.175 33.252 1.00 45.41 361 ILE A CA 1
ATOM 2842 C C . ILE A 1 361 ? -32.163 25.924 34.696 1.00 45.41 361 ILE A C 1
ATOM 2844 O O . ILE A 1 361 ? -33.011 25.067 34.932 1.00 45.41 361 ILE A O 1
ATOM 2848 N N . THR A 1 362 ? -31.661 26.705 35.657 1.00 42.91 362 THR A N 1
ATOM 2849 C CA . THR A 1 362 ? -32.148 26.810 37.045 1.00 42.91 362 THR A CA 1
ATOM 2850 C C . THR A 1 362 ? -33.651 27.108 37.094 1.00 42.91 362 THR A C 1
ATOM 2852 O O . THR A 1 362 ? -34.398 26.430 37.799 1.00 42.91 362 THR A O 1
ATOM 2855 N N . SER A 1 363 ? -34.125 28.027 36.250 1.00 45.66 363 SER A N 1
ATOM 2856 C CA . SER A 1 363 ? -35.522 28.457 36.173 1.00 45.66 363 SER A CA 1
ATOM 2857 C C . SER A 1 363 ? -36.492 27.360 35.725 1.00 45.66 363 SER A C 1
ATOM 2859 O O . SER A 1 363 ? -37.677 27.416 36.060 1.00 45.66 363 SER A O 1
ATOM 2861 N N . TRP A 1 364 ? -36.013 26.333 35.010 1.00 49.31 364 TRP A N 1
ATOM 2862 C CA . TRP A 1 364 ? -36.833 25.174 34.645 1.00 49.31 364 TRP A CA 1
ATOM 2863 C C . TRP A 1 364 ? -37.162 24.322 35.877 1.00 49.31 364 TRP A C 1
ATOM 2865 O O . TRP A 1 364 ? -38.235 23.726 35.937 1.00 49.31 364 TRP A O 1
ATOM 2875 N N . PHE A 1 365 ? -36.298 24.336 36.899 1.00 44.12 365 PHE A N 1
ATOM 2876 C CA . PHE A 1 365 ? -36.604 23.783 38.219 1.00 44.12 365 PHE A CA 1
ATOM 2877 C C . PHE A 1 365 ? -37.470 24.741 39.062 1.00 44.12 365 PHE A C 1
ATOM 2879 O O . PHE A 1 365 ? -38.219 24.275 39.919 1.00 44.12 365 PHE A O 1
ATOM 2886 N N . ASP A 1 366 ? -37.426 26.058 38.815 1.00 40.78 366 ASP A N 1
ATOM 2887 C CA . ASP A 1 366 ? -38.241 27.064 39.522 1.00 40.78 366 ASP A CA 1
ATOM 2888 C C . ASP A 1 366 ? -39.650 27.308 38.951 1.00 40.78 366 ASP A C 1
ATOM 2890 O O . ASP A 1 366 ? -40.437 28.007 39.599 1.00 40.78 366 ASP A O 1
ATOM 2894 N N . LYS A 1 367 ? -40.029 26.706 37.809 1.00 39.50 367 LYS A N 1
ATOM 2895 C CA . LYS A 1 367 ? -41.412 26.738 37.282 1.00 39.50 367 LYS A CA 1
ATOM 2896 C C . LYS A 1 367 ? -42.403 26.151 38.302 1.00 39.50 367 LYS A C 1
ATOM 2898 O O . LYS A 1 367 ? -42.636 24.951 38.375 1.00 39.50 367 LYS A O 1
ATOM 2903 N N . SER A 1 368 ? -42.965 27.046 39.114 1.00 38.53 368 SER A N 1
ATOM 2904 C CA . SER A 1 368 ? -43.830 26.747 40.265 1.00 38.53 368 SER A CA 1
ATOM 2905 C C . SER A 1 368 ? -44.875 27.845 40.536 1.00 38.53 368 SER A C 1
ATOM 2907 O O . SER A 1 368 ? -45.496 27.866 41.596 1.00 38.53 368 SER A O 1
ATOM 2909 N N . LYS A 1 369 ? -45.045 28.786 39.591 1.00 36.91 369 LYS A N 1
ATOM 2910 C CA . LYS A 1 369 ? -45.927 29.965 39.699 1.00 36.91 369 LYS A CA 1
ATOM 2911 C C . LYS A 1 369 ? -46.631 30.322 38.377 1.00 36.91 369 LYS A C 1
ATOM 2913 O O . LYS A 1 369 ? -46.715 31.491 38.008 1.00 36.91 369 LYS A O 1
ATOM 2918 N N . SER A 1 370 ? -47.124 29.325 37.648 1.00 36.34 370 SER A N 1
ATOM 2919 C CA . SER A 1 370 ? -48.114 29.507 36.574 1.00 36.34 370 SER A CA 1
ATOM 2920 C C . SER A 1 370 ? -48.903 28.209 36.407 1.00 36.34 370 SER A C 1
ATOM 2922 O O . SER A 1 370 ? -48.281 27.154 36.369 1.00 36.34 370 SER A O 1
ATOM 2924 N N . GLU A 1 371 ? -50.228 28.335 36.296 1.00 28.94 371 GLU A N 1
ATOM 2925 C CA . GLU A 1 371 ? -51.217 27.295 35.950 1.00 28.94 371 GLU A CA 1
ATOM 2926 C C . GLU A 1 371 ? -51.479 26.167 36.983 1.00 28.94 371 GLU A C 1
ATOM 2928 O O . GLU A 1 371 ? -50.578 25.406 37.341 1.00 28.94 371 GLU A O 1
ATOM 2933 N N . PRO A 1 372 ? -52.735 26.015 37.461 1.00 31.45 372 PRO A N 1
ATOM 2934 C CA . PRO A 1 372 ? -53.169 24.824 38.182 1.00 31.45 372 PRO A CA 1
ATOM 2935 C C . PRO A 1 372 ? -53.467 23.697 37.185 1.00 31.45 372 PRO A C 1
ATOM 2937 O O . PRO A 1 372 ? -54.370 23.809 36.357 1.00 31.45 372 PRO A O 1
ATOM 2940 N N . VAL A 1 373 ? -52.730 22.590 37.278 1.00 32.78 373 VAL A N 1
ATOM 2941 C CA . VAL A 1 373 ? -53.047 21.367 36.526 1.00 32.78 373 VAL A CA 1
ATOM 2942 C C . VAL A 1 373 ? -54.354 20.779 37.069 1.00 32.78 373 VAL A C 1
ATOM 2944 O O . VAL A 1 373 ? -54.489 20.591 38.279 1.00 32.78 373 VAL A O 1
ATOM 2947 N N . GLY A 1 374 ? -55.316 20.507 36.182 1.00 28.58 374 GLY A N 1
ATOM 2948 C CA . GLY A 1 374 ? -56.604 19.901 36.537 1.00 28.58 374 GLY A CA 1
ATOM 2949 C C . GLY A 1 374 ? -56.451 18.505 37.150 1.00 28.58 374 GLY A C 1
ATOM 2950 O O . GLY A 1 374 ? -55.514 17.773 36.832 1.00 28.58 374 GLY A O 1
ATOM 2951 N N . GLN A 1 375 ? -57.374 18.128 38.036 1.00 29.69 375 GLN A N 1
ATOM 2952 C CA . GLN A 1 375 ? -57.295 16.906 38.850 1.00 29.69 375 GLN A CA 1
ATOM 2953 C C . GLN A 1 375 ? -57.746 15.626 38.109 1.00 29.69 375 GLN A C 1
ATOM 2955 O O . GLN A 1 375 ? -58.361 14.756 38.715 1.00 29.69 375 GLN A O 1
ATOM 2960 N N . ASP A 1 376 ? -57.388 15.485 36.830 1.00 29.56 376 ASP A N 1
ATOM 2961 C CA . ASP A 1 376 ? -57.780 14.370 35.946 1.00 29.56 376 ASP A CA 1
ATOM 2962 C C . ASP A 1 376 ? -56.552 13.650 35.345 1.00 29.56 376 ASP A C 1
ATOM 2964 O O . ASP A 1 376 ? -56.485 13.343 34.157 1.00 29.56 376 ASP A O 1
ATOM 2968 N N . ALA A 1 377 ? -55.532 13.411 36.177 1.00 27.86 377 ALA A N 1
ATOM 2969 C CA . ALA A 1 377 ? -54.287 12.733 35.792 1.00 27.86 377 ALA A CA 1
ATOM 2970 C C . ALA A 1 377 ? -53.803 11.718 36.850 1.00 27.86 377 ALA A C 1
ATOM 2972 O O . ALA A 1 377 ? -52.606 11.587 37.109 1.00 27.86 377 ALA A O 1
ATOM 2973 N N . ILE A 1 378 ? -54.742 11.000 37.475 1.00 30.73 378 ILE A N 1
ATOM 2974 C CA . ILE A 1 378 ? -54.465 9.821 38.308 1.00 30.73 378 ILE A CA 1
ATOM 2975 C C . ILE A 1 378 ? -55.362 8.681 37.825 1.00 30.73 378 ILE A C 1
ATOM 2977 O O . ILE A 1 378 ? -56.533 8.656 38.184 1.00 30.73 378 ILE A O 1
ATOM 2981 N N . LEU A 1 379 ? -54.803 7.750 37.045 1.00 27.66 379 LEU A N 1
ATOM 2982 C CA . LEU A 1 379 ? -55.220 6.342 36.944 1.00 27.66 379 LEU A CA 1
ATOM 2983 C C . LEU A 1 379 ? -54.201 5.534 36.109 1.00 27.66 379 LEU A C 1
ATOM 2985 O O . LEU A 1 379 ? -53.421 6.098 35.344 1.00 27.66 379 LEU A O 1
ATOM 2989 N N . ASP A 1 380 ? -54.217 4.218 36.318 1.00 26.77 380 ASP A N 1
ATOM 2990 C CA . ASP A 1 380 ? -53.684 3.141 35.469 1.00 26.77 380 ASP A CA 1
ATOM 2991 C C . ASP A 1 380 ? -52.210 3.177 35.022 1.00 26.77 380 ASP A C 1
ATOM 2993 O O . ASP A 1 380 ? -51.856 3.463 33.880 1.00 26.77 380 ASP A O 1
ATOM 2997 N N . ALA A 1 381 ? -51.345 2.701 35.927 1.00 25.36 381 ALA A N 1
ATOM 2998 C CA . ALA A 1 381 ? -49.982 2.244 35.627 1.00 25.36 381 ALA A CA 1
ATOM 2999 C C . ALA A 1 381 ? -49.795 0.708 35.764 1.00 25.36 381 ALA A C 1
ATOM 3001 O O . ALA A 1 381 ? -48.661 0.232 35.708 1.00 25.36 381 ALA A O 1
ATOM 3002 N N . ASP A 1 382 ? -50.881 -0.060 35.946 1.00 26.23 382 ASP A N 1
ATOM 3003 C CA . ASP A 1 382 ? -50.853 -1.498 36.297 1.00 26.23 382 ASP A CA 1
ATOM 3004 C C . ASP A 1 382 ? -51.411 -2.458 35.214 1.00 26.23 382 ASP A C 1
ATOM 3006 O O . ASP A 1 382 ? -51.427 -3.671 35.419 1.00 26.23 382 ASP A O 1
ATOM 3010 N N . GLN A 1 383 ? -51.806 -1.970 34.029 1.00 27.09 383 GLN A N 1
ATOM 3011 C CA . GLN A 1 383 ? -52.222 -2.816 32.891 1.00 27.09 383 GLN A CA 1
ATOM 3012 C C . GLN A 1 383 ? -51.288 -2.675 31.678 1.00 27.09 383 GLN A C 1
ATOM 3014 O O . GLN A 1 383 ? -51.608 -2.025 30.688 1.00 27.09 383 GLN A O 1
ATOM 3019 N N . ALA A 1 384 ? -50.112 -3.311 31.750 1.00 25.08 384 ALA A N 1
ATOM 3020 C CA . ALA A 1 384 ? -49.162 -3.384 30.627 1.00 25.08 384 ALA A CA 1
ATOM 3021 C C . ALA A 1 384 ? -48.348 -4.700 30.562 1.00 25.08 384 ALA A C 1
ATOM 3023 O O . ALA A 1 384 ? -47.260 -4.725 29.989 1.00 25.08 384 ALA A O 1
ATOM 3024 N N . CYS A 1 385 ? -48.852 -5.792 31.155 1.00 27.05 385 CYS A N 1
ATOM 3025 C CA . CYS A 1 385 ? -48.242 -7.131 31.109 1.00 27.05 385 CYS A CA 1
ATOM 3026 C C . CYS A 1 385 ? -49.313 -8.237 31.233 1.00 27.05 385 CYS A C 1
ATOM 3028 O O . CYS A 1 385 ? -49.488 -8.812 32.306 1.00 27.05 385 CYS A O 1
ATOM 3030 N N . GLY A 1 386 ? -50.018 -8.560 30.145 1.00 23.73 386 GLY A N 1
ATOM 3031 C CA . GLY A 1 386 ? -50.956 -9.688 30.119 1.00 23.73 386 GLY A CA 1
ATOM 3032 C C . GLY A 1 386 ? -51.629 -9.892 28.760 1.00 23.73 386 GLY A C 1
ATOM 3033 O O . GLY A 1 386 ? -52.067 -8.922 28.161 1.00 23.73 386 GLY A O 1
ATOM 3034 N N . HIS A 1 387 ? -51.710 -11.160 28.344 1.00 24.19 387 HIS A N 1
ATOM 3035 C CA . HIS A 1 387 ? -52.495 -11.721 27.231 1.00 24.19 387 HIS A CA 1
ATOM 3036 C C . HIS A 1 387 ? -52.251 -11.209 25.797 1.00 24.19 387 HIS A C 1
ATOM 3038 O O . HIS A 1 387 ? -52.678 -10.134 25.408 1.00 24.19 387 HIS A O 1
ATOM 3044 N N . GLU A 1 388 ? -51.578 -12.084 25.038 1.00 22.55 388 GLU A N 1
ATOM 3045 C CA . GLU A 1 388 ? -52.085 -12.775 23.832 1.00 22.55 388 GLU A CA 1
ATOM 3046 C C . GLU A 1 388 ? -52.613 -11.988 22.613 1.00 22.55 388 GLU A C 1
ATOM 3048 O O . GLU A 1 388 ? -52.903 -10.799 22.629 1.00 22.55 388 GLU A O 1
ATOM 3053 N N . VAL A 1 389 ? -52.609 -12.698 21.485 1.00 33.38 389 VAL A N 1
ATOM 3054 C CA . VAL A 1 389 ? -52.882 -12.200 20.133 1.00 33.38 389 VAL A CA 1
ATOM 3055 C C . VAL A 1 389 ? -54.374 -12.334 19.843 1.00 33.38 389 VAL A C 1
ATOM 3057 O O . VAL A 1 389 ? -54.915 -13.396 20.123 1.00 33.38 389 VAL A O 1
ATOM 3060 N N . ASP A 1 390 ? -54.996 -11.313 19.245 1.00 22.81 390 ASP A N 1
ATOM 3061 C CA . ASP A 1 390 ? -55.807 -11.479 18.027 1.00 22.81 390 ASP A CA 1
ATOM 3062 C C . ASP A 1 390 ? -56.198 -10.135 17.374 1.00 22.81 390 ASP A C 1
ATOM 3064 O O . ASP A 1 390 ? -56.194 -9.083 18.008 1.00 22.81 390 ASP A O 1
ATOM 3068 N N . ASP A 1 391 ? -56.466 -10.237 16.070 1.00 23.41 391 ASP A N 1
ATOM 3069 C CA . ASP A 1 391 ? -57.031 -9.294 15.092 1.00 23.41 391 ASP A CA 1
ATOM 3070 C C . ASP A 1 391 ? -56.534 -7.837 14.933 1.00 23.41 391 ASP A C 1
ATOM 3072 O O . ASP A 1 391 ? -56.417 -7.009 15.834 1.00 23.41 391 ASP A O 1
ATOM 3076 N N . ILE A 1 392 ? -56.321 -7.502 13.655 1.00 23.97 392 ILE A N 1
ATOM 3077 C CA . ILE A 1 392 ? -55.957 -6.181 13.137 1.00 23.97 392 ILE A CA 1
ATOM 3078 C C . ILE A 1 392 ? -57.230 -5.359 12.917 1.00 23.97 392 ILE A C 1
ATOM 3080 O O . ILE A 1 392 ? -58.146 -5.815 12.238 1.00 23.97 392 ILE A O 1
ATOM 3084 N N . THR A 1 393 ? -57.249 -4.099 13.363 1.00 21.92 393 THR A N 1
ATOM 3085 C CA . THR A 1 393 ? -58.219 -3.106 12.861 1.00 21.92 393 THR A CA 1
ATOM 3086 C C . THR A 1 393 ? -57.500 -2.075 11.994 1.00 21.92 393 THR A C 1
ATOM 3088 O O . THR A 1 393 ? -56.587 -1.394 12.458 1.00 21.92 393 THR A O 1
ATOM 3091 N N . ILE A 1 394 ? -57.895 -1.976 10.723 1.00 25.38 394 ILE A N 1
ATOM 3092 C CA . ILE A 1 394 ? -57.377 -0.985 9.768 1.00 25.38 394 ILE A CA 1
ATOM 3093 C C . ILE A 1 394 ? -58.109 0.346 9.985 1.00 25.38 394 ILE A C 1
ATOM 3095 O O . ILE A 1 394 ? -59.323 0.354 10.184 1.00 25.38 394 ILE A O 1
ATOM 3099 N N . ILE A 1 395 ? -57.384 1.465 9.905 1.00 23.05 395 ILE A N 1
ATOM 3100 C CA . ILE A 1 395 ? -57.959 2.803 9.712 1.00 23.05 395 ILE A CA 1
ATOM 3101 C C . ILE A 1 395 ? -57.173 3.474 8.581 1.00 23.05 395 ILE A C 1
ATOM 3103 O O . ILE A 1 395 ? -55.947 3.577 8.653 1.00 23.05 395 ILE A O 1
ATOM 3107 N N . ASP A 1 396 ? -57.878 3.875 7.526 1.00 21.94 396 ASP A N 1
ATOM 3108 C CA . ASP A 1 396 ? -57.287 4.333 6.267 1.00 21.94 396 ASP A CA 1
ATOM 3109 C C . ASP A 1 396 ? -56.751 5.774 6.302 1.00 21.94 396 ASP A C 1
ATOM 3111 O O . ASP A 1 396 ? -57.215 6.634 7.054 1.00 21.94 396 ASP A O 1
ATOM 3115 N N . PHE A 1 397 ? -55.800 6.057 5.407 1.00 24.25 397 PHE A N 1
ATOM 3116 C CA . PHE A 1 397 ? -55.358 7.419 5.101 1.00 24.25 397 PHE A CA 1
ATOM 3117 C C . PHE A 1 397 ? -56.305 8.085 4.084 1.00 24.25 397 PHE A C 1
ATOM 3119 O O . PHE A 1 397 ? -56.574 7.489 3.038 1.00 24.25 397 PHE A O 1
ATOM 3126 N N . PRO A 1 398 ? -56.744 9.341 4.296 1.00 27.81 398 PRO A N 1
ATOM 3127 C CA . PRO A 1 398 ? -57.320 10.145 3.220 1.00 27.81 398 PRO A CA 1
ATOM 3128 C C . PRO A 1 398 ? -56.231 10.536 2.190 1.00 27.81 398 PRO A C 1
ATOM 3130 O O . PRO A 1 398 ? -55.077 10.747 2.574 1.00 27.81 398 PRO A O 1
ATOM 3133 N N . PRO A 1 399 ? -56.563 10.622 0.887 1.00 25.78 399 PRO A N 1
ATOM 3134 C CA . PRO A 1 399 ? -55.581 10.780 -0.189 1.00 25.78 399 PRO A CA 1
ATOM 3135 C C . PRO A 1 399 ? -55.102 12.226 -0.393 1.00 25.78 399 PRO A C 1
ATOM 3137 O O . PRO A 1 399 ? -55.723 13.184 0.064 1.00 25.78 399 PRO A O 1
ATOM 3140 N N . ALA A 1 400 ? -54.006 12.377 -1.141 1.00 30.25 400 ALA A N 1
ATOM 3141 C CA . ALA A 1 400 ? -53.445 13.669 -1.527 1.00 30.25 400 ALA A CA 1
ATOM 3142 C C . ALA A 1 400 ? -54.098 14.252 -2.796 1.00 30.25 400 ALA A C 1
ATOM 3144 O O . ALA A 1 400 ? -54.324 13.522 -3.758 1.00 30.25 400 ALA A O 1
ATOM 3145 N N . ASN A 1 401 ? -54.358 15.565 -2.760 1.00 25.70 401 ASN A N 1
ATOM 3146 C CA . ASN A 1 401 ? -54.490 16.567 -3.837 1.00 25.70 401 ASN A CA 1
ATOM 3147 C C . ASN A 1 401 ? -54.940 17.887 -3.141 1.00 25.70 401 ASN A C 1
ATOM 3149 O O . ASN A 1 401 ? -55.468 17.827 -2.034 1.00 25.70 401 ASN A O 1
ATOM 3153 N N . GLU A 1 402 ? -54.740 19.110 -3.643 1.00 25.89 402 GLU A N 1
ATOM 3154 C CA . GLU A 1 402 ? -54.377 19.587 -4.987 1.00 25.89 402 GLU A CA 1
ATOM 3155 C C . GLU A 1 402 ? -53.806 21.032 -4.915 1.00 25.89 402 GLU A C 1
ATOM 3157 O O . GLU A 1 402 ? -54.112 21.740 -3.959 1.00 25.89 402 GLU A O 1
ATOM 3162 N N . LEU A 1 403 ? -53.112 21.492 -5.976 1.00 24.31 403 LEU A N 1
ATOM 3163 C CA . LEU A 1 403 ? -52.845 22.915 -6.330 1.00 24.31 403 LEU A CA 1
ATOM 3164 C C . LEU A 1 403 ? -51.961 23.759 -5.358 1.00 24.31 403 LEU A C 1
ATOM 3166 O O . LEU A 1 403 ? -51.799 23.430 -4.192 1.00 24.31 403 LEU A O 1
ATOM 3170 N N . VAL A 1 404 ? -51.307 24.867 -5.754 1.00 26.48 404 VAL A N 1
ATOM 3171 C CA . VAL A 1 404 ? -51.146 25.561 -7.059 1.00 26.48 404 VAL A CA 1
ATOM 3172 C C . VAL A 1 404 ? -49.640 25.839 -7.285 1.00 26.48 404 VAL A C 1
ATOM 3174 O O . VAL A 1 404 ? -48.895 25.981 -6.319 1.00 26.48 404 VAL A O 1
ATOM 3177 N N . ALA A 1 405 ? -49.190 25.988 -8.535 1.00 26.12 405 ALA A N 1
ATOM 3178 C CA . ALA A 1 405 ? -47.872 26.553 -8.858 1.00 26.12 405 ALA A CA 1
ATOM 3179 C C . ALA A 1 405 ? -47.896 28.096 -8.935 1.00 26.12 405 ALA A C 1
ATOM 3181 O O . ALA A 1 405 ? -48.948 28.678 -9.187 1.00 26.12 405 ALA A O 1
ATOM 3182 N N . ASN A 1 406 ? -46.731 28.741 -8.803 1.00 26.45 406 ASN A N 1
ATOM 3183 C CA . ASN A 1 406 ? -46.374 29.973 -9.524 1.00 26.45 406 ASN A CA 1
ATOM 3184 C C . ASN A 1 406 ? -44.853 30.208 -9.464 1.00 26.45 406 ASN A C 1
ATOM 3186 O O . ASN A 1 406 ? -44.187 29.688 -8.570 1.00 26.45 406 ASN A O 1
ATOM 3190 N N . ASP A 1 407 ? -44.337 30.949 -10.446 1.00 24.45 407 ASP A N 1
ATOM 3191 C CA . ASP A 1 407 ? -42.902 31.131 -10.735 1.00 24.45 407 ASP A CA 1
ATOM 3192 C C . ASP A 1 407 ? -42.517 32.648 -10.615 1.00 24.45 407 ASP A C 1
ATOM 3194 O O . ASP A 1 407 ? -43.191 33.323 -9.829 1.00 24.45 407 ASP A O 1
ATOM 3198 N N . PRO A 1 408 ? -41.458 33.246 -11.219 1.00 47.28 408 PRO A N 1
ATOM 3199 C CA . PRO A 1 408 ? -40.549 34.100 -10.439 1.00 47.28 408 PRO A CA 1
ATOM 3200 C C . PRO A 1 408 ? -40.452 35.580 -10.882 1.00 47.28 408 PRO A C 1
ATOM 3202 O O . PRO A 1 408 ? -40.827 35.926 -11.993 1.00 47.28 408 PRO A O 1
ATOM 3205 N N . GLU A 1 409 ? -39.888 36.429 -10.008 1.00 25.30 409 GLU A N 1
ATOM 3206 C CA . GLU A 1 409 ? -39.281 37.778 -10.196 1.00 25.30 409 GLU A CA 1
ATOM 3207 C C . GLU A 1 409 ? -39.040 38.360 -8.770 1.00 25.30 409 GLU A C 1
ATOM 3209 O O . GLU A 1 409 ? -39.698 37.922 -7.828 1.00 25.30 409 GLU A O 1
ATOM 3214 N N . GLY A 1 410 ? -38.131 39.293 -8.448 1.00 23.20 410 GLY A N 1
ATOM 3215 C CA . GLY A 1 410 ? -37.118 40.068 -9.185 1.00 23.20 410 GLY A CA 1
ATOM 3216 C C . GLY A 1 410 ? -36.314 40.964 -8.196 1.00 23.20 410 GLY A C 1
ATOM 3217 O O . GLY A 1 410 ? -36.466 40.801 -6.987 1.00 23.20 410 GLY A O 1
ATOM 3218 N N . CYS A 1 411 ? -35.517 41.927 -8.697 1.00 24.12 411 CYS A N 1
ATOM 3219 C CA . CYS A 1 411 ? -34.636 42.876 -7.955 1.00 24.12 411 CYS A CA 1
ATOM 3220 C C . CYS A 1 411 ? -33.436 42.231 -7.208 1.00 24.12 411 CYS A C 1
ATOM 3222 O O . CYS A 1 411 ? -33.619 41.395 -6.333 1.00 24.12 411 CYS A O 1
ATOM 3224 N N . GLU A 1 412 ? -32.152 42.466 -7.509 1.00 25.30 412 GLU A N 1
ATOM 3225 C CA . GLU A 1 412 ? -31.340 43.665 -7.842 1.00 25.30 412 GLU A CA 1
ATOM 3226 C C . GLU A 1 412 ? -30.738 44.452 -6.651 1.00 25.30 412 GLU A C 1
ATOM 3228 O O . GLU A 1 412 ? -31.404 45.216 -5.963 1.00 25.30 412 GLU A O 1
ATOM 3233 N N . ASN A 1 413 ? -29.415 44.291 -6.499 1.00 23.69 413 ASN A N 1
ATOM 3234 C CA . ASN A 1 413 ? -28.380 45.312 -6.258 1.00 23.69 413 ASN A CA 1
ATOM 3235 C C . ASN A 1 413 ? -28.694 46.578 -5.425 1.00 23.69 413 ASN A C 1
ATOM 3237 O O . ASN A 1 413 ? -29.240 47.549 -5.943 1.00 23.69 413 ASN A O 1
ATOM 3241 N N . ILE A 1 414 ? -28.066 46.686 -4.243 1.00 24.89 414 ILE A N 1
ATOM 3242 C CA . ILE A 1 414 ? -27.508 47.960 -3.737 1.00 24.89 414 ILE A CA 1
ATOM 3243 C C . ILE A 1 414 ? -26.078 47.715 -3.221 1.00 24.89 414 ILE A C 1
ATOM 3245 O O . ILE A 1 414 ? -25.802 46.714 -2.564 1.00 24.89 414 ILE A O 1
ATOM 3249 N N . THR A 1 415 ? -25.162 48.636 -3.527 1.00 21.70 415 THR A N 1
ATOM 3250 C CA . THR A 1 415 ? -23.729 48.592 -3.173 1.00 21.70 415 THR A CA 1
ATOM 3251 C C . THR A 1 415 ? -23.310 49.791 -2.314 1.00 21.70 415 THR A C 1
ATOM 3253 O O . THR A 1 415 ? -23.938 50.841 -2.416 1.00 21.70 415 THR A O 1
ATOM 3256 N N . SER A 1 416 ? -22.148 49.696 -1.642 1.00 22.22 416 SER A N 1
ATOM 3257 C CA . SER A 1 416 ? -21.368 50.814 -1.042 1.00 22.22 416 SER A CA 1
ATOM 3258 C C . SER A 1 416 ? -21.969 51.461 0.238 1.00 22.22 416 SER A C 1
ATOM 3260 O O . SER A 1 416 ? -23.162 51.344 0.474 1.00 22.22 416 SER A O 1
ATOM 3262 N N . THR A 1 417 ? -21.228 52.124 1.148 1.00 22.17 417 THR A N 1
ATOM 3263 C CA . THR A 1 417 ? -19.772 52.415 1.226 1.00 22.17 417 THR A CA 1
ATOM 3264 C C . THR A 1 417 ? -19.274 52.526 2.687 1.00 22.17 417 THR A C 1
ATOM 3266 O O . THR A 1 417 ? -20.057 52.641 3.622 1.00 22.17 417 THR A O 1
ATOM 3269 N N . SER A 1 418 ? -17.949 52.541 2.848 1.00 21.78 418 SER A N 1
ATOM 3270 C CA . SER A 1 418 ? -17.129 52.752 4.057 1.00 21.78 418 SER A CA 1
ATOM 3271 C C . SER A 1 418 ? -17.431 53.964 4.961 1.00 21.78 418 SER A C 1
ATOM 3273 O O . SER A 1 418 ? -17.650 55.058 4.443 1.00 21.78 418 SER A O 1
ATOM 3275 N N . ALA A 1 419 ? -17.162 53.818 6.270 1.00 24.53 419 ALA A N 1
ATOM 3276 C CA . ALA A 1 419 ? -16.371 54.772 7.075 1.00 24.53 419 ALA A CA 1
ATOM 3277 C C . ALA A 1 419 ? -15.868 54.128 8.394 1.00 24.53 419 ALA A C 1
ATOM 3279 O O . ALA A 1 419 ? -16.581 53.338 9.002 1.00 24.53 419 ALA A O 1
ATOM 3280 N N . ASP A 1 420 ? -14.663 54.498 8.838 1.00 20.97 420 ASP A N 1
ATOM 3281 C CA . ASP A 1 420 ? -13.991 54.079 10.090 1.00 20.97 420 ASP A CA 1
ATOM 3282 C C . ASP A 1 420 ? -13.618 55.362 10.877 1.00 20.97 420 ASP A C 1
ATOM 3284 O O . ASP A 1 420 ? -13.432 56.405 10.233 1.00 20.97 420 ASP A O 1
ATOM 3288 N N . PRO A 1 421 ? -13.549 55.370 12.228 1.00 26.55 421 PRO A N 1
ATOM 3289 C CA . PRO A 1 421 ? -12.209 55.512 12.820 1.00 26.55 421 PRO A CA 1
ATOM 3290 C C . PRO A 1 421 ? -11.994 54.858 14.209 1.00 26.55 421 PRO A C 1
ATOM 3292 O O . PRO A 1 421 ? -12.424 55.368 15.245 1.00 26.55 421 PRO A O 1
ATOM 3295 N N . ALA A 1 422 ? -11.185 53.801 14.219 1.00 22.05 422 ALA A N 1
ATOM 3296 C CA . ALA A 1 422 ? -10.151 53.423 15.194 1.00 22.05 422 ALA A CA 1
ATOM 3297 C C . ALA A 1 422 ? -10.060 54.146 16.566 1.00 22.05 422 ALA A C 1
ATOM 3299 O O . ALA A 1 422 ? -9.742 55.339 16.647 1.00 22.05 422 ALA A O 1
ATOM 3300 N N . ARG A 1 423 ? -10.007 53.349 17.653 1.00 24.83 423 ARG A N 1
ATOM 3301 C CA . ARG A 1 423 ? -8.960 53.547 18.680 1.00 24.83 423 ARG A CA 1
ATOM 3302 C C . ARG A 1 423 ? -8.520 52.276 19.423 1.00 24.83 423 ARG A C 1
ATOM 3304 O O . ARG A 1 423 ? -9.324 51.518 19.946 1.00 24.83 423 ARG A O 1
ATOM 3311 N N . ASP A 1 424 ? -7.202 52.119 19.453 1.00 22.08 424 ASP A N 1
ATOM 3312 C CA . ASP A 1 424 ? -6.376 51.022 19.971 1.00 22.08 424 ASP A CA 1
ATOM 3313 C C . ASP A 1 424 ? -6.470 50.769 21.495 1.00 22.08 424 ASP A C 1
ATOM 3315 O O . ASP A 1 424 ? -6.418 51.710 22.289 1.00 22.08 424 ASP A O 1
ATOM 3319 N N . SER A 1 425 ? -6.530 49.492 21.903 1.00 22.44 425 SER A N 1
ATOM 3320 C CA . SER A 1 425 ? -5.671 48.946 22.976 1.00 22.44 425 SER A CA 1
ATOM 3321 C C . SER A 1 425 ? -5.649 47.403 22.961 1.00 22.44 425 SER A C 1
ATOM 3323 O O . SER A 1 425 ? -6.667 46.742 22.771 1.00 22.44 425 SER A O 1
ATOM 3325 N N . SER A 1 426 ? -4.464 46.813 23.133 1.00 22.45 426 SER A N 1
ATOM 3326 C CA . SER A 1 426 ? -4.166 45.407 22.807 1.00 22.45 426 SER A CA 1
ATOM 3327 C C . SER A 1 426 ? -4.486 44.365 23.895 1.00 22.45 426 SER A C 1
ATOM 3329 O O . SER A 1 426 ? -4.087 44.575 25.045 1.00 22.45 426 SER A O 1
ATOM 3331 N N . LYS A 1 427 ? -4.981 43.173 23.494 1.00 22.36 427 LYS A N 1
ATOM 3332 C CA . LYS A 1 427 ? -4.346 41.856 23.789 1.00 22.36 427 LYS A CA 1
ATOM 3333 C C . LYS A 1 427 ? -5.026 40.633 23.129 1.00 22.36 427 LYS A C 1
ATOM 3335 O O . LYS A 1 427 ? -6.157 40.299 23.448 1.00 22.36 427 LYS A O 1
ATOM 3340 N N . GLU A 1 428 ? -4.262 39.946 22.276 1.00 27.81 428 GLU A N 1
ATOM 3341 C CA . GLU A 1 428 ? -4.251 38.487 22.021 1.00 27.81 428 GLU A CA 1
ATOM 3342 C C . GLU A 1 428 ? -5.571 37.682 22.169 1.00 27.81 428 GLU A C 1
ATOM 3344 O O . GLU A 1 428 ? -5.754 36.990 23.169 1.00 27.81 428 GLU A O 1
ATOM 3349 N N . SER A 1 429 ? -6.456 37.680 21.156 1.00 25.89 429 SER A N 1
ATOM 3350 C CA . SER A 1 429 ? -7.338 36.525 20.815 1.00 25.89 429 SER A CA 1
ATOM 3351 C C . SER A 1 429 ? -8.219 36.755 19.564 1.00 25.89 429 SER A C 1
ATOM 3353 O O . SER A 1 429 ? -9.351 37.204 19.680 1.00 25.89 429 SER A O 1
ATOM 3355 N N . MET A 1 430 ? -7.705 36.402 18.377 1.00 21.97 430 MET A N 1
ATOM 3356 C CA . MET A 1 430 ? -8.407 36.311 17.073 1.00 21.97 430 MET A CA 1
ATOM 3357 C C . MET A 1 430 ? -7.616 35.320 16.184 1.00 21.97 430 MET A C 1
ATOM 3359 O O . MET A 1 430 ? -6.387 35.346 16.244 1.00 21.97 430 MET A O 1
ATOM 3363 N N . ASP A 1 431 ? -8.166 34.415 15.367 1.00 22.52 431 ASP A N 1
ATOM 3364 C CA . ASP A 1 431 ? -9.543 33.913 15.200 1.00 22.52 431 ASP A CA 1
ATOM 3365 C C . ASP A 1 431 ? -9.490 32.426 14.796 1.00 22.52 431 ASP A C 1
ATOM 3367 O O . ASP A 1 431 ? -8.589 32.024 14.055 1.00 22.52 431 ASP A O 1
ATOM 3371 N N . ILE A 1 432 ? -10.480 31.619 15.202 1.00 25.89 432 ILE A N 1
ATOM 3372 C CA . ILE A 1 432 ? -10.814 30.339 14.544 1.00 25.89 432 ILE A CA 1
ATOM 3373 C C . ILE A 1 432 ? -12.343 30.204 14.498 1.00 25.89 432 ILE A C 1
ATOM 3375 O O . ILE A 1 432 ? -12.955 29.564 15.351 1.00 25.89 432 ILE A O 1
ATOM 3379 N N . GLU A 1 433 ? -12.960 30.813 13.487 1.00 24.23 433 GLU A N 1
ATOM 3380 C CA . GLU A 1 433 ? -14.381 30.653 13.160 1.00 24.23 433 GLU A CA 1
ATOM 3381 C C . GLU A 1 433 ? -14.525 30.253 11.673 1.00 24.23 433 GLU A C 1
ATOM 3383 O O . GLU A 1 433 ? -13.603 30.439 10.879 1.00 24.23 433 GLU A O 1
ATOM 3388 N N . ILE A 1 434 ? -15.675 29.679 11.293 1.00 27.50 434 ILE A N 1
ATOM 3389 C CA . ILE A 1 434 ? -16.045 29.301 9.910 1.00 27.50 434 ILE A CA 1
ATOM 3390 C C . ILE A 1 434 ? -15.176 28.183 9.275 1.00 27.50 434 ILE A C 1
ATOM 3392 O O . ILE A 1 434 ? -14.478 28.375 8.277 1.00 27.50 434 ILE A O 1
ATOM 3396 N N . VAL A 1 435 ? -15.311 26.947 9.780 1.00 27.20 435 VAL A N 1
ATOM 3397 C CA . VAL A 1 435 ? -14.924 25.717 9.049 1.00 27.20 435 VAL A CA 1
ATOM 3398 C C . VAL A 1 435 ? -15.999 24.630 9.209 1.00 27.20 435 VAL A C 1
ATOM 3400 O O . VAL A 1 435 ? -15.928 23.812 10.119 1.00 27.20 435 VAL A O 1
ATOM 3403 N N . SER A 1 436 ? -16.989 24.606 8.309 1.00 28.89 436 SER A N 1
ATOM 3404 C CA . SER A 1 436 ? -17.896 23.451 8.125 1.00 28.89 436 SER A CA 1
ATOM 3405 C C . SER A 1 436 ? -18.552 23.414 6.736 1.00 28.89 436 SER A C 1
ATOM 3407 O O . SER A 1 436 ? -18.489 22.390 6.065 1.00 28.89 436 SER A O 1
ATOM 3409 N N . GLU A 1 437 ? -19.064 24.537 6.218 1.00 26.69 437 GLU A N 1
ATOM 3410 C CA . GLU A 1 437 ? -19.621 24.611 4.845 1.00 26.69 437 GLU A CA 1
ATOM 3411 C C . GLU A 1 437 ? -18.554 24.462 3.737 1.00 26.69 437 GLU A C 1
ATOM 3413 O O . GLU A 1 437 ? -18.858 24.251 2.566 1.00 26.69 437 GLU A O 1
ATOM 3418 N N . ASN A 1 438 ? -17.272 24.559 4.096 1.00 30.64 438 ASN A N 1
ATOM 3419 C CA . ASN A 1 438 ? -16.169 24.734 3.153 1.00 30.64 438 ASN A CA 1
ATOM 3420 C C . ASN A 1 438 ? -15.546 23.431 2.608 1.00 30.64 438 ASN A C 1
ATOM 3422 O O . ASN A 1 438 ? -14.578 23.520 1.861 1.00 30.64 438 ASN A O 1
ATOM 3426 N N . ILE A 1 439 ? -16.028 22.233 2.962 1.00 30.70 439 ILE A N 1
ATOM 3427 C CA . ILE A 1 439 ? -15.385 20.976 2.514 1.00 30.70 439 ILE A CA 1
ATOM 3428 C C . ILE A 1 439 ? -15.858 20.562 1.112 1.00 30.70 439 ILE A C 1
ATOM 3430 O O . ILE A 1 439 ? -15.026 20.276 0.252 1.00 30.70 439 ILE A O 1
ATOM 3434 N N . VAL A 1 440 ? -17.166 20.607 0.837 1.00 30.48 440 VAL A N 1
ATOM 3435 C CA . VAL A 1 440 ? -17.712 20.214 -0.477 1.00 30.48 440 VAL A CA 1
ATOM 3436 C C . VAL A 1 440 ? -17.354 21.243 -1.556 1.00 30.48 440 VAL A C 1
ATOM 3438 O O . VAL A 1 440 ? -16.806 20.874 -2.593 1.00 30.48 440 VAL A O 1
ATOM 3441 N N . ASP A 1 441 ? -17.558 22.542 -1.313 1.00 30.52 441 ASP A N 1
ATOM 3442 C CA . ASP A 1 441 ? -17.350 23.580 -2.342 1.00 30.52 441 ASP A CA 1
ATOM 3443 C C . ASP A 1 441 ? -15.878 23.986 -2.568 1.00 30.52 441 ASP A C 1
ATOM 3445 O O . ASP A 1 441 ? -15.533 24.559 -3.612 1.00 30.52 441 ASP A O 1
ATOM 3449 N N . ARG A 1 442 ? -14.955 23.614 -1.667 1.00 31.69 442 ARG A N 1
ATOM 3450 C CA . ARG A 1 442 ? -13.514 23.751 -1.951 1.00 31.69 442 ARG A CA 1
ATOM 3451 C C . ARG A 1 442 ? -13.035 22.819 -3.057 1.00 31.69 442 ARG A C 1
ATOM 3453 O O . ARG A 1 442 ? -12.091 23.200 -3.742 1.00 31.69 442 ARG A O 1
ATOM 3460 N N . SER A 1 443 ? -13.692 21.682 -3.304 1.00 30.47 443 SER A N 1
ATOM 3461 C CA . SER A 1 443 ? -13.365 20.815 -4.450 1.00 30.47 443 SER A CA 1
ATOM 3462 C C . SER A 1 443 ? -13.449 21.587 -5.780 1.00 30.47 443 SER A C 1
ATOM 3464 O O . SER A 1 443 ? -12.479 21.640 -6.539 1.00 30.47 443 SER A O 1
ATOM 3466 N N . LYS A 1 444 ? -14.560 22.305 -5.993 1.00 30.73 444 LYS A N 1
ATOM 3467 C CA . LYS A 1 444 ? -14.820 23.174 -7.153 1.00 30.73 444 LYS A CA 1
ATOM 3468 C C . LYS A 1 444 ? -13.878 24.382 -7.189 1.00 30.73 444 LYS A C 1
ATOM 3470 O O . LYS A 1 444 ? -13.368 24.752 -8.245 1.00 30.73 444 LYS A O 1
ATOM 3475 N N . THR A 1 445 ? -13.607 24.984 -6.029 1.00 31.03 445 THR A N 1
ATOM 3476 C CA . THR A 1 445 ? -12.766 26.191 -5.931 1.00 31.03 445 THR A CA 1
ATOM 3477 C C . THR A 1 445 ? -11.295 25.893 -6.235 1.00 31.03 445 THR A C 1
ATOM 3479 O O . THR A 1 445 ? -10.653 26.645 -6.967 1.00 31.03 445 THR A O 1
ATOM 3482 N N . ILE A 1 446 ? -10.769 24.762 -5.751 1.00 30.80 446 ILE A N 1
ATOM 3483 C CA . ILE A 1 446 ? -9.421 24.275 -6.085 1.00 30.80 446 ILE A CA 1
ATOM 3484 C C . ILE A 1 446 ? -9.310 24.017 -7.594 1.00 30.80 446 ILE A C 1
ATOM 3486 O O . ILE A 1 446 ? -8.325 24.429 -8.206 1.00 30.80 446 ILE A O 1
ATOM 3490 N N . PHE A 1 447 ? -10.334 23.413 -8.206 1.00 29.59 447 PHE A N 1
ATOM 3491 C CA . PHE A 1 447 ? -10.377 23.169 -9.651 1.00 29.59 447 PHE A CA 1
ATOM 3492 C C . PHE A 1 447 ? -10.291 24.474 -10.464 1.00 29.59 447 PHE A C 1
ATOM 3494 O O . PHE A 1 447 ? -9.494 24.574 -11.397 1.00 29.59 447 PHE A O 1
ATOM 3501 N N . ASN A 1 448 ? -11.032 25.511 -10.056 1.00 29.89 448 ASN A N 1
ATOM 3502 C CA . ASN A 1 448 ? -10.994 26.817 -10.715 1.00 29.89 448 ASN A CA 1
ATOM 3503 C C . ASN A 1 448 ? -9.655 27.548 -10.507 1.00 29.89 448 ASN A C 1
ATOM 3505 O O . ASN A 1 448 ? -9.090 28.043 -11.483 1.00 29.89 448 ASN A O 1
ATOM 3509 N N . CYS A 1 449 ? -9.087 27.571 -9.296 1.00 27.53 449 CYS A N 1
ATOM 3510 C CA . CYS A 1 449 ? -7.780 28.204 -9.065 1.00 27.53 449 CYS A CA 1
ATOM 3511 C C . CYS A 1 449 ? -6.640 27.529 -9.850 1.00 27.53 449 CYS A C 1
ATOM 3513 O O . CYS A 1 449 ? -5.751 28.222 -10.345 1.00 27.53 449 CYS A O 1
ATOM 3515 N N . LEU A 1 450 ? -6.692 26.205 -10.041 1.00 30.09 450 LEU A N 1
ATOM 3516 C CA . LEU A 1 450 ? -5.739 25.471 -10.885 1.00 30.09 450 LEU A CA 1
ATOM 3517 C C . LEU A 1 450 ? -5.829 25.838 -12.378 1.00 30.09 450 LEU A C 1
ATOM 3519 O O . LEU A 1 450 ? -4.869 25.608 -13.110 1.00 30.09 450 LEU A O 1
ATOM 3523 N N . SER A 1 451 ? -6.936 26.438 -12.831 1.00 28.98 451 SER A N 1
ATOM 3524 C CA . SER A 1 451 ? -7.106 26.888 -14.221 1.00 28.98 451 SER A CA 1
ATOM 3525 C C . SER A 1 451 ? -6.541 28.288 -14.508 1.00 28.98 451 SER A C 1
ATOM 3527 O O . SER A 1 451 ? -6.324 28.624 -15.671 1.00 28.98 451 SER A O 1
ATOM 3529 N N . SER A 1 452 ? -6.295 29.113 -13.477 1.00 29.59 452 SER A N 1
ATOM 3530 C CA . SER A 1 452 ? -6.118 30.566 -13.646 1.00 29.59 452 SER A CA 1
ATOM 3531 C C . SER A 1 452 ? -4.879 31.186 -12.980 1.00 29.59 452 SER A C 1
ATOM 3533 O O . SER A 1 452 ? -4.746 32.410 -12.995 1.00 29.59 452 SER A O 1
ATOM 3535 N N . SER A 1 453 ? -3.963 30.403 -12.392 1.00 24.14 453 SER A N 1
ATOM 3536 C CA . SER A 1 453 ? -2.783 30.940 -11.685 1.00 24.14 453 SER A CA 1
ATOM 3537 C C . SER A 1 453 ? -1.435 30.501 -12.281 1.00 24.14 453 SER A C 1
ATOM 3539 O O . SER A 1 453 ? -0.942 29.407 -12.006 1.00 24.14 453 SER A O 1
ATOM 3541 N N . ASN A 1 454 ? -0.781 31.402 -13.025 1.00 30.62 454 ASN A N 1
ATOM 3542 C CA . ASN A 1 454 ? 0.604 31.254 -13.502 1.00 30.62 454 ASN A CA 1
ATOM 3543 C C . ASN A 1 454 ? 1.625 31.435 -12.353 1.00 30.62 454 ASN A C 1
ATOM 3545 O O . ASN A 1 454 ? 2.322 32.447 -12.280 1.00 30.62 454 ASN A O 1
ATOM 3549 N N . VAL A 1 455 ? 1.714 30.464 -11.437 1.00 25.78 455 VAL A N 1
ATOM 3550 C CA . VAL A 1 455 ? 2.650 30.492 -10.296 1.00 25.78 455 VAL A CA 1
ATOM 3551 C C . VAL A 1 455 ? 3.408 29.167 -10.191 1.00 25.78 455 VAL A C 1
ATOM 3553 O O . VAL A 1 455 ? 2.853 28.145 -9.795 1.00 25.78 455 VAL A O 1
ATOM 3556 N N . GLU A 1 456 ? 4.705 29.170 -10.520 1.00 25.47 456 GLU A N 1
ATOM 3557 C CA . GLU A 1 456 ? 5.546 27.976 -10.367 1.00 25.47 456 GLU A CA 1
ATOM 3558 C C . GLU A 1 456 ? 5.776 27.601 -8.886 1.00 25.47 456 GLU A C 1
ATOM 3560 O O . GLU A 1 456 ? 6.241 28.439 -8.104 1.00 25.47 456 GLU A O 1
ATOM 3565 N N . PRO A 1 457 ? 5.605 26.325 -8.486 1.00 26.84 457 PRO A N 1
ATOM 3566 C CA . PRO A 1 457 ? 5.932 25.886 -7.134 1.00 26.84 457 PRO A CA 1
ATOM 3567 C C . PRO A 1 457 ? 7.453 25.825 -6.887 1.00 26.84 457 PRO A C 1
ATOM 3569 O O . PRO A 1 457 ? 8.213 25.086 -7.540 1.00 26.84 457 PRO A O 1
ATOM 3572 N N . LYS A 1 458 ? 7.905 26.572 -5.870 1.00 24.64 458 LYS A N 1
ATOM 3573 C CA . LYS A 1 458 ? 9.298 26.604 -5.393 1.00 24.64 458 LYS A CA 1
ATOM 3574 C C . LYS A 1 458 ? 9.654 25.393 -4.518 1.00 24.64 458 LYS A C 1
ATOM 3576 O O . LYS A 1 458 ? 9.710 25.460 -3.300 1.00 24.64 458 LYS A O 1
ATOM 3581 N N . SER A 1 459 ? 9.988 24.300 -5.201 1.00 32.47 459 SER A N 1
ATOM 3582 C CA . SER A 1 459 ? 11.150 23.450 -4.881 1.00 32.47 459 SER A CA 1
ATOM 3583 C C . SER A 1 459 ? 11.402 23.034 -3.416 1.00 32.47 459 SER A C 1
ATOM 3585 O O . SER A 1 459 ? 12.329 23.537 -2.787 1.00 32.47 459 SER A O 1
ATOM 3587 N N . ALA A 1 460 ? 10.740 21.963 -2.966 1.00 27.92 460 ALA A N 1
ATOM 3588 C CA . ALA A 1 460 ? 11.305 21.037 -1.965 1.00 27.92 460 ALA A CA 1
ATOM 3589 C C . ALA A 1 460 ? 11.747 19.680 -2.575 1.00 27.92 460 ALA A C 1
ATOM 3591 O O . ALA A 1 460 ? 12.539 18.959 -1.980 1.00 27.92 460 ALA A O 1
ATOM 3592 N N . VAL A 1 461 ? 11.294 19.347 -3.798 1.00 33.19 461 VAL A N 1
ATOM 3593 C CA . VAL A 1 461 ? 11.474 18.018 -4.446 1.00 33.19 461 VAL A CA 1
ATOM 3594 C C . VAL A 1 461 ? 12.246 18.099 -5.792 1.00 33.19 461 VAL A C 1
ATOM 3596 O O . VAL A 1 461 ? 12.250 17.173 -6.604 1.00 33.19 461 VAL A O 1
ATOM 3599 N N . LYS A 1 462 ? 12.921 19.225 -6.085 1.00 26.97 462 LYS A N 1
ATOM 3600 C CA . LYS A 1 462 ? 13.609 19.454 -7.386 1.00 26.97 462 LYS A CA 1
ATOM 3601 C C . LYS A 1 462 ? 15.062 18.916 -7.469 1.00 26.97 462 LYS A C 1
ATOM 3603 O O . LYS A 1 462 ? 15.661 18.972 -8.544 1.00 26.97 462 LYS A O 1
ATOM 3608 N N . SER A 1 463 ? 15.628 18.356 -6.392 1.00 25.75 463 SER A N 1
ATOM 3609 C CA . SER A 1 463 ? 17.022 17.861 -6.357 1.00 25.75 463 SER A CA 1
ATOM 3610 C C . SER A 1 463 ? 17.229 16.483 -7.011 1.00 25.75 463 SER A C 1
ATOM 3612 O O . SER A 1 463 ? 18.203 16.297 -7.735 1.00 25.75 463 SER A O 1
ATOM 3614 N N . SER A 1 464 ? 16.317 15.525 -6.818 1.00 31.55 464 SER A N 1
ATOM 3615 C CA . SER A 1 464 ? 16.426 14.169 -7.390 1.00 31.55 464 SER A CA 1
ATOM 3616 C C . SER A 1 464 ? 15.894 14.077 -8.827 1.00 31.55 464 SER A C 1
ATOM 3618 O O . SER A 1 464 ? 16.522 13.479 -9.703 1.00 31.55 464 SER A O 1
ATOM 3620 N N . SER A 1 465 ? 14.755 14.717 -9.097 1.00 31.22 465 SER A N 1
ATOM 3621 C CA . SER A 1 465 ? 14.034 14.619 -10.375 1.00 31.22 465 SER A CA 1
ATOM 3622 C C . SER A 1 465 ? 14.800 15.191 -11.578 1.00 31.22 465 SER A C 1
ATOM 36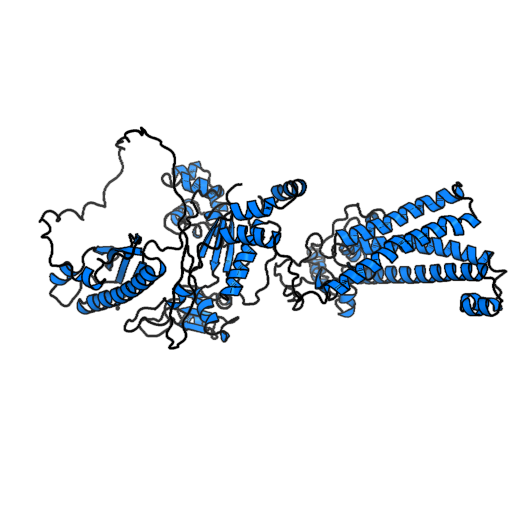24 O O . SER A 1 465 ? 14.619 14.716 -12.701 1.00 31.22 465 SER A O 1
ATOM 3626 N N . SER A 1 466 ? 15.695 16.159 -11.363 1.00 28.28 466 SER A N 1
ATOM 3627 C CA . SER A 1 466 ? 16.562 16.729 -12.404 1.00 28.28 466 SER A CA 1
ATOM 3628 C C . SER A 1 466 ? 17.704 15.788 -12.820 1.00 28.28 466 SER A C 1
ATOM 3630 O O . SER A 1 466 ? 18.025 15.708 -14.007 1.00 28.28 466 SER A O 1
ATOM 3632 N N . SER A 1 467 ? 18.259 15.020 -11.875 1.00 32.06 467 SER A N 1
ATOM 3633 C CA . SER A 1 467 ? 19.241 13.956 -12.133 1.00 32.06 467 SER A CA 1
ATOM 3634 C C . SER A 1 467 ? 18.617 12.814 -12.943 1.00 32.06 467 SER A C 1
ATOM 3636 O O . SER A 1 467 ? 19.098 12.477 -14.027 1.00 32.06 467 SER A O 1
ATOM 3638 N N . VAL A 1 468 ? 17.470 12.295 -12.486 1.00 39.84 468 VAL A N 1
ATOM 3639 C CA . VAL A 1 468 ? 16.744 11.208 -13.168 1.00 39.84 468 VAL A CA 1
ATOM 3640 C C . VAL A 1 468 ? 16.355 11.612 -14.597 1.00 39.84 468 VAL A C 1
ATOM 3642 O O . VAL A 1 468 ? 16.654 10.880 -15.540 1.00 39.84 468 VAL A O 1
ATOM 3645 N N . LYS A 1 469 ? 15.785 12.812 -14.798 1.00 31.58 469 LYS A N 1
ATOM 3646 C CA . LYS A 1 469 ? 15.401 13.296 -16.140 1.00 31.58 469 LYS A CA 1
ATOM 3647 C C . LYS A 1 469 ? 16.593 13.591 -17.067 1.00 31.58 469 LYS A C 1
ATOM 3649 O O . LYS A 1 469 ? 16.415 13.529 -18.282 1.00 31.58 469 LYS A O 1
ATOM 3654 N N . LYS A 1 470 ? 17.796 13.872 -16.544 1.00 35.56 470 LYS A N 1
ATOM 3655 C CA . LYS A 1 470 ? 19.029 13.929 -17.358 1.00 35.56 470 LYS A CA 1
ATOM 3656 C C . LYS A 1 470 ? 19.493 12.537 -17.788 1.00 35.56 470 LYS A C 1
ATOM 3658 O O . LYS A 1 470 ? 19.824 12.350 -18.955 1.00 35.56 470 LYS A O 1
ATOM 3663 N N . ASN A 1 471 ? 19.483 11.567 -16.875 1.00 40.75 471 ASN A N 1
ATOM 3664 C CA . ASN A 1 471 ? 19.959 10.214 -17.166 1.00 40.75 471 ASN A CA 1
ATOM 3665 C C . ASN A 1 471 ? 19.083 9.497 -18.204 1.00 40.75 471 ASN A C 1
ATOM 3667 O O . ASN A 1 471 ? 19.634 8.863 -19.099 1.00 40.75 471 ASN A O 1
ATOM 3671 N N . VAL A 1 472 ? 17.753 9.666 -18.156 1.00 45.94 472 VAL A N 1
ATOM 3672 C CA . VAL A 1 472 ? 16.834 9.108 -19.171 1.00 45.94 472 VAL A CA 1
ATOM 3673 C C . VAL A 1 472 ? 17.178 9.609 -20.582 1.00 45.94 472 VAL A C 1
ATOM 3675 O O . VAL A 1 472 ? 17.386 8.795 -21.475 1.00 45.94 472 VAL A O 1
ATOM 3678 N N . LYS A 1 473 ? 17.367 10.925 -20.771 1.00 44.88 473 LYS A N 1
ATOM 3679 C CA . LYS A 1 473 ? 17.679 11.499 -22.097 1.00 44.88 473 LYS A CA 1
ATOM 3680 C C . LYS A 1 473 ? 19.014 11.029 -22.689 1.00 44.88 473 LYS A C 1
ATOM 3682 O O . LYS A 1 473 ? 19.140 10.946 -23.906 1.00 44.88 473 LYS A O 1
ATOM 3687 N N . ASN A 1 474 ? 20.003 10.717 -21.850 1.00 45.75 474 ASN A N 1
ATOM 3688 C CA . ASN A 1 474 ? 21.272 10.142 -22.311 1.00 45.75 474 ASN A CA 1
ATOM 3689 C C . ASN A 1 474 ? 21.160 8.628 -22.587 1.00 45.75 474 ASN A C 1
ATOM 3691 O O . ASN A 1 474 ? 21.902 8.099 -23.414 1.00 45.75 474 ASN A O 1
ATOM 3695 N N . PHE A 1 475 ? 20.243 7.930 -21.911 1.00 52.72 475 PHE A N 1
ATOM 3696 C CA . PHE A 1 475 ? 19.984 6.498 -22.088 1.00 52.72 475 PHE A CA 1
ATOM 3697 C C . PHE A 1 475 ? 19.299 6.197 -23.432 1.00 52.72 475 PHE A C 1
ATOM 3699 O O . PHE A 1 475 ? 19.772 5.312 -24.155 1.00 52.72 475 PHE A O 1
ATOM 3706 N N . ASP A 1 476 ? 18.280 6.983 -23.807 1.00 55.81 476 ASP A N 1
ATOM 3707 C CA . ASP A 1 476 ? 17.580 6.863 -25.098 1.00 55.81 476 ASP A CA 1
ATOM 3708 C C . ASP A 1 476 ? 18.561 6.907 -26.286 1.00 55.81 476 ASP A C 1
ATOM 3710 O O . ASP A 1 476 ? 18.411 6.174 -27.261 1.00 55.81 476 ASP A O 1
ATOM 3714 N N . PHE A 1 477 ? 19.621 7.715 -26.184 1.00 58.03 477 PHE A N 1
ATOM 3715 C CA . PHE A 1 477 ? 20.646 7.847 -27.221 1.00 58.03 477 PHE A CA 1
ATOM 3716 C C . PHE A 1 477 ? 21.531 6.595 -27.369 1.00 58.03 477 PHE A C 1
ATOM 3718 O O . PHE A 1 477 ? 21.790 6.139 -28.483 1.00 58.03 477 PHE A O 1
ATOM 3725 N N . VAL A 1 478 ? 21.995 5.996 -26.267 1.00 59.72 478 VAL A N 1
ATOM 3726 C CA . VAL A 1 478 ? 22.925 4.852 -26.338 1.00 59.72 478 VAL A CA 1
ATOM 3727 C C . VAL A 1 478 ? 22.210 3.580 -26.797 1.00 59.72 478 VAL A C 1
ATOM 3729 O O . VAL A 1 478 ? 22.671 2.913 -27.724 1.00 59.72 478 VAL A O 1
ATOM 3732 N N . VAL A 1 479 ? 21.074 3.246 -26.182 1.00 64.88 479 VAL A N 1
ATOM 3733 C CA . VAL A 1 479 ? 20.339 2.017 -26.525 1.00 64.88 479 VAL A CA 1
ATOM 3734 C C . VAL A 1 479 ? 19.465 2.214 -27.766 1.00 64.88 479 VAL A C 1
ATOM 3736 O O . VAL A 1 479 ? 19.374 1.302 -28.581 1.00 64.88 479 VAL A O 1
ATOM 3739 N N . GLY A 1 480 ? 18.868 3.396 -27.950 1.00 67.19 480 GLY A N 1
ATOM 3740 C CA . GLY A 1 480 ? 17.966 3.689 -29.068 1.00 67.19 480 GLY A CA 1
ATOM 3741 C C . GLY A 1 480 ? 18.633 4.190 -30.353 1.00 67.19 480 GLY A C 1
ATOM 3742 O O . GLY A 1 480 ? 18.003 4.097 -31.403 1.00 67.19 480 GLY A O 1
ATOM 3743 N N . ALA A 1 481 ? 19.882 4.680 -30.320 1.00 70.25 481 ALA A N 1
ATOM 3744 C CA . ALA A 1 481 ? 20.598 5.112 -31.530 1.00 70.25 481 ALA A CA 1
ATOM 3745 C C . ALA A 1 481 ? 21.929 4.380 -31.763 1.00 70.25 481 ALA A C 1
ATOM 3747 O O . ALA A 1 481 ? 22.131 3.862 -32.861 1.00 70.25 481 ALA A O 1
ATOM 3748 N N . ILE A 1 482 ? 22.822 4.271 -30.767 1.00 77.00 482 ILE A N 1
ATOM 3749 C CA . ILE A 1 482 ? 24.147 3.658 -31.002 1.00 77.00 482 ILE A CA 1
ATOM 3750 C C . ILE A 1 482 ? 24.017 2.173 -31.371 1.00 77.00 482 ILE A C 1
ATOM 3752 O O . ILE A 1 482 ? 24.570 1.765 -32.389 1.00 77.00 482 ILE A O 1
ATOM 3756 N N . LEU A 1 483 ? 23.246 1.371 -30.624 1.00 78.12 483 LEU A N 1
ATOM 3757 C CA . LEU A 1 483 ? 23.089 -0.059 -30.940 1.00 78.12 483 LEU A CA 1
ATOM 3758 C C . LEU A 1 483 ? 22.449 -0.322 -32.326 1.00 78.12 483 LEU A C 1
ATOM 3760 O O . LEU A 1 483 ? 23.015 -1.132 -33.068 1.00 78.12 483 LEU A O 1
ATOM 3764 N N . PRO A 1 484 ? 21.351 0.348 -32.746 1.00 83.44 484 PRO A N 1
ATOM 3765 C CA . PRO A 1 484 ? 20.826 0.204 -34.107 1.00 83.44 484 PRO A CA 1
ATOM 3766 C C . PRO A 1 484 ? 21.800 0.653 -35.201 1.00 83.44 484 PRO A C 1
ATOM 3768 O O . PRO A 1 484 ? 21.936 -0.046 -36.203 1.00 83.44 484 PRO A O 1
ATOM 3771 N N . ILE A 1 485 ? 22.501 1.780 -35.017 1.00 86.88 485 ILE A N 1
ATOM 3772 C CA . ILE A 1 485 ? 23.460 2.301 -36.006 1.00 86.88 485 ILE A CA 1
ATOM 3773 C C . ILE A 1 485 ? 24.660 1.356 -36.145 1.00 86.88 485 ILE A C 1
ATOM 3775 O O . ILE A 1 485 ? 25.053 1.038 -37.267 1.00 86.88 485 ILE A O 1
ATOM 3779 N N . SER A 1 486 ? 25.206 0.850 -35.033 1.00 85.00 486 SER A N 1
ATOM 3780 C CA . SER A 1 486 ? 26.283 -0.146 -35.057 1.00 85.00 486 SER A CA 1
ATOM 3781 C C . SER A 1 486 ? 25.837 -1.438 -35.740 1.00 85.00 486 SER A C 1
ATOM 3783 O O . SER A 1 486 ? 26.532 -1.918 -36.629 1.00 85.00 486 SER A O 1
ATOM 3785 N N . PHE A 1 487 ? 24.658 -1.975 -35.404 1.00 88.62 487 PHE A N 1
ATOM 3786 C CA . PHE A 1 487 ? 24.141 -3.183 -36.055 1.00 88.62 487 PHE A CA 1
ATOM 3787 C C . PHE A 1 487 ? 23.898 -2.981 -37.560 1.00 88.62 487 PHE A C 1
ATOM 3789 O O . PHE A 1 487 ? 24.234 -3.853 -38.361 1.00 88.62 487 PHE A O 1
ATOM 3796 N N . LEU A 1 488 ? 23.362 -1.822 -37.960 1.00 90.75 488 LEU A N 1
ATOM 3797 C CA . LEU A 1 488 ? 23.172 -1.476 -39.368 1.00 90.75 488 LEU A CA 1
ATOM 3798 C C . LEU A 1 488 ? 24.515 -1.406 -40.109 1.00 90.75 488 LEU A C 1
ATOM 3800 O O . LEU A 1 488 ? 24.635 -1.957 -41.202 1.00 90.75 488 LEU A O 1
ATOM 3804 N N . PHE A 1 489 ? 25.532 -0.780 -39.513 1.00 91.69 489 PHE A N 1
ATOM 3805 C CA . PHE A 1 489 ? 26.889 -0.730 -40.060 1.00 91.69 489 PHE A CA 1
ATOM 3806 C C . PHE A 1 489 ? 27.502 -2.135 -40.223 1.00 91.69 489 PHE A C 1
ATOM 3808 O O . PHE A 1 489 ? 28.032 -2.448 -41.288 1.00 91.69 489 PHE A O 1
ATOM 3815 N N . GLU A 1 490 ? 27.361 -3.019 -39.231 1.00 92.06 490 GLU A N 1
ATOM 3816 C CA . GLU A 1 490 ? 27.834 -4.410 -39.320 1.00 92.06 490 GLU A CA 1
ATOM 3817 C C . GLU A 1 490 ? 27.213 -5.155 -40.515 1.00 92.06 490 GLU A C 1
ATOM 3819 O O . GLU A 1 490 ? 27.928 -5.791 -41.291 1.00 92.06 490 GLU A O 1
ATOM 3824 N N . VAL A 1 491 ? 25.893 -5.049 -40.722 1.00 92.25 491 VAL A N 1
ATOM 3825 C CA . VAL A 1 491 ? 25.221 -5.774 -41.818 1.00 92.25 491 VAL A CA 1
ATOM 3826 C C . VAL A 1 491 ? 25.351 -5.096 -43.186 1.00 92.25 491 VAL A C 1
ATOM 3828 O O . VAL A 1 491 ? 25.310 -5.792 -44.199 1.00 92.25 491 VAL A O 1
ATOM 3831 N N . THR A 1 492 ? 25.521 -3.771 -43.257 1.00 91.31 492 THR A N 1
ATOM 3832 C CA . THR A 1 492 ? 25.631 -3.037 -44.539 1.00 91.31 492 THR A CA 1
ATOM 3833 C C . THR A 1 492 ? 27.061 -2.811 -45.016 1.00 91.31 492 THR A C 1
ATOM 3835 O O . THR A 1 492 ? 27.268 -2.721 -46.221 1.00 91.31 492 THR A O 1
ATOM 3838 N N . PHE A 1 493 ? 28.040 -2.741 -44.111 1.00 91.50 493 PHE A N 1
ATOM 3839 C CA . PHE A 1 493 ? 29.438 -2.460 -44.439 1.00 91.50 493 PHE A CA 1
ATOM 3840 C C . PHE A 1 493 ? 30.327 -3.682 -44.199 1.00 91.50 493 PHE A C 1
ATOM 3842 O O . PHE A 1 493 ? 30.871 -4.224 -45.160 1.00 91.50 493 PHE A O 1
ATOM 3849 N N . VAL A 1 494 ? 30.415 -4.176 -42.957 1.00 92.00 494 VAL A N 1
ATOM 3850 C CA . VAL A 1 494 ? 31.330 -5.279 -42.599 1.00 92.00 494 VAL A CA 1
ATOM 3851 C C . VAL A 1 494 ? 30.938 -6.571 -43.324 1.00 92.00 494 VAL A C 1
ATOM 3853 O O . VAL A 1 494 ? 31.740 -7.132 -44.066 1.00 92.00 494 VAL A O 1
ATOM 3856 N N . LEU A 1 495 ? 29.680 -7.010 -43.209 1.00 91.25 495 LEU A N 1
ATOM 3857 C CA . LEU A 1 495 ? 29.189 -8.225 -43.872 1.00 91.25 495 LEU A CA 1
ATOM 3858 C C . LEU A 1 495 ? 29.220 -8.134 -45.410 1.00 91.25 495 LEU A C 1
ATOM 3860 O O . LEU A 1 495 ? 29.386 -9.158 -46.083 1.00 91.25 495 LEU A O 1
ATOM 3864 N N . SER A 1 496 ? 29.092 -6.923 -45.967 1.00 90.50 496 SER A N 1
ATOM 3865 C CA . SER A 1 496 ? 29.065 -6.704 -47.422 1.00 90.50 496 SER A CA 1
ATOM 3866 C C . SER A 1 496 ? 30.379 -7.067 -48.123 1.00 90.50 496 SER A C 1
ATOM 3868 O O . SER A 1 496 ? 30.382 -7.353 -49.319 1.00 90.50 496 SER A O 1
ATOM 3870 N N . PHE A 1 497 ? 31.477 -7.144 -47.361 1.00 89.25 497 PHE A N 1
ATOM 3871 C CA . PHE A 1 497 ? 32.804 -7.536 -47.833 1.00 89.25 497 PHE A CA 1
ATOM 3872 C C . PHE A 1 497 ? 32.883 -9.002 -48.307 1.00 89.25 497 PHE A C 1
ATOM 3874 O O . PHE A 1 497 ? 33.731 -9.331 -49.136 1.00 89.25 497 PHE A O 1
ATOM 3881 N N . TRP A 1 498 ? 31.988 -9.880 -47.828 1.00 91.56 498 TRP A N 1
ATOM 3882 C CA . TRP A 1 498 ? 31.909 -11.290 -48.258 1.00 91.56 498 TRP A CA 1
ATOM 3883 C C . TRP A 1 498 ? 30.620 -11.650 -48.997 1.00 91.56 498 TRP A C 1
ATOM 3885 O O . TRP A 1 498 ? 30.627 -12.582 -49.800 1.00 91.56 498 TRP A O 1
ATOM 3895 N N . HIS A 1 499 ? 29.515 -10.952 -48.719 1.00 93.19 499 HIS A N 1
ATOM 3896 C CA . HIS A 1 499 ? 28.205 -11.232 -49.313 1.00 93.19 499 HIS A CA 1
ATOM 3897 C C . HIS A 1 499 ? 27.579 -9.934 -49.805 1.00 93.19 499 HIS A C 1
ATOM 3899 O O . HIS A 1 499 ? 27.247 -9.072 -48.993 1.00 93.19 499 HIS A O 1
ATOM 3905 N N . SER A 1 500 ? 27.358 -9.810 -51.115 1.00 92.25 500 SER A N 1
ATOM 3906 C CA . SER A 1 500 ? 26.668 -8.647 -51.681 1.00 92.25 500 SER A CA 1
ATOM 3907 C C . SER A 1 500 ? 25.305 -8.432 -51.012 1.00 92.25 500 SER A C 1
ATOM 3909 O O . SER A 1 500 ? 24.618 -9.391 -50.639 1.00 92.25 500 SER A O 1
ATOM 3911 N N . LEU A 1 501 ? 24.927 -7.163 -50.830 1.00 93.56 501 LEU A N 1
ATOM 3912 C CA . LEU A 1 501 ? 23.691 -6.786 -50.140 1.00 93.56 501 LEU A CA 1
ATOM 3913 C C . LEU A 1 501 ? 22.481 -7.488 -50.772 1.00 93.56 501 LEU A C 1
ATOM 3915 O O . LEU A 1 501 ? 22.380 -7.589 -51.993 1.00 93.56 501 LEU A O 1
ATOM 3919 N N . PHE A 1 502 ? 21.581 -7.992 -49.926 1.00 93.38 502 PHE A N 1
ATOM 3920 C CA . PHE A 1 502 ? 20.384 -8.755 -50.315 1.00 93.38 502 PHE A CA 1
ATOM 3921 C C . PHE A 1 502 ? 20.631 -10.082 -51.066 1.00 93.38 502 PHE A C 1
ATOM 3923 O O . PHE A 1 502 ? 19.671 -10.743 -51.459 1.00 93.38 502 PHE A O 1
ATOM 3930 N N . SER A 1 503 ? 21.880 -10.541 -51.211 1.00 94.94 503 SER A N 1
ATOM 3931 C CA . SER A 1 503 ? 22.165 -11.907 -51.676 1.00 94.94 503 SER A CA 1
ATOM 3932 C C . SER A 1 503 ? 21.646 -12.966 -50.694 1.00 94.94 503 SER A C 1
ATOM 3934 O O . SER A 1 503 ? 21.469 -12.702 -49.504 1.00 94.94 503 SER A O 1
ATOM 3936 N N . VAL A 1 504 ? 21.470 -14.209 -51.155 1.00 95.06 504 VAL A N 1
ATOM 3937 C CA . VAL A 1 504 ? 21.050 -15.332 -50.289 1.00 95.06 504 VAL A CA 1
ATOM 3938 C C . VAL A 1 504 ? 22.017 -15.523 -49.109 1.00 95.06 504 VAL A C 1
ATOM 3940 O O . VAL A 1 504 ? 21.581 -15.725 -47.977 1.00 95.06 504 VAL A O 1
ATOM 3943 N N . GLY A 1 505 ? 23.330 -15.385 -49.341 1.00 92.62 505 GLY A N 1
ATOM 3944 C CA . GLY A 1 505 ? 24.355 -15.475 -48.294 1.00 92.62 505 GLY A CA 1
ATOM 3945 C C . GLY A 1 505 ? 24.262 -14.364 -47.241 1.00 92.62 505 GLY A C 1
ATOM 3946 O O . GLY A 1 505 ? 24.535 -14.617 -46.063 1.00 92.62 505 GLY A O 1
ATOM 3947 N N . TRP A 1 506 ? 23.823 -13.170 -47.645 1.00 95.19 506 TRP A N 1
ATOM 3948 C CA . TRP A 1 506 ? 23.536 -12.039 -46.763 1.00 95.19 506 TRP A CA 1
ATOM 3949 C C . TRP A 1 506 ? 22.231 -12.266 -45.981 1.00 95.19 506 TRP A C 1
ATOM 3951 O O . TRP A 1 506 ? 22.240 -12.274 -44.750 1.00 95.19 506 TRP A O 1
ATOM 3961 N N . LEU A 1 507 ? 21.125 -12.564 -46.674 1.00 94.12 507 LEU A N 1
ATOM 3962 C CA . LEU A 1 507 ? 19.788 -12.752 -46.089 1.00 94.12 507 LEU A CA 1
ATOM 3963 C C . LEU A 1 507 ? 19.751 -13.852 -45.018 1.00 94.12 507 LEU A C 1
ATOM 3965 O O . LEU A 1 507 ? 19.215 -13.630 -43.933 1.00 94.12 507 LEU A O 1
ATOM 3969 N N . VAL A 1 508 ? 20.375 -15.007 -45.279 1.00 94.88 508 VAL A N 1
ATOM 3970 C CA . VAL A 1 508 ? 20.428 -16.144 -44.336 1.00 94.88 508 VAL A CA 1
ATOM 3971 C C . VAL A 1 508 ? 21.169 -15.798 -43.035 1.00 94.88 508 VAL A C 1
ATOM 3973 O O . VAL A 1 508 ? 20.920 -16.423 -42.007 1.00 94.88 508 VAL A O 1
ATOM 3976 N N . ARG A 1 509 ? 22.047 -14.785 -43.042 1.00 92.56 509 ARG A N 1
ATOM 3977 C CA . ARG A 1 509 ? 22.751 -14.293 -41.842 1.00 92.56 509 ARG A CA 1
ATOM 3978 C C . ARG A 1 509 ? 22.003 -13.150 -41.161 1.00 92.56 509 ARG A C 1
ATOM 3980 O O . ARG A 1 509 ? 21.903 -13.129 -39.937 1.00 92.56 509 ARG A O 1
ATOM 3987 N N . VAL A 1 510 ? 21.466 -12.214 -41.941 1.00 93.44 510 VAL A N 1
ATOM 3988 C CA . VAL A 1 510 ? 20.853 -10.987 -41.417 1.00 93.44 510 VAL A CA 1
ATOM 3989 C C . VAL A 1 510 ? 19.444 -11.223 -40.873 1.00 93.44 510 VAL A C 1
ATOM 3991 O O . VAL A 1 510 ? 19.117 -10.652 -39.838 1.00 93.44 510 VAL A O 1
ATOM 3994 N N . LEU A 1 511 ? 18.624 -12.092 -41.477 1.00 94.06 511 LEU A N 1
ATOM 3995 C CA . LEU A 1 511 ? 17.255 -12.337 -40.993 1.00 94.06 511 LEU A CA 1
ATOM 3996 C C . LEU A 1 511 ? 17.209 -12.951 -39.572 1.00 94.06 511 LEU A C 1
ATOM 3998 O O . LEU A 1 511 ? 16.469 -12.420 -38.740 1.00 94.06 511 LEU A O 1
ATOM 4002 N N . PRO A 1 512 ? 18.018 -13.975 -39.215 1.00 94.56 512 PRO A N 1
ATOM 4003 C CA . PRO A 1 512 ? 18.086 -14.458 -37.833 1.00 94.56 512 PRO A CA 1
ATOM 4004 C C . PRO A 1 512 ? 18.618 -13.403 -36.855 1.00 94.56 512 PRO A C 1
ATOM 4006 O O . PRO A 1 512 ? 18.102 -13.275 -35.747 1.00 94.56 512 PRO A O 1
ATOM 4009 N N . LEU A 1 513 ? 19.621 -12.614 -37.255 1.00 92.88 513 LEU A N 1
ATOM 4010 C CA . LEU A 1 513 ? 20.184 -11.569 -36.397 1.00 92.88 513 LEU A CA 1
ATOM 4011 C C . LEU A 1 513 ? 19.223 -10.392 -36.189 1.00 92.88 513 LEU A C 1
ATOM 4013 O O . LEU A 1 513 ? 19.174 -9.861 -35.085 1.00 92.88 513 LEU A O 1
ATOM 4017 N N . LEU A 1 514 ? 18.414 -10.027 -37.190 1.00 92.69 514 LEU A N 1
ATOM 4018 C CA . LEU A 1 514 ? 17.317 -9.067 -37.036 1.00 92.69 514 LEU A CA 1
ATOM 4019 C C . LEU A 1 514 ? 16.295 -9.564 -36.007 1.00 92.69 514 LEU A C 1
ATOM 4021 O O . LEU A 1 514 ? 15.926 -8.803 -35.120 1.00 92.69 514 LEU A O 1
ATOM 4025 N N . TYR A 1 515 ? 15.906 -10.842 -36.057 1.00 94.69 515 TYR A N 1
ATOM 4026 C CA . TYR A 1 515 ? 14.998 -11.440 -35.071 1.00 94.69 515 TYR A CA 1
ATOM 4027 C C . TYR A 1 515 ? 15.577 -11.433 -33.643 1.00 94.69 515 TYR A C 1
ATOM 4029 O O . TYR A 1 515 ? 14.896 -11.042 -32.692 1.00 94.69 515 TYR A O 1
ATOM 4037 N N . ILE A 1 516 ? 16.845 -11.826 -33.481 1.00 94.31 516 ILE A N 1
ATOM 4038 C CA . ILE A 1 516 ? 17.548 -11.816 -32.184 1.00 94.31 516 ILE A CA 1
ATOM 4039 C C . ILE A 1 516 ? 17.700 -10.370 -31.673 1.00 94.31 516 ILE A C 1
ATOM 4041 O O . ILE A 1 516 ? 17.461 -10.106 -30.497 1.00 94.31 516 ILE A O 1
ATOM 4045 N N . SER A 1 517 ? 18.006 -9.417 -32.561 1.00 91.69 517 SER A N 1
ATOM 4046 C CA . SER A 1 517 ? 18.094 -7.980 -32.263 1.00 91.69 517 SER A CA 1
ATOM 4047 C C . SER A 1 517 ? 16.750 -7.417 -31.796 1.00 91.69 517 SER A C 1
ATOM 4049 O O . SER A 1 517 ? 16.670 -6.844 -30.709 1.00 91.69 517 SER A O 1
ATOM 4051 N N . SER A 1 518 ? 15.658 -7.684 -32.523 1.00 91.62 518 SER A N 1
ATOM 4052 C CA . SER A 1 518 ? 14.295 -7.359 -32.083 1.00 91.62 518 SER A CA 1
ATOM 4053 C C . SER A 1 518 ? 13.987 -7.950 -30.705 1.00 91.62 518 SER A C 1
ATOM 4055 O O . SER A 1 518 ? 13.417 -7.260 -29.863 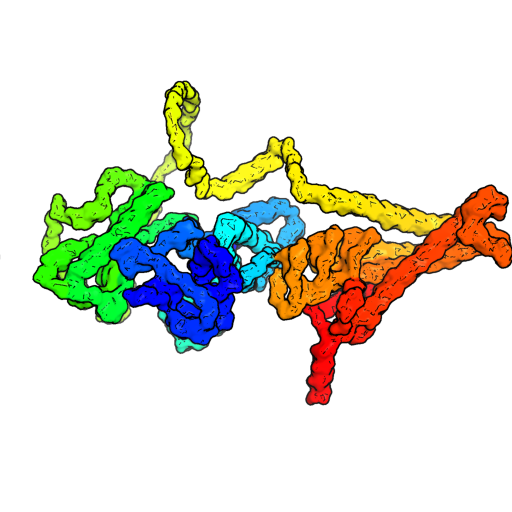1.00 91.62 518 SER A O 1
ATOM 4057 N N . ASN A 1 519 ? 14.417 -9.184 -30.425 1.00 93.88 519 ASN A N 1
ATOM 4058 C CA . ASN A 1 519 ? 14.250 -9.803 -29.111 1.00 93.88 519 ASN A CA 1
ATOM 4059 C C . ASN A 1 519 ? 15.025 -9.098 -27.985 1.00 93.88 519 ASN A C 1
ATOM 4061 O O . ASN A 1 519 ? 14.513 -9.057 -26.865 1.00 93.88 519 ASN A O 1
ATOM 4065 N N . VAL A 1 520 ? 16.194 -8.497 -28.245 1.00 93.31 520 VAL A N 1
ATOM 4066 C CA . VAL A 1 520 ? 16.884 -7.640 -27.259 1.00 93.31 520 VAL A CA 1
ATOM 4067 C C . VAL A 1 520 ? 16.008 -6.432 -26.911 1.00 93.31 520 VAL A C 1
ATOM 4069 O O . VAL A 1 520 ? 15.710 -6.221 -25.735 1.00 93.31 520 VAL A O 1
ATOM 4072 N N . TYR A 1 521 ? 15.522 -5.688 -27.911 1.00 90.69 521 TYR A N 1
ATOM 4073 C CA . TYR A 1 521 ? 14.676 -4.506 -27.681 1.00 90.69 521 TYR A CA 1
ATOM 4074 C C . TYR A 1 521 ? 13.347 -4.848 -27.003 1.00 90.69 521 TYR A C 1
ATOM 4076 O O . TYR A 1 521 ? 12.957 -4.177 -26.050 1.00 90.69 521 TYR A O 1
ATOM 4084 N N . LEU A 1 522 ? 12.673 -5.918 -27.432 1.00 93.19 522 LEU A N 1
ATOM 4085 C CA . LEU A 1 522 ? 11.402 -6.356 -26.849 1.00 93.19 522 LEU A CA 1
ATOM 4086 C C . LEU A 1 522 ? 11.569 -6.830 -25.395 1.00 93.19 522 LEU A C 1
ATOM 4088 O O . LEU A 1 522 ? 10.689 -6.580 -24.568 1.00 93.19 522 LEU A O 1
ATOM 4092 N N . ASN A 1 523 ? 12.701 -7.459 -25.052 1.00 94.62 523 ASN A N 1
ATOM 4093 C CA . ASN A 1 523 ? 13.021 -7.797 -23.664 1.00 94.62 523 ASN A CA 1
ATOM 4094 C C . ASN A 1 523 ? 13.349 -6.551 -22.829 1.00 94.62 523 ASN A C 1
ATOM 4096 O O . ASN A 1 523 ? 12.838 -6.439 -21.719 1.00 94.62 523 ASN A O 1
ATOM 4100 N N . ILE A 1 524 ? 14.125 -5.587 -23.339 1.00 91.25 524 ILE A N 1
ATOM 4101 C CA . ILE A 1 524 ? 14.388 -4.322 -22.625 1.00 91.25 524 ILE A CA 1
ATOM 4102 C C . ILE A 1 524 ? 13.074 -3.556 -22.394 1.00 91.25 524 ILE A C 1
ATOM 4104 O O . ILE A 1 524 ? 12.792 -3.146 -21.268 1.00 91.25 524 ILE A O 1
ATOM 4108 N N . TYR A 1 525 ? 12.217 -3.458 -23.413 1.00 90.44 525 TYR A N 1
ATOM 4109 C CA . TYR A 1 525 ? 10.884 -2.865 -23.302 1.00 90.44 525 TYR A CA 1
ATOM 4110 C C . TYR A 1 525 ? 10.022 -3.570 -22.243 1.00 90.44 525 TYR A C 1
ATOM 4112 O O . TYR A 1 525 ? 9.428 -2.899 -21.396 1.00 90.44 525 TYR A O 1
ATOM 4120 N N . LYS A 1 526 ? 9.977 -4.912 -22.216 1.00 91.00 526 LYS A N 1
ATOM 4121 C CA . LYS A 1 526 ? 9.256 -5.655 -21.164 1.00 91.00 526 LYS A CA 1
ATOM 4122 C C . LYS A 1 526 ? 9.916 -5.561 -19.787 1.00 91.00 526 LYS A C 1
ATOM 4124 O O . LYS A 1 526 ? 9.201 -5.556 -18.792 1.00 91.00 526 LYS A O 1
ATOM 4129 N N . MET A 1 527 ? 11.235 -5.405 -19.699 1.00 91.12 527 MET A N 1
ATOM 4130 C CA . MET A 1 527 ? 11.940 -5.189 -18.433 1.00 91.12 527 MET A CA 1
ATOM 4131 C C . MET A 1 527 ? 11.577 -3.843 -17.789 1.00 91.12 527 MET A C 1
ATOM 4133 O O . MET A 1 527 ? 11.394 -3.779 -16.571 1.00 91.12 527 MET A O 1
ATOM 4137 N N . VAL A 1 528 ? 11.464 -2.789 -18.604 1.00 88.50 528 VAL A N 1
ATOM 4138 C CA . VAL A 1 528 ? 11.069 -1.443 -18.164 1.00 88.50 528 VAL A CA 1
ATOM 4139 C C . VAL A 1 528 ? 9.566 -1.385 -17.873 1.00 88.50 528 VAL A C 1
ATOM 4141 O O . VAL A 1 528 ? 9.188 -0.983 -16.779 1.00 88.50 528 VAL A O 1
ATOM 4144 N N . SER A 1 529 ? 8.712 -1.849 -18.794 1.00 85.88 529 SER A N 1
ATOM 4145 C CA . SER A 1 529 ? 7.243 -1.752 -18.661 1.00 85.88 529 SER A CA 1
ATOM 4146 C C . SER A 1 529 ? 6.619 -2.686 -17.616 1.00 85.88 529 SER A C 1
ATOM 4148 O O . SER A 1 529 ? 5.544 -2.379 -17.113 1.00 85.88 529 SER A O 1
ATOM 4150 N N . VAL A 1 530 ? 7.261 -3.808 -17.264 1.00 88.25 530 VAL A N 1
ATOM 4151 C CA . VAL A 1 530 ? 6.822 -4.660 -16.136 1.00 88.25 530 VAL A CA 1
ATOM 4152 C C . VAL A 1 530 ? 7.424 -4.200 -14.806 1.00 88.25 530 VAL A C 1
ATOM 4154 O O . VAL A 1 530 ? 6.843 -4.462 -13.758 1.00 88.25 530 VAL A O 1
ATOM 4157 N N . GLY A 1 531 ? 8.575 -3.522 -14.833 1.00 88.25 531 GLY A N 1
ATOM 4158 C CA . GLY A 1 531 ? 9.246 -3.014 -13.640 1.00 88.25 531 GLY A CA 1
ATOM 4159 C C . GLY A 1 531 ? 9.745 -4.095 -12.658 1.00 88.25 531 GLY A C 1
ATOM 4160 O O . GLY A 1 531 ? 9.465 -5.287 -12.801 1.00 88.25 531 GLY A O 1
ATOM 4161 N N . PRO A 1 532 ? 10.519 -3.697 -11.634 1.00 88.81 532 PRO A N 1
ATOM 4162 C CA . PRO A 1 532 ? 11.058 -4.624 -10.637 1.00 88.81 532 PRO A CA 1
ATOM 4163 C C . PRO A 1 532 ? 9.975 -5.284 -9.771 1.00 88.81 532 PRO A C 1
ATOM 4165 O O . PRO A 1 532 ? 10.087 -6.465 -9.432 1.00 88.81 532 PRO A O 1
ATOM 4168 N N . ASN A 1 533 ? 8.938 -4.510 -9.434 1.00 87.56 533 ASN A N 1
ATOM 4169 C CA . ASN A 1 533 ? 7.875 -4.846 -8.485 1.00 87.56 533 ASN A CA 1
ATOM 4170 C C . ASN A 1 533 ? 6.563 -5.287 -9.178 1.00 87.56 533 ASN A C 1
ATOM 4172 O O . ASN A 1 533 ? 5.574 -5.571 -8.507 1.00 87.56 533 ASN A O 1
ATOM 4176 N N . GLY A 1 534 ? 6.556 -5.405 -10.512 1.00 81.81 534 GLY A N 1
ATOM 4177 C CA . GLY A 1 534 ? 5.361 -5.751 -11.281 1.00 81.81 534 GLY A CA 1
ATOM 4178 C C . GLY A 1 534 ? 4.434 -4.548 -11.477 1.00 81.81 534 GLY A C 1
ATOM 4179 O O . GLY A 1 534 ? 4.890 -3.417 -11.610 1.00 81.81 534 GLY A O 1
ATOM 4180 N N . ARG A 1 535 ? 3.115 -4.793 -11.480 1.00 58.09 535 ARG A N 1
ATOM 4181 C CA . ARG A 1 535 ? 2.088 -3.741 -11.641 1.00 58.09 535 ARG A CA 1
ATOM 4182 C C . ARG A 1 535 ? 2.017 -2.746 -10.467 1.00 58.09 535 ARG A C 1
ATOM 4184 O O . ARG A 1 535 ? 1.410 -1.697 -10.630 1.00 58.09 535 ARG A O 1
ATOM 4191 N N . SER A 1 536 ? 2.629 -3.047 -9.318 1.00 57.38 536 SER A N 1
ATOM 4192 C CA . SER A 1 536 ? 2.775 -2.099 -8.205 1.00 57.38 536 SER A CA 1
ATOM 4193 C C . SER A 1 536 ? 4.141 -1.416 -8.268 1.00 57.38 536 SER A C 1
ATOM 4195 O O . SER A 1 536 ? 5.158 -2.097 -8.403 1.00 57.38 536 SER A O 1
ATOM 4197 N N . SER A 1 537 ? 4.198 -0.091 -8.115 1.00 52.12 537 SER A N 1
ATOM 4198 C CA . SER A 1 537 ? 5.464 0.614 -7.847 1.00 52.12 537 SER A CA 1
ATOM 4199 C C . SER A 1 537 ? 5.981 0.331 -6.435 1.00 52.12 537 SER A C 1
ATOM 4201 O O . SER A 1 537 ? 7.192 0.227 -6.210 1.00 52.12 537 SER A O 1
ATOM 4203 N N . ASP A 1 538 ? 5.046 0.179 -5.501 1.00 54.00 538 ASP A N 1
ATOM 4204 C CA . ASP A 1 538 ? 5.279 0.195 -4.065 1.00 54.00 538 ASP A CA 1
ATOM 4205 C C . ASP A 1 538 ? 5.237 -1.231 -3.499 1.00 54.00 538 ASP A C 1
ATOM 4207 O O . ASP A 1 538 ? 4.742 -2.173 -4.129 1.00 54.00 538 ASP A O 1
ATOM 4211 N N . LEU A 1 539 ? 5.791 -1.405 -2.301 1.00 58.56 539 LEU A N 1
ATOM 4212 C CA . LEU A 1 539 ? 5.738 -2.686 -1.606 1.00 58.56 539 LEU A CA 1
ATOM 4213 C C . LEU A 1 539 ? 4.339 -2.943 -1.025 1.00 58.56 539 LEU A C 1
ATOM 4215 O O . LEU A 1 539 ? 3.714 -2.000 -0.540 1.00 58.56 539 LEU A O 1
ATOM 4219 N N . PRO A 1 540 ? 3.879 -4.206 -0.970 1.00 54.97 540 PRO A N 1
ATOM 4220 C CA . PRO A 1 540 ? 2.659 -4.546 -0.253 1.00 54.97 540 PRO A CA 1
ATOM 4221 C C . PRO A 1 540 ? 2.839 -4.268 1.244 1.00 54.97 540 PRO A C 1
ATOM 4223 O O . PRO A 1 540 ? 3.783 -4.750 1.870 1.00 54.97 540 PRO A O 1
ATOM 4226 N N . SER A 1 541 ? 1.894 -3.536 1.824 1.00 49.62 541 SER A N 1
ATOM 4227 C CA . SER A 1 541 ? 1.865 -3.122 3.234 1.00 49.62 541 SER A CA 1
ATOM 4228 C C . SER A 1 541 ? 1.523 -4.248 4.228 1.00 49.62 541 SER A C 1
ATOM 4230 O O . SER A 1 541 ? 1.437 -4.015 5.431 1.00 49.62 541 SER A O 1
ATOM 4232 N N . ILE A 1 542 ? 1.356 -5.483 3.747 1.00 53.34 542 ILE A N 1
ATOM 4233 C CA . ILE A 1 542 ? 1.049 -6.668 4.556 1.00 53.34 542 ILE A CA 1
ATOM 4234 C C . ILE A 1 542 ? 2.279 -7.062 5.384 1.00 53.34 542 ILE A C 1
ATOM 4236 O O . ILE A 1 542 ? 3.277 -7.517 4.828 1.00 53.34 542 ILE A O 1
ATOM 4240 N N . ILE A 1 543 ? 2.195 -6.977 6.711 1.00 57.78 543 ILE A N 1
ATOM 4241 C CA . ILE A 1 543 ? 3.260 -7.443 7.609 1.00 57.78 543 ILE A CA 1
ATOM 4242 C C . ILE A 1 543 ? 3.168 -8.972 7.765 1.00 57.78 543 ILE A C 1
ATOM 4244 O O . ILE A 1 543 ? 2.135 -9.507 8.163 1.00 57.78 543 ILE A O 1
ATOM 4248 N N . LYS A 1 544 ? 4.263 -9.688 7.473 1.00 62.31 544 LYS A N 1
ATOM 4249 C CA . LYS A 1 544 ? 4.434 -11.124 7.771 1.00 62.31 544 LYS A CA 1
ATOM 4250 C C . LYS A 1 544 ? 5.762 -11.353 8.520 1.00 62.31 544 LYS A C 1
ATOM 4252 O O . LYS A 1 544 ? 6.664 -10.516 8.416 1.00 62.31 544 LYS A O 1
ATOM 4257 N N . PRO A 1 545 ? 5.941 -12.484 9.232 1.00 57.00 545 PRO A N 1
ATOM 4258 C CA . PRO A 1 545 ? 7.217 -12.821 9.864 1.00 57.00 545 PRO A CA 1
ATOM 4259 C C . PRO A 1 545 ? 8.406 -12.760 8.887 1.00 57.00 545 PRO A C 1
ATOM 4261 O O . PRO A 1 545 ? 8.321 -13.240 7.757 1.00 57.00 545 PRO A O 1
ATOM 4264 N N . GLY A 1 546 ? 9.521 -12.167 9.327 1.00 66.06 546 GLY A N 1
ATOM 4265 C CA . GLY A 1 546 ? 10.752 -12.015 8.535 1.00 66.06 546 GLY A CA 1
ATOM 4266 C C . GLY A 1 546 ? 10.868 -10.726 7.703 1.00 66.06 546 GLY A C 1
ATOM 4267 O O . GLY A 1 546 ? 11.903 -10.518 7.064 1.00 66.06 546 GLY A O 1
ATOM 4268 N N . PHE A 1 547 ? 9.853 -9.856 7.712 1.00 80.88 547 PHE A N 1
ATOM 4269 C CA . PHE A 1 547 ? 9.912 -8.518 7.105 1.00 80.88 547 PHE A CA 1
ATOM 4270 C C . PHE A 1 547 ? 10.862 -7.574 7.874 1.00 80.88 547 PHE A C 1
ATOM 4272 O O . PHE A 1 547 ? 11.189 -7.814 9.036 1.00 80.88 547 PHE A O 1
ATOM 4279 N N . LYS A 1 548 ? 11.319 -6.492 7.223 1.00 76.38 548 LYS A N 1
ATOM 4280 C CA . LYS A 1 548 ? 12.260 -5.500 7.785 1.00 76.38 548 LYS A CA 1
ATOM 4281 C C . LYS A 1 548 ? 11.823 -4.058 7.483 1.00 76.38 548 LYS A C 1
ATOM 4283 O O . LYS A 1 548 ? 11.604 -3.721 6.320 1.00 76.38 548 LYS A O 1
ATOM 4288 N N . TYR A 1 549 ? 11.742 -3.188 8.490 1.00 75.31 549 TYR A N 1
ATOM 4289 C CA . TYR A 1 549 ? 11.358 -1.773 8.340 1.00 75.31 549 TYR A CA 1
ATOM 4290 C C . TYR A 1 549 ? 12.450 -0.982 7.576 1.00 75.31 549 TYR A C 1
ATOM 4292 O O . TYR A 1 549 ? 13.627 -1.053 7.913 1.00 75.31 549 TYR A O 1
ATOM 4300 N N . CYS A 1 550 ? 12.090 -0.255 6.507 1.00 74.62 550 CYS A N 1
ATOM 4301 C CA . CYS A 1 550 ? 13.060 0.272 5.527 1.00 74.62 550 CYS A CA 1
ATOM 4302 C C . CYS A 1 550 ? 13.792 1.576 5.914 1.00 74.62 550 CYS A C 1
ATOM 4304 O O . CYS A 1 550 ? 14.875 1.831 5.389 1.00 74.62 550 CYS A O 1
ATOM 4306 N N . HIS A 1 551 ? 13.196 2.435 6.746 1.00 64.75 551 HIS A N 1
ATOM 4307 C CA . HIS A 1 551 ? 13.566 3.853 6.921 1.00 64.75 551 HIS A CA 1
ATOM 4308 C C . HIS A 1 551 ? 13.462 4.702 5.637 1.00 64.75 551 HIS A C 1
ATOM 4310 O O . HIS A 1 551 ? 12.552 5.513 5.546 1.00 64.75 551 HIS A O 1
ATOM 4316 N N . SER A 1 552 ? 14.306 4.504 4.616 1.00 65.50 552 SER A N 1
ATOM 4317 C CA . SER A 1 552 ? 14.367 5.376 3.421 1.00 65.50 552 SER A CA 1
ATOM 4318 C C . SER A 1 552 ? 13.067 5.464 2.608 1.00 65.50 552 SER A C 1
ATOM 4320 O O . SER A 1 552 ? 12.810 6.491 1.992 1.00 65.50 552 SER A O 1
ATOM 4322 N N . CYS A 1 553 ? 12.244 4.409 2.603 1.00 65.38 553 CYS A N 1
ATOM 4323 C CA . CYS A 1 553 ? 10.906 4.428 1.993 1.00 65.38 553 CYS A CA 1
ATOM 4324 C C . CYS A 1 553 ? 9.761 4.614 2.998 1.00 65.38 553 CYS A C 1
ATOM 4326 O O . CYS A 1 553 ? 8.616 4.596 2.571 1.00 65.38 553 CYS A O 1
ATOM 4328 N N . CYS A 1 554 ? 10.029 4.669 4.309 1.00 63.09 554 CYS A N 1
ATOM 4329 C CA . CYS A 1 554 ? 8.998 4.579 5.355 1.00 63.09 554 CYS A CA 1
ATOM 4330 C C . CYS A 1 554 ? 7.980 3.433 5.136 1.00 63.09 554 CYS A C 1
ATOM 4332 O O . CYS A 1 554 ? 6.800 3.577 5.419 1.00 63.09 554 CYS A O 1
ATOM 4334 N N . LEU A 1 555 ? 8.446 2.270 4.656 1.00 66.44 555 LEU A N 1
ATOM 4335 C CA . LEU A 1 555 ? 7.636 1.067 4.391 1.00 66.44 555 LEU A CA 1
ATOM 4336 C C . LEU A 1 555 ? 8.272 -0.186 5.013 1.00 66.44 555 LEU A C 1
ATOM 4338 O O . LEU A 1 555 ? 9.474 -0.202 5.301 1.00 66.44 555 LEU A O 1
ATOM 4342 N N . ASN A 1 556 ? 7.478 -1.240 5.210 1.00 73.81 556 ASN A N 1
ATOM 4343 C CA . ASN A 1 556 ? 7.966 -2.557 5.623 1.00 73.81 556 ASN A CA 1
ATOM 4344 C C . ASN A 1 556 ? 8.367 -3.385 4.397 1.00 73.81 556 ASN A C 1
ATOM 4346 O O . ASN A 1 556 ? 7.594 -3.541 3.459 1.00 73.81 556 ASN A O 1
ATOM 4350 N N . SER A 1 557 ? 9.603 -3.887 4.390 1.00 78.19 557 SER A N 1
ATOM 4351 C CA . SER A 1 557 ? 10.191 -4.607 3.259 1.00 78.19 557 SER A CA 1
ATOM 4352 C C . SER A 1 557 ? 10.114 -6.129 3.439 1.00 78.19 557 SER A C 1
ATOM 4354 O O . SER A 1 557 ? 10.556 -6.629 4.478 1.00 78.19 557 SER A O 1
ATOM 4356 N N . PRO A 1 558 ? 9.571 -6.878 2.457 1.00 85.81 558 PRO A N 1
ATOM 4357 C CA . PRO A 1 558 ? 9.578 -8.337 2.489 1.00 85.81 558 PRO A CA 1
ATOM 4358 C C . PRO A 1 558 ? 11.000 -8.923 2.537 1.00 85.81 558 PRO A C 1
ATOM 4360 O O . PRO A 1 558 ? 11.959 -8.255 2.133 1.00 85.81 558 PRO A O 1
ATOM 4363 N N . PRO A 1 559 ? 11.166 -10.194 2.946 1.00 83.12 559 PRO A N 1
ATOM 4364 C CA . PRO A 1 559 ? 12.412 -10.925 2.749 1.00 83.12 559 PRO A CA 1
ATOM 4365 C C . PRO A 1 559 ? 12.934 -10.766 1.313 1.00 83.12 559 PRO A C 1
ATOM 4367 O O . PRO A 1 559 ? 12.161 -10.784 0.357 1.00 83.12 559 PRO A O 1
ATOM 4370 N N . ARG A 1 560 ? 14.257 -10.617 1.153 1.00 88.75 560 ARG A N 1
ATOM 4371 C CA . ARG A 1 560 ? 14.945 -10.360 -0.136 1.00 88.75 560 ARG A CA 1
ATOM 4372 C C . ARG A 1 560 ? 14.676 -8.983 -0.773 1.00 88.75 560 ARG A C 1
ATOM 4374 O O . ARG A 1 560 ? 15.280 -8.660 -1.796 1.00 88.75 560 ARG A O 1
ATOM 4381 N N . SER A 1 561 ? 13.794 -8.153 -0.211 1.00 89.88 561 SER A N 1
ATOM 4382 C CA . SER A 1 561 ? 13.586 -6.781 -0.685 1.00 89.88 561 SER A CA 1
ATOM 4383 C C . SER A 1 561 ? 14.662 -5.836 -0.144 1.00 89.88 561 SER A C 1
ATOM 4385 O O . SER A 1 561 ? 15.033 -5.909 1.025 1.00 89.88 561 SER A O 1
ATOM 4387 N N . HIS A 1 562 ? 15.143 -4.911 -0.979 1.00 89.56 562 HIS A N 1
ATOM 4388 C CA . HIS A 1 562 ? 16.137 -3.907 -0.575 1.00 89.56 562 HIS A CA 1
ATOM 4389 C C . HIS A 1 562 ? 15.871 -2.545 -1.234 1.00 89.56 562 HIS A C 1
ATOM 4391 O O . HIS A 1 562 ? 15.505 -2.477 -2.410 1.00 89.56 562 HIS A O 1
ATOM 4397 N N . HIS A 1 563 ? 16.118 -1.457 -0.501 1.00 88.69 563 HIS A N 1
ATOM 4398 C CA . HIS A 1 563 ? 16.003 -0.085 -1.007 1.00 88.69 563 HIS A CA 1
ATOM 4399 C C . HIS A 1 563 ? 17.002 0.201 -2.141 1.00 88.69 563 HIS A C 1
ATOM 4401 O O . HIS A 1 563 ? 18.138 -0.284 -2.119 1.00 88.69 563 HIS A O 1
ATOM 4407 N N . CYS A 1 564 ? 16.600 1.010 -3.124 1.00 88.31 564 CYS A N 1
ATOM 4408 C CA . CYS A 1 564 ? 17.472 1.562 -4.155 1.00 88.31 564 CYS A CA 1
ATOM 4409 C C . CYS A 1 564 ? 17.478 3.103 -4.100 1.00 88.31 564 CYS A C 1
ATOM 4411 O O . CYS A 1 564 ? 16.493 3.707 -4.523 1.00 88.31 564 CYS A O 1
ATOM 4413 N N . PRO A 1 565 ? 18.599 3.746 -3.713 1.00 80.56 565 PRO A N 1
ATOM 4414 C CA . PRO A 1 565 ? 18.693 5.211 -3.648 1.00 80.56 565 PRO A CA 1
ATOM 4415 C C . PRO A 1 565 ? 18.489 5.942 -4.984 1.00 80.56 565 PRO A C 1
ATOM 4417 O O . PRO A 1 565 ? 18.172 7.124 -4.990 1.00 80.56 565 PRO A O 1
ATOM 4420 N N . ILE A 1 566 ? 18.669 5.260 -6.124 1.00 81.94 566 ILE A N 1
ATOM 4421 C CA . ILE A 1 566 ? 18.515 5.860 -7.463 1.00 81.94 566 ILE A CA 1
ATOM 4422 C C . ILE A 1 566 ? 17.039 5.880 -7.890 1.00 81.94 566 ILE A C 1
ATOM 4424 O O . ILE A 1 566 ? 16.569 6.872 -8.437 1.00 81.94 566 ILE A O 1
ATOM 4428 N N . CYS A 1 567 ? 16.296 4.802 -7.615 1.00 81.06 567 CYS A N 1
ATOM 4429 C CA . CYS A 1 567 ? 14.851 4.730 -7.868 1.00 81.06 567 CYS A CA 1
ATOM 4430 C C . CYS A 1 567 ? 14.004 5.286 -6.705 1.00 81.06 567 CYS A C 1
ATOM 4432 O O . CYS A 1 567 ? 12.790 5.372 -6.834 1.00 81.06 567 CYS A O 1
ATOM 4434 N N . ASN A 1 568 ? 14.630 5.590 -5.563 1.00 79.00 568 ASN A N 1
ATOM 4435 C CA . ASN A 1 568 ? 14.011 5.952 -4.284 1.00 79.00 568 ASN A CA 1
ATOM 4436 C C . ASN A 1 568 ? 12.884 5.006 -3.802 1.00 79.00 568 ASN A C 1
ATOM 4438 O O . ASN A 1 568 ? 11.985 5.416 -3.074 1.00 79.00 568 ASN A O 1
ATOM 4442 N N . THR A 1 569 ? 12.935 3.728 -4.184 1.00 82.56 569 THR A N 1
ATOM 4443 C CA . THR A 1 569 ? 11.951 2.707 -3.787 1.00 82.56 569 THR A CA 1
ATOM 4444 C C . THR A 1 569 ? 12.632 1.408 -3.355 1.00 82.56 569 THR A C 1
ATOM 4446 O O . THR A 1 569 ? 13.796 1.151 -3.686 1.00 82.56 569 THR A O 1
ATOM 4449 N N . CYS A 1 570 ? 11.913 0.583 -2.598 1.00 86.69 570 CYS A N 1
ATOM 4450 C CA . CYS A 1 570 ? 12.306 -0.787 -2.298 1.00 86.69 570 CYS A CA 1
ATOM 4451 C C . CYS A 1 570 ? 11.941 -1.720 -3.446 1.00 86.69 570 CYS A C 1
ATOM 4453 O O . CYS A 1 570 ? 10.866 -1.626 -4.029 1.00 86.69 570 CYS A O 1
ATOM 4455 N N . VAL A 1 571 ? 12.847 -2.645 -3.744 1.00 90.75 571 VAL A N 1
ATOM 4456 C CA . VAL A 1 571 ? 12.711 -3.571 -4.865 1.00 90.75 571 VAL A CA 1
ATOM 4457 C C . VAL A 1 571 ? 12.636 -5.002 -4.356 1.00 90.75 571 VAL A C 1
ATOM 4459 O O . VAL A 1 571 ? 13.565 -5.470 -3.692 1.00 90.75 571 VAL A O 1
ATOM 4462 N N . LEU A 1 572 ? 11.558 -5.699 -4.721 1.00 91.25 572 LEU A N 1
ATOM 4463 C CA . LEU A 1 572 ? 11.354 -7.120 -4.443 1.00 91.25 572 LEU A CA 1
ATOM 4464 C C . LEU A 1 572 ? 12.481 -7.943 -5.082 1.00 91.25 572 LEU A C 1
ATOM 4466 O O . LEU A 1 572 ? 12.748 -7.810 -6.279 1.00 91.25 572 LEU A O 1
ATOM 4470 N N . ARG A 1 573 ? 13.154 -8.781 -4.281 1.00 91.88 573 ARG A N 1
ATOM 4471 C CA . ARG A 1 573 ? 14.329 -9.583 -4.678 1.00 91.88 573 ARG A CA 1
ATOM 4472 C C . ARG A 1 573 ? 15.353 -8.766 -5.491 1.00 91.88 573 ARG A C 1
ATOM 4474 O O . ARG A 1 573 ? 15.711 -9.128 -6.613 1.00 91.88 573 ARG A O 1
ATOM 4481 N N . ARG A 1 574 ? 15.796 -7.628 -4.938 1.00 92.81 574 ARG A N 1
ATOM 4482 C CA . ARG A 1 574 ? 16.685 -6.668 -5.623 1.00 92.81 574 ARG A CA 1
ATOM 4483 C C . ARG A 1 574 ? 18.022 -7.291 -6.003 1.00 92.81 574 ARG A C 1
ATOM 4485 O O . ARG A 1 574 ? 18.775 -7.731 -5.135 1.00 92.81 574 ARG A O 1
ATOM 4492 N N . ASP A 1 575 ? 18.347 -7.222 -7.290 1.00 93.31 575 ASP A N 1
ATOM 4493 C CA . ASP A 1 575 ? 19.660 -7.584 -7.814 1.00 93.31 575 ASP A CA 1
ATOM 4494 C C . ASP A 1 575 ? 20.558 -6.355 -7.970 1.00 93.31 575 ASP A C 1
ATOM 4496 O O . ASP A 1 575 ? 21.528 -6.195 -7.233 1.00 93.31 575 ASP A O 1
ATOM 4500 N N . HIS A 1 576 ? 20.206 -5.432 -8.864 1.00 93.00 576 HIS A N 1
ATOM 4501 C CA . HIS A 1 576 ? 20.957 -4.192 -9.059 1.00 93.00 576 HIS A CA 1
ATOM 4502 C C . HIS A 1 576 ? 20.068 -3.070 -9.620 1.00 93.00 576 HIS A C 1
ATOM 4504 O O . HIS A 1 576 ? 18.889 -3.270 -9.915 1.00 93.00 576 HIS A O 1
ATOM 4510 N N . HIS A 1 577 ? 20.618 -1.858 -9.733 1.00 92.19 577 HIS A N 1
ATOM 4511 C CA . HIS A 1 577 ? 20.042 -0.806 -10.576 1.00 92.19 577 HIS A CA 1
ATOM 4512 C C . HIS A 1 577 ? 20.749 -0.853 -11.931 1.00 92.19 577 HIS A C 1
ATOM 4514 O O . HIS A 1 577 ? 21.975 -0.760 -11.967 1.00 92.19 577 HIS A O 1
ATOM 4520 N N . CYS A 1 578 ? 20.012 -1.042 -13.025 1.00 90.19 578 CYS A N 1
ATOM 4521 C CA . CYS A 1 578 ? 20.611 -1.214 -14.342 1.00 90.19 578 CYS A CA 1
ATOM 4522 C C . CYS A 1 578 ? 20.857 0.145 -15.003 1.00 90.19 578 CYS A C 1
ATOM 4524 O O . CYS A 1 578 ? 19.951 0.735 -15.594 1.00 90.19 578 CYS A O 1
ATOM 4526 N N . SER A 1 579 ? 22.105 0.616 -14.963 1.00 85.00 579 SER A N 1
ATOM 4527 C CA . SER A 1 579 ? 22.526 1.871 -15.605 1.00 85.00 579 SER A CA 1
ATOM 4528 C C . SER A 1 579 ? 22.227 1.926 -17.112 1.00 85.00 579 SER A C 1
ATOM 4530 O O . SER A 1 579 ? 22.100 3.013 -17.662 1.00 85.00 579 SER A O 1
ATOM 4532 N N . PHE A 1 580 ? 22.083 0.770 -17.772 1.00 82.19 580 PHE A N 1
ATOM 4533 C CA . PHE A 1 580 ? 21.753 0.652 -19.199 1.00 82.19 580 PHE A CA 1
ATOM 4534 C C . PHE A 1 580 ? 20.254 0.735 -19.515 1.00 82.19 580 PHE A C 1
ATOM 4536 O O . PHE A 1 580 ? 19.899 0.691 -20.686 1.00 82.19 580 PHE A O 1
ATOM 4543 N N . ALA A 1 581 ? 19.381 0.803 -18.506 1.00 83.38 581 ALA A N 1
ATOM 4544 C CA . ALA A 1 581 ? 17.927 0.836 -18.692 1.00 83.38 581 ALA A CA 1
ATOM 4545 C C . ALA A 1 581 ? 17.185 1.746 -17.693 1.00 83.38 581 ALA A C 1
ATOM 4547 O O . ALA A 1 581 ? 15.959 1.703 -17.624 1.00 83.38 581 ALA A O 1
ATOM 4548 N N . ALA A 1 582 ? 17.919 2.517 -16.878 1.00 85.06 582 ALA A N 1
ATOM 4549 C CA . ALA A 1 582 ? 17.417 3.425 -15.835 1.00 85.06 582 ALA A CA 1
ATOM 4550 C C . ALA A 1 582 ? 16.434 2.807 -14.806 1.00 85.06 582 ALA A C 1
ATOM 4552 O O . ALA A 1 582 ? 15.816 3.525 -14.019 1.00 85.06 582 ALA A O 1
ATOM 4553 N N . VAL A 1 583 ? 16.313 1.476 -14.770 1.00 88.00 583 VAL A N 1
ATOM 4554 C CA . VAL A 1 583 ? 15.348 0.723 -13.960 1.00 88.00 583 VAL A CA 1
ATOM 4555 C C . VAL A 1 583 ? 16.067 -0.291 -13.072 1.00 88.00 583 VAL A C 1
ATOM 4557 O O . VAL A 1 583 ? 17.150 -0.786 -13.395 1.00 88.00 583 VAL A O 1
ATOM 4560 N N . CYS A 1 584 ? 15.476 -0.618 -11.925 1.00 92.69 584 CYS A N 1
ATOM 4561 C CA . CYS A 1 584 ? 15.983 -1.704 -11.095 1.00 92.69 584 CYS A CA 1
ATOM 4562 C C . CYS A 1 584 ? 15.638 -3.082 -11.670 1.00 92.69 584 CYS A C 1
ATOM 4564 O O . CYS A 1 584 ? 14.550 -3.296 -12.206 1.00 92.69 584 CYS A O 1
ATOM 4566 N N . VAL A 1 585 ? 16.565 -4.023 -11.492 1.00 94.88 585 VAL A N 1
ATOM 4567 C CA . VAL A 1 585 ? 16.372 -5.446 -11.777 1.00 94.88 585 VAL A CA 1
ATOM 4568 C C . VAL A 1 585 ? 15.967 -6.135 -10.475 1.00 94.88 585 VAL A C 1
ATOM 4570 O O . VAL A 1 585 ? 16.696 -6.085 -9.478 1.00 94.88 585 VAL A O 1
ATOM 4573 N N . GLY A 1 586 ? 14.782 -6.738 -10.488 1.00 93.81 586 GLY A N 1
ATOM 4574 C CA . GLY A 1 586 ? 14.140 -7.380 -9.345 1.00 93.81 586 GLY A CA 1
ATOM 4575 C C . GLY A 1 586 ? 13.227 -8.527 -9.776 1.00 93.81 586 GLY A C 1
ATOM 4576 O O . GLY A 1 586 ? 13.301 -9.011 -10.909 1.00 93.81 586 GLY A O 1
ATOM 4577 N N . HIS A 1 587 ? 12.370 -8.973 -8.859 1.00 93.25 587 HIS A N 1
ATOM 4578 C CA . HIS A 1 587 ? 11.607 -10.220 -8.969 1.00 93.25 587 HIS A CA 1
ATOM 4579 C C . HIS A 1 587 ? 10.837 -10.382 -10.287 1.00 93.25 587 HIS A C 1
ATOM 4581 O O . HIS A 1 587 ? 10.955 -11.421 -10.937 1.00 93.25 587 HIS A O 1
ATOM 4587 N N . PHE A 1 588 ? 10.088 -9.363 -10.716 1.00 92.56 588 PHE A N 1
ATOM 4588 C CA . PHE A 1 588 ? 9.184 -9.492 -11.865 1.00 92.56 588 PHE A CA 1
ATOM 4589 C C . PHE A 1 588 ? 9.844 -9.261 -13.235 1.00 92.56 588 PHE A C 1
ATOM 4591 O O . PHE A 1 588 ? 9.315 -9.738 -14.247 1.00 92.56 588 PHE A O 1
ATOM 4598 N N . ASN A 1 589 ? 11.004 -8.589 -13.290 1.00 93.62 589 ASN A N 1
ATOM 4599 C CA . ASN A 1 589 ? 11.677 -8.236 -14.546 1.00 93.62 589 ASN A CA 1
ATOM 4600 C C . ASN A 1 589 ? 13.059 -8.877 -14.782 1.00 93.62 589 ASN A C 1
ATOM 4602 O O . ASN A 1 589 ? 13.531 -8.830 -15.922 1.00 93.62 589 ASN A O 1
ATOM 4606 N N . GLN A 1 590 ? 13.683 -9.541 -13.796 1.00 95.25 590 GLN A N 1
ATOM 4607 C CA . GLN A 1 590 ? 15.005 -10.174 -13.971 1.00 95.25 590 GLN A CA 1
ATOM 4608 C C . GLN A 1 590 ? 15.056 -11.154 -15.155 1.00 95.25 590 GLN A C 1
ATOM 4610 O O . GLN A 1 590 ? 16.057 -11.196 -15.871 1.00 95.25 590 GLN A O 1
ATOM 4615 N N . ARG A 1 591 ? 13.967 -11.882 -15.434 1.00 95.31 591 ARG A N 1
ATOM 4616 C CA . ARG A 1 591 ? 13.892 -12.793 -16.591 1.00 95.31 591 ARG A CA 1
ATOM 4617 C C . ARG A 1 591 ? 14.123 -12.102 -17.939 1.00 95.31 591 ARG A C 1
ATOM 4619 O O . ARG A 1 591 ? 14.761 -12.677 -18.816 1.00 95.31 591 ARG A O 1
ATOM 4626 N N . PHE A 1 592 ? 13.640 -10.867 -18.084 1.00 95.94 592 PHE A N 1
ATOM 4627 C CA . PHE A 1 592 ? 13.782 -10.081 -19.307 1.00 95.94 592 PHE A CA 1
ATOM 4628 C C . PHE A 1 592 ? 15.190 -9.486 -19.416 1.00 95.94 592 PHE A C 1
ATOM 4630 O O . PHE A 1 592 ? 15.767 -9.493 -20.499 1.00 95.94 592 PHE A O 1
ATOM 4637 N N . PHE A 1 593 ? 15.789 -9.065 -18.292 1.00 96.00 593 PHE A N 1
ATOM 4638 C CA . PHE A 1 593 ? 17.204 -8.676 -18.249 1.00 96.00 593 PHE A CA 1
ATOM 4639 C C . PHE A 1 593 ? 18.106 -9.812 -18.752 1.00 96.00 593 PHE A C 1
ATOM 4641 O O . PHE A 1 593 ? 18.904 -9.614 -19.666 1.00 96.00 593 PHE A O 1
ATOM 4648 N N . ILE A 1 594 ? 17.927 -11.018 -18.199 1.00 96.69 594 ILE A N 1
ATOM 4649 C CA . ILE A 1 594 ? 18.718 -12.209 -18.538 1.00 96.69 594 ILE A CA 1
ATOM 4650 C C . ILE A 1 594 ? 18.524 -12.606 -20.009 1.00 96.69 594 ILE A C 1
ATOM 4652 O O . ILE A 1 594 ? 19.502 -12.880 -20.706 1.00 96.69 594 ILE A O 1
ATOM 4656 N N . ALA A 1 595 ? 17.288 -12.590 -20.514 1.00 96.88 595 ALA A N 1
ATOM 4657 C CA . ALA A 1 595 ? 17.020 -12.882 -21.920 1.00 96.88 595 ALA A CA 1
ATOM 4658 C C . ALA A 1 595 ? 17.595 -11.818 -22.876 1.00 96.88 595 ALA A C 1
ATOM 4660 O O . ALA A 1 595 ? 18.130 -12.185 -23.925 1.00 96.88 595 ALA A O 1
ATOM 4661 N N . ALA A 1 596 ? 17.567 -10.529 -22.511 1.00 95.44 596 ALA A N 1
ATOM 4662 C CA . ALA A 1 596 ? 18.186 -9.460 -23.296 1.00 95.44 596 ALA A CA 1
ATOM 4663 C C . ALA A 1 596 ? 19.710 -9.635 -23.406 1.00 95.44 596 ALA A C 1
ATOM 4665 O O . ALA A 1 596 ? 20.238 -9.622 -24.518 1.00 95.44 596 ALA A O 1
ATOM 4666 N N . ILE A 1 597 ? 20.421 -9.854 -22.290 1.00 96.19 597 ILE A N 1
ATOM 4667 C CA . ILE A 1 597 ? 21.890 -9.991 -22.317 1.00 96.19 597 ILE A CA 1
ATOM 4668 C C . ILE A 1 597 ? 22.361 -11.275 -23.016 1.00 96.19 597 ILE A C 1
ATOM 4670 O O . ILE A 1 597 ? 23.412 -11.260 -23.650 1.00 96.19 597 ILE A O 1
ATOM 4674 N N . VAL A 1 598 ? 21.582 -12.364 -22.976 1.00 97.25 598 VAL A N 1
ATOM 4675 C CA . VAL A 1 598 ? 21.906 -13.600 -23.715 1.00 97.25 598 VAL A CA 1
ATOM 4676 C C . VAL A 1 598 ? 21.687 -13.430 -25.223 1.00 97.25 598 VAL A C 1
ATOM 4678 O O . VAL A 1 598 ? 22.558 -13.815 -26.000 1.00 97.25 598 VAL A O 1
ATOM 4681 N N . ASN A 1 599 ? 20.592 -12.793 -25.657 1.00 96.00 599 ASN A N 1
ATOM 4682 C CA . ASN A 1 599 ? 20.405 -12.460 -27.077 1.00 96.00 599 ASN A CA 1
ATOM 4683 C C . ASN A 1 599 ? 21.494 -11.479 -27.569 1.00 96.00 599 ASN A C 1
ATOM 4685 O O . ASN A 1 599 ? 22.068 -11.676 -28.640 1.00 96.00 599 ASN A O 1
ATOM 4689 N N . LEU A 1 600 ? 21.863 -10.482 -26.755 1.00 94.50 600 LEU A N 1
ATOM 4690 C CA . LEU A 1 600 ? 22.948 -9.544 -27.058 1.00 94.50 600 LEU A CA 1
ATOM 4691 C C . LEU A 1 600 ? 24.327 -10.227 -27.129 1.00 94.50 600 LEU A C 1
ATOM 4693 O O . LEU A 1 600 ? 25.157 -9.830 -27.949 1.00 94.50 600 LEU A O 1
ATOM 4697 N N . LEU A 1 601 ? 24.578 -11.271 -26.328 1.00 96.69 601 LEU A N 1
ATOM 4698 C CA . LEU A 1 601 ? 25.810 -12.064 -26.412 1.00 96.69 601 LEU A CA 1
ATOM 4699 C C . LEU A 1 601 ? 25.922 -12.775 -27.767 1.00 96.69 601 LEU A C 1
ATOM 4701 O O . LEU A 1 601 ? 26.984 -12.750 -28.383 1.00 96.69 601 LEU A O 1
ATOM 4705 N N . ILE A 1 602 ? 24.823 -13.350 -28.264 1.00 95.88 602 ILE A N 1
ATOM 4706 C CA . ILE A 1 602 ? 24.789 -14.043 -29.562 1.00 95.88 602 ILE A CA 1
ATOM 4707 C C . ILE A 1 602 ? 25.087 -13.065 -30.712 1.00 95.88 602 ILE A C 1
ATOM 4709 O O . ILE A 1 602 ? 25.898 -13.378 -31.588 1.00 95.88 602 ILE A O 1
ATOM 4713 N N . ILE A 1 603 ? 24.497 -11.862 -30.692 1.00 94.44 603 ILE A N 1
ATOM 4714 C CA . ILE A 1 603 ? 24.775 -10.818 -31.696 1.00 94.44 603 ILE A CA 1
ATOM 4715 C C . ILE A 1 603 ? 26.234 -10.358 -31.600 1.00 94.44 603 ILE A C 1
ATOM 4717 O O . ILE A 1 603 ? 26.961 -10.424 -32.587 1.00 94.44 603 ILE A O 1
ATOM 4721 N N . SER A 1 604 ? 26.679 -9.922 -30.416 1.00 94.38 604 SER A N 1
ATOM 4722 C CA . SER A 1 604 ? 28.021 -9.345 -30.234 1.00 94.38 604 SER A CA 1
ATOM 4723 C C . SER A 1 604 ? 29.146 -10.343 -30.517 1.00 94.38 604 SER A C 1
ATOM 4725 O O . SER A 1 604 ? 30.145 -9.957 -31.119 1.00 94.38 604 SER A O 1
ATOM 4727 N N . PHE A 1 605 ? 28.971 -11.627 -30.191 1.00 95.88 605 PHE A N 1
ATOM 4728 C CA . PHE A 1 605 ? 29.904 -12.684 -30.588 1.00 95.88 605 PHE A CA 1
ATOM 4729 C C . PHE A 1 605 ? 29.922 -12.905 -32.110 1.00 95.88 605 PHE A C 1
ATOM 4731 O O . PHE A 1 605 ? 30.993 -13.069 -32.693 1.00 95.88 605 PHE A O 1
ATOM 4738 N N . THR A 1 606 ? 28.766 -12.839 -32.779 1.00 94.44 606 THR A N 1
ATOM 4739 C CA . THR A 1 606 ? 28.691 -12.964 -34.246 1.00 94.44 606 THR A CA 1
ATOM 4740 C C . THR A 1 606 ? 29.381 -11.789 -34.950 1.00 94.44 606 THR A C 1
ATOM 4742 O O . THR A 1 606 ? 30.217 -12.011 -35.826 1.00 94.44 606 THR A O 1
ATOM 4745 N N . CYS A 1 607 ? 29.116 -10.551 -34.522 1.00 93.06 607 CYS A N 1
ATOM 4746 C CA . CYS A 1 607 ? 29.794 -9.357 -35.038 1.00 93.06 607 CYS A CA 1
ATOM 4747 C C . CYS A 1 607 ? 31.297 -9.354 -34.705 1.00 93.06 607 CYS A C 1
ATOM 4749 O O . CYS A 1 607 ? 32.101 -8.942 -35.537 1.00 93.06 607 CYS A O 1
ATOM 4751 N N . PHE A 1 608 ? 31.711 -9.863 -33.539 1.00 94.69 608 PHE A N 1
ATOM 4752 C CA . PHE A 1 608 ? 33.130 -10.045 -33.208 1.00 94.69 608 PHE A CA 1
ATOM 4753 C C . PHE A 1 608 ? 33.828 -11.015 -34.174 1.00 94.69 608 PHE A C 1
ATOM 4755 O O . PHE A 1 608 ? 34.919 -10.712 -34.653 1.00 94.69 608 PHE A O 1
ATOM 4762 N N . LEU A 1 609 ? 33.200 -12.144 -34.526 1.00 93.81 609 LEU A N 1
ATOM 4763 C CA . LEU A 1 609 ? 33.753 -13.079 -35.515 1.00 93.81 609 LEU A CA 1
ATOM 4764 C C . LEU A 1 609 ? 33.869 -12.451 -36.915 1.00 93.81 609 LEU A C 1
ATOM 4766 O O . LEU A 1 609 ? 34.864 -12.681 -37.606 1.00 93.81 609 LEU A O 1
ATOM 4770 N N . TRP A 1 610 ? 32.893 -11.636 -37.328 1.00 93.94 610 TRP A N 1
ATOM 4771 C CA . TRP A 1 610 ? 32.970 -10.890 -38.590 1.00 93.94 610 TRP A CA 1
ATOM 4772 C C . TRP A 1 610 ? 34.095 -9.853 -38.559 1.00 93.94 610 TRP A C 1
ATOM 4774 O O . TRP A 1 610 ? 34.918 -9.828 -39.470 1.00 93.94 610 TRP A O 1
ATOM 4784 N N . ASN A 1 611 ? 34.207 -9.064 -37.488 1.00 92.81 611 ASN A N 1
ATOM 4785 C CA . ASN A 1 611 ? 35.273 -8.074 -37.338 1.00 92.81 611 ASN A CA 1
ATOM 4786 C C . ASN A 1 611 ? 36.670 -8.692 -37.224 1.00 92.81 611 ASN A C 1
ATOM 4788 O O . ASN A 1 611 ? 37.622 -8.135 -37.765 1.00 92.81 611 ASN A O 1
ATOM 4792 N N . LEU A 1 612 ? 36.806 -9.855 -36.580 1.00 91.06 612 LEU A N 1
ATOM 4793 C CA . LEU A 1 612 ? 38.058 -10.614 -36.540 1.00 91.06 612 LEU A CA 1
ATOM 4794 C C . LEU A 1 612 ? 38.502 -11.012 -37.957 1.00 91.06 612 LEU A C 1
ATOM 4796 O O . LEU A 1 612 ? 39.678 -10.886 -38.298 1.00 91.06 612 LEU A O 1
ATOM 4800 N N . SER A 1 613 ? 37.561 -11.428 -38.809 1.00 89.25 613 SER A N 1
ATOM 4801 C CA . SER A 1 613 ? 37.840 -11.692 -40.224 1.00 89.25 613 SER A CA 1
ATOM 4802 C C . SER A 1 613 ? 38.128 -10.399 -41.005 1.00 89.25 613 SER A C 1
ATOM 4804 O O . SER A 1 613 ? 39.091 -10.354 -41.768 1.00 89.25 613 SER A O 1
ATOM 4806 N N . PHE A 1 614 ? 37.372 -9.323 -40.759 1.00 90.19 614 PHE A N 1
ATOM 4807 C CA . PHE A 1 614 ? 37.521 -8.025 -41.429 1.00 90.19 614 PHE A CA 1
ATOM 4808 C C . PHE A 1 614 ? 38.901 -7.404 -41.179 1.00 90.19 614 PHE A C 1
ATOM 4810 O O . PHE A 1 614 ? 39.607 -7.038 -42.123 1.00 90.19 614 PHE A O 1
ATOM 4817 N N . VAL A 1 615 ? 39.333 -7.350 -39.913 1.00 89.12 615 VAL A N 1
ATOM 4818 C CA . VAL A 1 615 ? 40.656 -6.835 -39.544 1.00 89.12 615 VAL A CA 1
ATOM 4819 C C . VAL A 1 615 ? 41.766 -7.765 -40.042 1.00 89.12 615 VAL A C 1
ATOM 4821 O O . VAL A 1 615 ? 42.779 -7.273 -40.529 1.00 89.12 615 VAL A O 1
ATOM 4824 N N . SER A 1 616 ? 41.564 -9.090 -40.042 1.00 85.38 616 SER A N 1
ATOM 4825 C CA . SER A 1 616 ? 42.542 -10.049 -40.581 1.00 85.38 616 SER A CA 1
ATOM 4826 C C . SER A 1 616 ? 42.684 -10.020 -42.111 1.00 85.38 616 SER A C 1
ATOM 4828 O O . SER A 1 616 ? 43.658 -10.577 -42.619 1.00 85.38 616 SER A O 1
ATOM 4830 N N . MET A 1 617 ? 41.740 -9.421 -42.844 1.00 84.62 617 MET A N 1
ATOM 4831 C CA . MET A 1 617 ? 41.843 -9.195 -44.295 1.00 84.62 617 MET A CA 1
ATOM 4832 C C . MET A 1 617 ? 42.297 -7.766 -44.635 1.00 84.62 617 MET A C 1
ATOM 4834 O O . MET A 1 617 ? 42.938 -7.557 -45.662 1.00 84.62 617 MET A O 1
ATOM 4838 N N . THR A 1 618 ? 42.006 -6.792 -43.765 1.00 86.56 618 THR A N 1
ATOM 4839 C CA . THR A 1 618 ? 42.410 -5.380 -43.916 1.00 86.56 618 THR A CA 1
ATOM 4840 C C . THR A 1 618 ? 43.854 -5.123 -43.457 1.00 86.56 618 THR A C 1
ATOM 4842 O O . THR A 1 618 ? 44.546 -4.245 -43.984 1.00 86.56 618 THR A O 1
ATOM 4845 N N . MET A 1 619 ? 44.342 -5.901 -42.488 1.00 81.50 619 MET A N 1
ATOM 4846 C CA . MET A 1 619 ? 45.761 -5.976 -42.143 1.00 81.50 619 MET A CA 1
ATOM 4847 C C . MET A 1 619 ? 46.475 -6.944 -43.085 1.00 81.50 619 MET A C 1
ATOM 4849 O O . MET A 1 619 ? 46.022 -8.067 -43.303 1.00 81.50 619 MET A O 1
ATOM 4853 N N . SER A 1 620 ? 47.648 -6.551 -43.581 1.00 67.06 620 SER A N 1
ATOM 4854 C CA . SER A 1 620 ? 48.596 -7.524 -44.125 1.00 67.06 620 SER A CA 1
ATOM 4855 C C . SER A 1 620 ? 49.015 -8.506 -43.020 1.00 67.06 620 SER A C 1
ATOM 4857 O O . SER A 1 620 ? 49.053 -8.133 -41.847 1.00 67.06 620 SER A O 1
ATOM 4859 N N . LYS A 1 621 ? 49.281 -9.771 -43.398 1.00 63.78 621 LYS A N 1
ATOM 4860 C CA . LYS A 1 621 ? 49.532 -10.924 -42.502 1.00 63.78 621 LYS A CA 1
ATOM 4861 C C . LYS A 1 621 ? 50.165 -10.528 -41.160 1.00 63.78 621 LYS A C 1
ATOM 4863 O O . LYS A 1 621 ? 51.352 -10.215 -41.125 1.00 63.78 621 LYS A O 1
ATOM 4868 N N . LEU A 1 622 ? 49.382 -10.613 -40.079 1.00 65.62 622 LEU A N 1
ATOM 4869 C CA . LEU A 1 622 ? 49.778 -10.225 -38.720 1.00 65.62 622 LEU A CA 1
ATOM 4870 C C . LEU A 1 622 ? 50.988 -11.032 -38.223 1.00 65.62 622 LEU A C 1
ATOM 4872 O O . LEU A 1 622 ? 50.854 -12.117 -37.653 1.00 65.62 622 LEU A O 1
ATOM 4876 N N . SER A 1 623 ? 52.183 -10.486 -38.429 1.00 69.19 623 SER A N 1
ATOM 4877 C CA . SER A 1 623 ? 53.415 -11.017 -37.850 1.00 69.19 623 SER A CA 1
ATOM 4878 C C . SER A 1 623 ? 53.517 -10.653 -36.359 1.00 69.19 623 SER A C 1
ATOM 4880 O O . SER A 1 623 ? 52.912 -9.665 -35.933 1.00 69.19 623 SER A O 1
ATOM 4882 N N . PRO A 1 624 ? 54.298 -11.389 -35.541 1.00 72.56 624 PRO A N 1
ATOM 4883 C CA . PRO A 1 624 ? 54.442 -11.108 -34.108 1.00 72.56 624 PRO A CA 1
ATOM 4884 C C . PRO A 1 624 ? 54.809 -9.651 -33.783 1.00 72.56 624 PRO A C 1
ATOM 4886 O O . PRO A 1 624 ? 54.317 -9.099 -32.802 1.00 72.56 624 PRO A O 1
ATOM 4889 N N . ILE A 1 625 ? 55.598 -8.995 -34.644 1.00 71.31 625 ILE A N 1
ATOM 4890 C CA . ILE A 1 625 ? 56.031 -7.601 -34.465 1.00 71.31 625 ILE A CA 1
ATOM 4891 C C . ILE A 1 625 ? 54.930 -6.561 -34.763 1.00 71.31 625 ILE A C 1
ATOM 4893 O O . ILE A 1 625 ? 55.115 -5.388 -34.467 1.00 71.31 625 ILE A O 1
ATOM 4897 N N . GLN A 1 626 ? 53.783 -6.960 -35.326 1.00 75.75 626 GLN A N 1
ATOM 4898 C CA . GLN A 1 626 ? 52.670 -6.059 -35.677 1.00 75.75 626 GLN A CA 1
ATOM 4899 C C . GLN A 1 626 ? 51.499 -6.108 -34.681 1.00 75.75 626 GLN A C 1
ATOM 4901 O O . GLN A 1 626 ? 50.603 -5.270 -34.761 1.00 75.75 626 GLN A O 1
ATOM 4906 N N . TYR A 1 627 ? 51.496 -7.026 -33.705 1.00 80.31 627 TYR A N 1
ATOM 4907 C CA . TYR A 1 627 ? 50.414 -7.113 -32.709 1.00 80.31 627 TYR A CA 1
ATOM 4908 C C . TYR A 1 627 ? 50.271 -5.839 -31.860 1.00 80.31 627 TYR A C 1
ATOM 4910 O O . TYR A 1 627 ? 49.168 -5.527 -31.410 1.00 80.31 627 TYR A O 1
ATOM 4918 N N . TRP A 1 628 ? 51.337 -5.045 -31.695 1.00 82.25 628 TRP A N 1
ATOM 4919 C CA . TRP A 1 628 ? 51.242 -3.762 -30.991 1.00 82.25 628 TRP A CA 1
ATOM 4920 C C . TRP A 1 628 ? 50.369 -2.732 -31.730 1.00 82.25 628 TRP A C 1
ATOM 4922 O O . TRP A 1 628 ? 49.797 -1.869 -31.069 1.00 82.25 628 TRP A O 1
ATOM 4932 N N . HIS A 1 629 ? 50.162 -2.857 -33.051 1.00 83.56 629 HIS A N 1
ATOM 4933 C CA . HIS A 1 629 ? 49.208 -2.015 -33.790 1.00 83.56 629 HIS A CA 1
ATOM 4934 C C . HIS A 1 629 ? 47.760 -2.221 -33.316 1.00 83.56 629 HIS A C 1
ATOM 4936 O O . HIS A 1 629 ? 46.962 -1.292 -33.387 1.00 83.56 629 HIS A O 1
ATOM 4942 N N . LEU A 1 630 ? 47.419 -3.412 -32.801 1.00 81.69 630 LEU A N 1
ATOM 4943 C CA . LEU A 1 630 ? 46.105 -3.686 -32.211 1.00 81.69 630 LEU A CA 1
ATOM 4944 C C . LEU A 1 630 ? 45.992 -3.146 -30.777 1.00 81.69 630 LEU A C 1
ATOM 4946 O O . LEU A 1 630 ? 44.893 -2.841 -30.325 1.00 81.69 630 LEU A O 1
ATOM 4950 N N . MET A 1 631 ? 47.118 -3.012 -30.067 1.00 84.19 631 MET A N 1
ATOM 4951 C CA . MET A 1 631 ? 47.167 -2.513 -28.686 1.00 84.19 631 MET A CA 1
ATOM 4952 C C . MET A 1 631 ? 47.245 -0.980 -28.611 1.00 84.19 631 MET A C 1
ATOM 4954 O O . MET A 1 631 ? 46.656 -0.377 -27.719 1.00 84.19 631 MET A O 1
ATOM 4958 N N . LEU A 1 632 ? 47.956 -0.338 -29.547 1.00 89.94 632 LEU A N 1
ATOM 4959 C CA . LEU A 1 632 ? 48.171 1.114 -29.609 1.00 89.94 632 LEU A CA 1
ATOM 4960 C C . LEU A 1 632 ? 47.871 1.681 -31.020 1.00 89.94 632 LEU A C 1
ATOM 4962 O O . LEU A 1 632 ? 48.734 2.339 -31.613 1.00 89.94 632 LEU A O 1
ATOM 4966 N N . PRO A 1 633 ? 46.659 1.479 -31.581 1.00 89.06 633 PRO A N 1
ATOM 4967 C CA . PRO A 1 633 ? 46.339 1.870 -32.960 1.00 89.06 633 PRO A CA 1
ATOM 4968 C C . PRO A 1 633 ? 46.512 3.370 -33.228 1.00 89.06 633 PRO A C 1
ATOM 4970 O O . PRO A 1 633 ? 46.935 3.755 -34.314 1.00 89.06 633 PRO A O 1
ATOM 4973 N N . HIS A 1 634 ? 46.260 4.227 -32.233 1.00 92.50 634 HIS A N 1
ATOM 4974 C CA . HIS A 1 634 ? 46.479 5.674 -32.343 1.00 92.50 634 HIS A CA 1
ATOM 4975 C C . HIS A 1 634 ? 47.954 6.025 -32.603 1.00 92.50 634 HIS A C 1
ATOM 4977 O O . HIS A 1 634 ? 48.246 6.878 -33.436 1.00 92.50 634 HIS A O 1
ATOM 4983 N N . LEU A 1 635 ? 48.888 5.340 -31.932 1.00 92.00 635 LEU A N 1
ATOM 4984 C CA . LEU A 1 635 ? 50.323 5.546 -32.130 1.00 92.00 635 LEU A CA 1
ATOM 4985 C C . LEU A 1 635 ? 50.777 4.986 -33.484 1.00 92.00 635 LEU A C 1
ATOM 4987 O O . LEU A 1 635 ? 51.554 5.631 -34.182 1.00 92.00 635 LEU A O 1
ATOM 4991 N N . ALA A 1 636 ? 50.245 3.830 -33.892 1.00 88.69 636 ALA A N 1
ATOM 4992 C CA . ALA A 1 636 ? 50.505 3.261 -35.213 1.00 88.69 636 ALA A CA 1
ATOM 4993 C C . ALA A 1 636 ? 50.014 4.176 -36.356 1.00 88.69 636 ALA A C 1
ATOM 4995 O O . ALA A 1 636 ? 50.697 4.288 -37.372 1.00 88.69 636 ALA A O 1
ATOM 4996 N N . LEU A 1 637 ? 48.878 4.865 -36.182 1.00 92.00 637 LEU A N 1
ATOM 4997 C CA . LEU A 1 637 ? 48.366 5.853 -37.138 1.00 92.00 637 LEU A CA 1
ATOM 4998 C C . LEU A 1 637 ? 49.242 7.117 -37.183 1.00 92.00 637 LEU A C 1
ATOM 5000 O O . LEU A 1 637 ? 49.626 7.549 -38.266 1.00 92.00 637 LEU A O 1
ATOM 5004 N N . VAL A 1 638 ? 49.597 7.690 -36.025 1.00 94.50 638 VAL A N 1
ATOM 5005 C CA . VAL A 1 638 ? 50.437 8.906 -35.941 1.00 94.50 638 VAL A CA 1
ATOM 5006 C C . VAL A 1 638 ? 51.845 8.678 -36.503 1.00 94.50 638 VAL A C 1
ATOM 5008 O O . VAL A 1 638 ? 52.410 9.579 -37.117 1.00 94.50 638 VAL A O 1
ATOM 5011 N N . LEU A 1 639 ? 52.399 7.472 -36.346 1.00 91.94 639 LEU A N 1
ATOM 5012 C CA . LEU A 1 639 ? 53.691 7.079 -36.920 1.00 91.94 639 LEU A CA 1
ATOM 5013 C C . LEU A 1 639 ? 53.594 6.559 -38.371 1.00 91.94 639 LEU A C 1
ATOM 5015 O O . LEU A 1 639 ? 54.604 6.150 -38.937 1.00 91.94 639 LEU A O 1
ATOM 5019 N N . GLY A 1 640 ? 52.404 6.560 -38.984 1.00 88.88 640 GLY A N 1
ATOM 5020 C CA . GLY A 1 640 ? 52.201 6.173 -40.386 1.00 88.88 640 GLY A CA 1
ATOM 5021 C C . GLY A 1 640 ? 52.302 4.670 -40.688 1.00 88.88 640 GLY A C 1
ATOM 5022 O O . GLY A 1 640 ? 52.327 4.292 -41.857 1.00 88.88 640 GLY A O 1
ATOM 5023 N N . PHE A 1 641 ? 52.335 3.800 -39.673 1.00 87.88 641 PHE A N 1
ATOM 5024 C CA . PHE A 1 641 ? 52.401 2.341 -39.851 1.00 87.88 641 PHE A CA 1
ATOM 5025 C C . PHE A 1 641 ? 51.081 1.712 -40.321 1.00 87.88 641 PHE A C 1
ATOM 5027 O O . PHE A 1 641 ? 51.090 0.592 -40.836 1.00 87.88 641 PHE A O 1
ATOM 5034 N N . ILE A 1 642 ? 49.953 2.407 -40.144 1.00 90.19 642 ILE A N 1
ATOM 5035 C CA . ILE A 1 642 ? 48.633 2.002 -40.645 1.00 90.19 642 ILE A CA 1
ATOM 5036 C C . ILE A 1 642 ? 47.915 3.185 -41.301 1.00 90.19 642 ILE A C 1
ATOM 5038 O O . ILE A 1 642 ? 48.003 4.321 -40.839 1.00 90.19 642 ILE A O 1
ATOM 5042 N N . SER A 1 643 ? 47.168 2.911 -42.369 1.00 92.19 643 SER A N 1
ATOM 5043 C CA . SER A 1 643 ? 46.289 3.901 -43.008 1.00 92.19 643 SER A CA 1
ATOM 5044 C C . SER A 1 643 ? 45.060 4.236 -42.139 1.00 92.19 643 SER A C 1
ATOM 5046 O O . SER A 1 643 ? 44.675 3.426 -41.292 1.00 92.19 643 SER A O 1
ATOM 5048 N N . PRO A 1 644 ? 44.358 5.364 -42.374 1.00 92.44 644 PRO A N 1
ATOM 5049 C CA . PRO A 1 644 ? 43.107 5.680 -41.673 1.00 92.44 644 PRO A CA 1
ATOM 5050 C C . PRO A 1 644 ? 42.024 4.594 -41.805 1.00 92.44 644 PRO A C 1
ATOM 5052 O O . PRO A 1 644 ? 41.294 4.333 -40.851 1.00 92.44 644 PRO A O 1
ATOM 5055 N N . TYR A 1 645 ? 41.956 3.908 -42.953 1.00 90.31 645 TYR A N 1
ATOM 5056 C CA . TYR A 1 645 ? 41.050 2.771 -43.172 1.00 90.31 645 TYR A CA 1
ATOM 5057 C C . TYR A 1 645 ? 41.426 1.557 -42.307 1.00 90.31 645 TYR A C 1
ATOM 5059 O O . TYR A 1 645 ? 40.570 0.937 -41.679 1.00 90.31 645 TYR A O 1
ATOM 5067 N N . GLN A 1 646 ? 42.722 1.253 -42.210 1.00 90.00 646 GLN A N 1
ATOM 5068 C CA . GLN A 1 646 ? 43.237 0.199 -41.334 1.00 90.00 646 GLN A CA 1
ATOM 5069 C C . GLN A 1 646 ? 43.030 0.530 -39.852 1.00 90.00 646 GLN A C 1
ATOM 5071 O O . GLN A 1 646 ? 42.586 -0.333 -39.100 1.00 90.00 646 GLN A O 1
ATOM 5076 N N . PHE A 1 647 ? 43.273 1.777 -39.440 1.00 91.75 647 PHE A N 1
ATOM 5077 C CA . PHE A 1 647 ? 42.948 2.257 -38.095 1.00 91.75 647 PHE A CA 1
ATOM 5078 C C . PHE A 1 647 ? 41.460 2.062 -37.772 1.00 91.75 647 PHE A C 1
ATOM 5080 O O . PHE A 1 647 ? 41.135 1.530 -36.713 1.00 91.75 647 PHE A O 1
ATOM 5087 N N . PHE A 1 648 ? 40.563 2.410 -38.700 1.00 90.75 648 PHE A N 1
ATOM 5088 C CA . PHE A 1 648 ? 39.124 2.199 -38.537 1.00 90.75 648 PHE A CA 1
ATOM 5089 C C . PHE A 1 648 ? 38.761 0.710 -38.382 1.00 90.75 648 PHE A C 1
ATOM 5091 O O . PHE A 1 648 ? 38.002 0.364 -37.479 1.00 90.75 648 PHE A O 1
ATOM 5098 N N . ALA A 1 649 ? 39.363 -0.189 -39.169 1.00 90.25 649 ALA A N 1
ATOM 5099 C CA . ALA A 1 649 ? 39.155 -1.633 -39.017 1.00 90.25 649 ALA A CA 1
ATOM 5100 C C . ALA A 1 649 ? 39.640 -2.179 -37.655 1.00 90.25 649 ALA A C 1
ATOM 5102 O O . ALA A 1 649 ? 38.951 -3.001 -37.051 1.00 90.25 649 ALA A O 1
ATOM 5103 N N . VAL A 1 650 ? 40.779 -1.699 -37.127 1.00 90.62 650 VAL A N 1
ATOM 5104 C CA . VAL A 1 650 ? 41.213 -2.039 -35.753 1.00 90.62 650 VAL A CA 1
ATOM 5105 C C . VAL A 1 650 ? 40.249 -1.465 -34.718 1.00 90.62 650 VAL A C 1
ATOM 5107 O O . VAL A 1 650 ? 39.907 -2.158 -33.764 1.00 90.62 650 VAL A O 1
ATOM 5110 N N . PHE A 1 651 ? 39.790 -0.225 -34.898 1.00 90.88 651 PHE A N 1
ATOM 5111 C CA . PHE A 1 651 ? 38.874 0.439 -33.973 1.00 90.88 651 PHE A CA 1
ATOM 5112 C C . PHE A 1 651 ? 37.556 -0.336 -33.823 1.00 90.88 651 PHE A C 1
ATOM 5114 O O . PHE A 1 651 ? 37.192 -0.688 -32.700 1.00 90.88 651 PHE A O 1
ATOM 5121 N N . VAL A 1 652 ? 36.889 -0.694 -34.930 1.00 90.69 652 VAL A N 1
ATOM 5122 C CA . VAL A 1 652 ? 35.650 -1.495 -34.875 1.00 90.69 652 VAL A CA 1
ATOM 5123 C C . VAL A 1 652 ? 35.921 -2.876 -34.264 1.00 90.69 652 VAL A C 1
ATOM 5125 O O . VAL A 1 652 ? 35.176 -3.305 -33.380 1.00 90.69 652 VAL A O 1
ATOM 5128 N N . PHE A 1 653 ? 37.029 -3.539 -34.624 1.00 91.88 653 PHE A N 1
ATOM 5129 C CA . PHE A 1 653 ? 37.417 -4.808 -34.002 1.00 91.88 653 PHE A CA 1
ATOM 5130 C C . PHE A 1 653 ? 37.581 -4.696 -32.477 1.00 91.88 653 PHE A C 1
ATOM 5132 O O . PHE A 1 653 ? 36.968 -5.476 -31.744 1.00 91.88 653 PHE A O 1
ATOM 5139 N N . VAL A 1 654 ? 38.322 -3.702 -31.977 1.00 90.56 654 VAL A N 1
ATOM 5140 C CA . VAL A 1 654 ? 38.525 -3.476 -30.534 1.00 90.56 654 VAL A CA 1
ATOM 5141 C C . VAL A 1 654 ? 37.208 -3.125 -29.829 1.00 90.56 654 VAL A C 1
ATOM 5143 O O . VAL A 1 654 ? 36.955 -3.628 -28.730 1.00 90.56 654 VAL A O 1
ATOM 5146 N N . CYS A 1 655 ? 36.326 -2.342 -30.458 1.00 90.31 655 CYS A N 1
ATOM 5147 C CA . CYS A 1 655 ? 34.980 -2.079 -29.940 1.00 90.31 655 CYS A CA 1
ATOM 5148 C C . CYS A 1 655 ? 34.130 -3.360 -29.856 1.00 90.31 655 CYS A C 1
ATOM 5150 O O . CYS A 1 655 ? 33.489 -3.598 -28.828 1.00 90.31 655 CYS A O 1
ATOM 5152 N N . SER A 1 656 ? 34.166 -4.225 -30.877 1.00 92.31 656 SER A N 1
ATOM 5153 C CA . SER A 1 656 ? 33.450 -5.511 -30.871 1.00 92.31 656 SER A CA 1
ATOM 5154 C C . SER A 1 656 ? 33.988 -6.463 -29.790 1.00 92.31 656 SER A C 1
ATOM 5156 O O . SER A 1 656 ? 33.205 -7.052 -29.044 1.00 92.31 656 SER A O 1
ATOM 5158 N N . MET A 1 657 ? 35.316 -6.525 -29.618 1.00 92.25 657 MET A N 1
ATOM 5159 C CA . MET A 1 657 ? 35.990 -7.314 -28.583 1.00 92.25 657 MET A CA 1
ATOM 5160 C C . MET A 1 657 ? 35.618 -6.826 -27.175 1.00 92.25 657 MET A C 1
ATOM 5162 O O . MET A 1 657 ? 35.233 -7.620 -26.319 1.00 92.25 657 MET A O 1
ATOM 5166 N N . THR A 1 658 ? 35.674 -5.512 -26.941 1.00 92.06 658 THR A N 1
ATOM 5167 C CA . THR A 1 658 ? 35.278 -4.902 -25.659 1.00 92.06 658 THR A CA 1
ATOM 5168 C C . THR A 1 658 ? 33.807 -5.185 -25.352 1.00 92.06 658 THR A C 1
ATOM 5170 O O . THR A 1 658 ? 33.466 -5.536 -24.222 1.00 92.06 658 THR A O 1
ATOM 5173 N N . THR A 1 659 ? 32.940 -5.112 -26.369 1.00 91.62 659 THR A N 1
ATOM 5174 C CA . THR A 1 659 ? 31.506 -5.402 -26.235 1.00 91.62 659 THR A CA 1
ATOM 5175 C C . THR A 1 659 ? 31.260 -6.861 -25.853 1.00 91.62 659 THR A C 1
ATOM 5177 O O . THR A 1 659 ? 30.573 -7.115 -24.865 1.00 91.62 659 THR A O 1
ATOM 5180 N N . VAL A 1 660 ? 31.839 -7.830 -26.574 1.00 95.31 660 VAL A N 1
ATOM 5181 C CA . VAL A 1 660 ? 31.596 -9.254 -26.284 1.00 95.31 660 VAL A CA 1
ATOM 5182 C C . VAL A 1 660 ? 32.183 -9.675 -24.932 1.00 95.31 660 VAL A C 1
ATOM 5184 O O . VAL A 1 660 ? 31.530 -10.418 -24.200 1.00 95.31 660 VAL A O 1
ATOM 5187 N N . VAL A 1 661 ? 33.345 -9.142 -24.528 1.00 96.56 661 VAL A N 1
ATOM 5188 C CA . VAL A 1 661 ? 33.912 -9.362 -23.181 1.00 96.56 661 VAL A CA 1
ATOM 5189 C C . VAL A 1 661 ? 32.986 -8.801 -22.097 1.00 96.56 661 VAL A C 1
ATOM 5191 O O . VAL A 1 661 ? 32.682 -9.497 -21.125 1.00 96.56 661 VAL A O 1
ATOM 5194 N N . PHE A 1 662 ? 32.478 -7.579 -22.275 1.00 94.62 662 PHE A N 1
ATOM 5195 C CA . PHE A 1 662 ? 31.578 -6.948 -21.309 1.00 94.62 662 PHE A CA 1
ATOM 5196 C C . PHE A 1 662 ? 30.236 -7.687 -21.176 1.00 94.62 662 PHE A C 1
ATOM 5198 O O . PHE A 1 662 ? 29.785 -7.963 -20.063 1.00 94.62 662 PHE A O 1
ATOM 5205 N N . VAL A 1 663 ? 29.614 -8.076 -22.292 1.00 94.75 663 VAL A N 1
ATOM 5206 C CA . VAL A 1 663 ? 28.347 -8.825 -22.274 1.00 94.75 663 VAL A CA 1
ATOM 5207 C C . VAL A 1 663 ? 28.551 -10.243 -21.721 1.00 94.75 663 VAL A C 1
ATOM 5209 O O . VAL A 1 663 ? 27.717 -10.717 -20.948 1.00 94.75 663 VAL A O 1
ATOM 5212 N N . THR A 1 664 ? 29.692 -10.888 -22.002 1.00 97.50 664 THR A N 1
ATOM 5213 C CA . THR A 1 664 ? 30.070 -12.172 -21.379 1.00 97.50 664 THR A CA 1
ATOM 5214 C C . THR A 1 664 ? 30.162 -12.047 -19.857 1.00 97.50 664 THR A C 1
ATOM 5216 O O . THR A 1 664 ? 29.632 -12.900 -19.146 1.00 97.50 664 THR A O 1
ATOM 5219 N N . TYR A 1 665 ? 30.758 -10.966 -19.340 1.00 96.81 665 TYR A N 1
ATOM 5220 C CA . TYR A 1 665 ? 30.796 -10.686 -17.900 1.00 96.81 665 TYR A CA 1
ATOM 5221 C C . TYR A 1 665 ? 29.387 -10.528 -17.298 1.00 96.81 665 TYR A C 1
ATOM 5223 O O . TYR A 1 665 ? 29.107 -11.124 -16.257 1.00 96.81 665 TYR A O 1
ATOM 5231 N N . LEU A 1 666 ? 28.476 -9.797 -17.955 1.00 95.12 666 LEU A N 1
ATOM 5232 C CA . LEU A 1 666 ? 27.089 -9.652 -17.482 1.00 95.12 666 LEU A CA 1
ATOM 5233 C C . LEU A 1 666 ? 26.349 -10.999 -17.429 1.00 95.12 666 LEU A C 1
ATOM 5235 O O . LEU A 1 666 ? 25.677 -11.297 -16.437 1.00 95.12 666 LEU A O 1
ATOM 5239 N N . VAL A 1 667 ? 26.495 -11.828 -18.468 1.00 96.88 667 VAL A N 1
ATOM 5240 C CA . VAL A 1 667 ? 25.890 -13.169 -18.534 1.00 96.88 667 VAL A CA 1
ATOM 5241 C C . VAL A 1 667 ? 26.473 -14.078 -17.447 1.00 96.88 667 VAL A C 1
ATOM 5243 O O . VAL A 1 667 ? 25.714 -14.697 -16.700 1.00 96.88 667 VAL A O 1
ATOM 5246 N N . ALA A 1 668 ? 27.798 -14.101 -17.281 1.00 96.69 668 ALA A N 1
ATOM 5247 C CA . ALA A 1 668 ? 28.468 -14.875 -16.236 1.00 96.69 668 ALA A CA 1
ATOM 5248 C C . ALA A 1 668 ? 28.048 -14.439 -14.820 1.00 96.69 668 ALA A C 1
ATOM 5250 O O . ALA A 1 668 ? 27.807 -15.289 -13.962 1.00 96.69 668 ALA A O 1
ATOM 5251 N N . ALA A 1 669 ? 27.887 -13.133 -14.578 1.00 94.62 669 ALA A N 1
ATOM 5252 C CA . ALA A 1 669 ? 27.435 -12.603 -13.293 1.00 94.62 669 ALA A CA 1
ATOM 5253 C C . ALA A 1 669 ? 26.001 -13.046 -12.945 1.00 94.62 669 ALA A C 1
ATOM 5255 O O . ALA A 1 669 ? 25.744 -13.438 -11.804 1.00 94.62 669 ALA A O 1
ATOM 5256 N N . GLN A 1 670 ? 25.076 -13.048 -13.913 1.00 95.31 670 GLN A N 1
ATOM 5257 C CA . GLN A 1 670 ? 23.716 -13.554 -13.686 1.00 95.31 670 GLN A CA 1
ATOM 5258 C C . GLN A 1 670 ? 23.693 -15.084 -13.526 1.00 95.31 670 GLN A C 1
ATOM 5260 O O . GLN A 1 670 ? 23.020 -15.579 -12.622 1.00 95.31 670 GLN A O 1
ATOM 5265 N N . ILE A 1 671 ? 24.476 -15.838 -14.310 1.00 95.31 671 ILE A N 1
ATOM 5266 C CA . ILE A 1 671 ? 24.625 -17.297 -14.137 1.00 95.31 671 ILE A CA 1
ATOM 5267 C C . ILE A 1 671 ? 25.157 -17.633 -12.736 1.00 95.31 671 ILE A C 1
ATOM 5269 O O . ILE A 1 671 ? 24.632 -18.538 -12.092 1.00 95.31 671 ILE A O 1
ATOM 5273 N N . PHE A 1 672 ? 26.137 -16.885 -12.223 1.00 95.19 672 PHE A N 1
ATOM 5274 C CA . PHE A 1 672 ? 26.665 -17.052 -10.866 1.00 95.19 672 PHE A CA 1
ATOM 5275 C C . PHE A 1 672 ? 25.600 -16.804 -9.782 1.00 95.19 672 PHE A C 1
ATOM 5277 O O . PHE A 1 672 ? 25.479 -17.592 -8.841 1.00 95.19 672 PHE A O 1
ATOM 5284 N N . CYS A 1 673 ? 24.788 -15.752 -9.938 1.00 93.38 673 CYS A N 1
ATOM 5285 C CA . CYS A 1 673 ? 23.676 -15.458 -9.030 1.00 93.38 673 CYS A CA 1
ATOM 5286 C C . CYS A 1 673 ? 22.626 -16.586 -9.043 1.00 93.38 673 CYS A C 1
ATOM 5288 O O . CYS A 1 673 ? 22.234 -17.081 -7.986 1.00 93.38 673 CYS A O 1
ATOM 5290 N N . LEU A 1 674 ? 22.245 -17.081 -10.229 1.00 94.31 674 LEU A N 1
ATOM 5291 C CA . LEU A 1 674 ? 21.343 -18.232 -10.377 1.00 94.31 674 LEU A CA 1
ATOM 5292 C C . LEU A 1 674 ? 21.939 -19.528 -9.804 1.00 94.31 674 LEU A C 1
ATOM 5294 O O . LEU A 1 674 ? 21.225 -20.294 -9.159 1.00 94.31 674 LEU A O 1
ATOM 5298 N N . TYR A 1 675 ? 23.238 -19.773 -9.986 1.00 94.50 675 TYR A N 1
ATOM 5299 C CA . TYR A 1 675 ? 23.922 -20.943 -9.433 1.00 94.50 675 TYR A CA 1
ATOM 5300 C C . TYR A 1 675 ? 23.823 -20.984 -7.904 1.00 94.50 675 TYR A C 1
ATOM 5302 O O . TYR A 1 675 ? 23.457 -22.018 -7.351 1.00 94.50 675 TYR A O 1
ATOM 5310 N N . ARG A 1 676 ? 24.052 -19.848 -7.230 1.00 90.62 676 ARG A N 1
ATOM 5311 C CA . ARG A 1 676 ? 23.940 -19.727 -5.763 1.00 90.62 676 ARG A CA 1
ATOM 5312 C C . ARG A 1 676 ? 22.521 -19.463 -5.240 1.00 90.62 676 ARG A C 1
ATOM 5314 O O . ARG A 1 676 ? 22.330 -19.415 -4.032 1.00 90.62 676 ARG A O 1
ATOM 5321 N N . GLY A 1 677 ? 21.539 -19.223 -6.111 1.00 90.50 677 GLY A N 1
ATOM 5322 C CA . GLY A 1 677 ? 20.179 -18.827 -5.713 1.00 90.50 677 GLY A CA 1
ATOM 5323 C C . GLY A 1 677 ? 20.069 -17.419 -5.114 1.00 90.50 677 GLY A C 1
ATOM 5324 O O . GLY A 1 677 ? 18.988 -17.032 -4.667 1.00 90.50 677 GLY A O 1
ATOM 5325 N N . GLN A 1 678 ? 21.160 -16.652 -5.129 1.00 92.44 678 GLN A N 1
ATOM 5326 C CA . GLN A 1 678 ? 21.309 -15.323 -4.534 1.00 92.44 678 GLN A CA 1
ATOM 5327 C C . GLN A 1 678 ? 21.018 -14.209 -5.550 1.00 92.44 678 GLN A C 1
ATOM 5329 O O . GLN A 1 678 ? 21.021 -14.428 -6.762 1.00 92.44 678 GLN A O 1
ATOM 5334 N N . THR A 1 679 ? 20.808 -12.990 -5.063 1.00 92.56 679 THR A N 1
ATOM 5335 C CA . THR A 1 679 ? 21.023 -11.758 -5.833 1.00 92.56 679 THR A CA 1
ATOM 5336 C C . THR A 1 679 ? 22.416 -11.174 -5.567 1.00 92.56 679 THR A C 1
ATOM 5338 O O . THR A 1 679 ? 23.105 -11.550 -4.612 1.00 92.56 679 THR A O 1
ATOM 5341 N N . ARG A 1 680 ? 22.841 -10.201 -6.379 1.00 88.62 680 ARG A N 1
ATOM 5342 C CA . ARG A 1 680 ? 24.113 -9.484 -6.198 1.00 88.62 680 ARG A CA 1
ATOM 5343 C C . ARG A 1 680 ? 24.218 -8.751 -4.853 1.00 88.62 680 ARG A C 1
ATOM 5345 O O . ARG A 1 680 ? 25.337 -8.608 -4.358 1.00 88.62 680 ARG A O 1
ATOM 5352 N N . ILE A 1 681 ? 23.090 -8.323 -4.269 1.00 87.38 681 ILE A N 1
ATOM 5353 C CA . ILE A 1 681 ? 23.013 -7.754 -2.911 1.00 87.38 681 ILE A CA 1
ATOM 5354 C C . ILE A 1 681 ? 23.137 -8.857 -1.856 1.00 87.38 681 ILE A C 1
ATOM 5356 O O . ILE A 1 681 ? 23.955 -8.740 -0.951 1.00 87.38 681 ILE A O 1
ATOM 5360 N N . GLU A 1 682 ? 22.392 -9.953 -1.995 1.00 89.88 682 GLU A N 1
ATOM 5361 C CA . GLU A 1 682 ? 22.411 -11.067 -1.034 1.00 89.88 682 GLU A CA 1
ATOM 5362 C C . GLU A 1 682 ? 23.786 -11.730 -0.923 1.00 89.88 682 GLU A C 1
ATOM 5364 O O . GLU A 1 682 ? 24.202 -12.080 0.177 1.00 89.88 682 GLU A O 1
ATOM 5369 N N . TYR A 1 683 ? 24.524 -11.828 -2.034 1.00 89.06 683 TYR A N 1
ATOM 5370 C CA . TYR A 1 683 ? 25.922 -12.263 -2.030 1.00 89.06 683 TYR A CA 1
ATOM 5371 C C . TYR A 1 683 ? 26.833 -11.303 -1.243 1.00 89.06 683 TYR A C 1
ATOM 5373 O O . TYR A 1 683 ? 27.727 -11.747 -0.533 1.00 89.06 683 TYR A O 1
ATOM 5381 N N . LEU A 1 684 ? 26.619 -9.984 -1.351 1.00 86.56 684 LEU A N 1
ATOM 5382 C CA . LEU A 1 684 ? 27.380 -8.979 -0.589 1.00 86.56 684 LEU A CA 1
ATOM 5383 C C . LEU A 1 684 ? 26.997 -8.943 0.902 1.00 86.56 684 LEU A C 1
ATOM 5385 O O . LEU A 1 684 ? 27.731 -8.367 1.697 1.00 86.56 684 LEU A O 1
ATOM 5389 N N . MET A 1 685 ? 25.867 -9.552 1.269 1.00 83.06 685 MET A N 1
ATOM 5390 C CA . MET A 1 685 ? 25.374 -9.695 2.644 1.00 83.06 685 MET A CA 1
ATOM 5391 C C . MET A 1 685 ? 25.525 -11.129 3.194 1.00 83.06 685 MET A C 1
ATOM 5393 O O . MET A 1 685 ? 24.996 -11.421 4.262 1.00 83.06 685 MET A O 1
ATOM 5397 N N . ASP A 1 686 ? 26.207 -12.015 2.458 1.00 85.50 686 ASP A N 1
ATOM 5398 C CA . ASP A 1 686 ? 26.456 -13.429 2.785 1.00 85.50 686 ASP A CA 1
ATOM 5399 C C . ASP A 1 686 ? 25.194 -14.277 3.100 1.00 85.50 686 ASP A C 1
ATOM 5401 O O . ASP A 1 686 ? 25.191 -15.175 3.941 1.00 85.50 686 ASP A O 1
ATOM 5405 N N . ILE A 1 687 ? 24.076 -14.005 2.412 1.00 84.38 687 ILE A N 1
ATOM 5406 C CA . ILE A 1 687 ? 22.770 -14.639 2.683 1.00 84.38 687 ILE A CA 1
ATOM 5407 C C . ILE A 1 687 ? 22.590 -15.914 1.841 1.00 84.38 687 ILE A C 1
ATOM 5409 O O . ILE A 1 687 ? 22.249 -15.836 0.660 1.00 84.38 687 ILE A O 1
ATOM 5413 N N . HIS A 1 688 ? 22.758 -17.101 2.436 1.00 85.19 688 HIS A N 1
ATOM 5414 C CA . HIS A 1 688 ? 22.699 -18.399 1.719 1.00 85.19 688 HIS A CA 1
ATOM 5415 C C . HIS A 1 688 ? 21.361 -19.166 1.825 1.00 85.19 688 HIS A C 1
ATOM 5417 O O . HIS A 1 688 ? 21.200 -20.216 1.204 1.00 85.19 688 HIS A O 1
ATOM 5423 N N . ALA A 1 689 ? 20.381 -18.662 2.585 1.00 83.38 689 ALA A N 1
ATOM 5424 C CA . ALA A 1 689 ? 19.156 -19.397 2.958 1.00 83.38 689 ALA A CA 1
ATOM 5425 C C . ALA A 1 689 ? 18.220 -19.799 1.790 1.00 83.38 689 ALA A C 1
ATOM 5427 O O . ALA A 1 689 ? 17.373 -20.685 1.946 1.00 83.38 689 ALA A O 1
ATOM 5428 N N . TYR A 1 690 ? 18.365 -19.153 0.628 1.00 87.31 690 TYR A N 1
ATOM 5429 C CA . TYR A 1 690 ? 17.476 -19.298 -0.534 1.00 87.31 690 TYR A CA 1
ATOM 5430 C C . TYR A 1 690 ? 18.046 -20.157 -1.674 1.00 87.31 690 TYR A C 1
ATOM 5432 O O . TYR A 1 690 ? 17.468 -20.174 -2.761 1.00 87.31 690 TYR A O 1
ATOM 5440 N N . ASP A 1 691 ? 19.162 -20.860 -1.462 1.00 89.12 691 ASP A N 1
ATOM 5441 C CA . ASP A 1 691 ? 19.648 -21.838 -2.438 1.00 89.12 691 ASP A CA 1
ATOM 5442 C C . ASP A 1 691 ? 18.805 -23.124 -2.408 1.00 89.12 691 ASP A C 1
ATOM 5444 O O . ASP A 1 691 ? 18.846 -23.901 -1.450 1.00 89.12 691 ASP A O 1
ATOM 5448 N N . LEU A 1 692 ? 18.083 -23.371 -3.501 1.00 87.62 692 LEU A N 1
ATOM 5449 C CA . LEU A 1 692 ? 17.234 -24.545 -3.717 1.00 87.62 692 LEU A CA 1
ATOM 5450 C C . LEU A 1 692 ? 17.814 -25.485 -4.794 1.00 87.62 692 LEU A C 1
ATOM 5452 O O . LEU A 1 692 ? 17.112 -26.379 -5.283 1.00 87.62 692 LEU A O 1
ATOM 5456 N N . GLY A 1 693 ? 19.079 -25.276 -5.174 1.00 89.88 693 GLY A N 1
ATOM 5457 C CA . GLY A 1 693 ? 19.759 -25.935 -6.285 1.00 89.88 693 GLY A CA 1
ATOM 5458 C C . GLY A 1 693 ? 19.466 -25.276 -7.638 1.00 89.88 693 GLY A C 1
ATOM 5459 O O . GLY A 1 693 ? 18.337 -24.874 -7.927 1.00 89.88 693 GLY A O 1
ATOM 5460 N N . PHE A 1 694 ? 20.488 -25.213 -8.499 1.00 91.19 694 PHE A N 1
ATOM 5461 C CA . PHE A 1 694 ? 20.518 -24.437 -9.749 1.00 91.19 694 PHE A CA 1
ATOM 5462 C C . PHE A 1 694 ? 19.220 -24.460 -10.579 1.00 91.19 694 PHE A C 1
ATOM 5464 O O . PHE A 1 694 ? 18.679 -23.402 -10.885 1.00 91.19 694 PHE A O 1
ATOM 5471 N N . LEU A 1 695 ? 18.660 -25.632 -10.903 1.00 92.06 695 LEU A N 1
ATOM 5472 C CA . LEU A 1 695 ? 17.441 -25.721 -11.728 1.00 92.06 695 LEU A CA 1
ATOM 5473 C C . LEU A 1 695 ? 16.190 -25.119 -11.061 1.00 92.06 695 LEU A C 1
ATOM 5475 O O . LEU A 1 695 ? 15.288 -24.656 -11.759 1.00 92.06 695 LEU A O 1
ATOM 5479 N N . ASN A 1 696 ? 16.119 -25.106 -9.730 1.00 90.62 696 ASN A N 1
ATOM 5480 C CA . ASN A 1 696 ? 15.028 -24.466 -8.994 1.00 90.62 696 ASN A CA 1
ATOM 5481 C C . ASN A 1 696 ? 15.281 -22.964 -8.846 1.00 90.62 696 ASN A C 1
ATOM 5483 O O . ASN A 1 696 ? 14.360 -22.175 -9.033 1.00 90.62 696 ASN A O 1
ATOM 5487 N N . ASN A 1 697 ? 16.535 -22.563 -8.628 1.00 93.00 697 ASN A N 1
ATOM 5488 C CA . ASN A 1 697 ? 16.952 -21.161 -8.622 1.00 93.00 697 ASN A CA 1
ATOM 5489 C C . ASN A 1 697 ? 16.643 -20.482 -9.980 1.00 93.00 697 ASN A C 1
ATOM 5491 O O . ASN A 1 697 ? 16.102 -19.377 -10.018 1.00 93.00 697 ASN A O 1
ATOM 5495 N N . VAL A 1 698 ? 16.882 -21.185 -11.099 1.00 94.00 698 VAL A N 1
ATOM 5496 C CA . VAL A 1 698 ? 16.480 -20.774 -12.459 1.00 94.00 698 VAL A CA 1
ATOM 5497 C C . VAL A 1 698 ? 14.957 -20.643 -12.579 1.00 94.00 698 VAL A C 1
ATOM 5499 O O . VAL A 1 698 ? 14.480 -19.603 -13.025 1.00 94.00 698 VAL A O 1
ATOM 5502 N N . ARG A 1 699 ? 14.172 -21.642 -12.146 1.00 92.62 699 ARG A N 1
ATOM 5503 C CA . ARG A 1 699 ? 12.692 -21.579 -12.177 1.00 92.62 699 ARG A CA 1
ATOM 5504 C C . ARG A 1 699 ? 12.115 -20.456 -11.309 1.00 92.62 699 ARG A C 1
ATOM 5506 O O . ARG A 1 699 ? 11.092 -19.883 -11.677 1.00 92.62 699 ARG A O 1
ATOM 5513 N N . LEU A 1 700 ? 12.762 -20.120 -10.194 1.00 90.38 700 LEU A N 1
ATOM 5514 C CA . LEU A 1 700 ? 12.338 -19.041 -9.302 1.00 90.38 700 LEU A CA 1
ATOM 5515 C C . LEU A 1 700 ? 12.521 -17.655 -9.948 1.00 90.38 700 LEU A C 1
ATOM 5517 O O . LEU A 1 700 ? 11.659 -16.799 -9.778 1.00 90.38 700 LEU A O 1
ATOM 5521 N N . ALA A 1 701 ? 13.603 -17.450 -10.709 1.00 92.25 701 ALA A N 1
ATOM 5522 C CA . ALA A 1 701 ? 13.922 -16.172 -11.357 1.00 92.25 701 ALA A CA 1
ATOM 5523 C C . ALA A 1 701 ? 13.352 -16.016 -12.785 1.00 92.25 701 ALA A C 1
ATOM 5525 O O . ALA A 1 701 ? 13.022 -14.908 -13.201 1.00 92.25 701 ALA A O 1
ATOM 5526 N N . MET A 1 702 ? 13.245 -17.112 -13.544 1.00 93.56 702 MET A N 1
ATOM 5527 C CA . MET A 1 702 ? 12.836 -17.124 -14.960 1.00 93.56 702 MET A CA 1
ATOM 5528 C C . MET A 1 702 ? 11.424 -17.701 -15.189 1.00 93.56 702 MET A C 1
ATOM 5530 O O . MET A 1 702 ? 10.863 -17.594 -16.286 1.00 93.56 702 MET A O 1
ATOM 5534 N N . GLY A 1 703 ? 10.841 -18.324 -14.164 1.00 93.12 703 GLY A N 1
ATOM 5535 C CA . GLY A 1 703 ? 9.537 -18.978 -14.203 1.00 93.12 703 GLY A CA 1
ATOM 5536 C C . GLY A 1 703 ? 9.554 -20.420 -14.719 1.00 93.12 703 GLY A C 1
ATOM 5537 O O . GLY A 1 703 ? 10.575 -20.987 -15.113 1.00 93.12 703 GLY A O 1
ATOM 5538 N N . SER A 1 704 ? 8.373 -21.031 -14.710 1.00 92.06 704 SER A N 1
ATOM 5539 C CA . SER A 1 704 ? 8.149 -22.440 -15.062 1.00 92.06 704 SER A CA 1
ATOM 5540 C C . SER A 1 704 ? 8.467 -22.797 -16.521 1.00 92.06 704 SER A C 1
ATOM 5542 O O . SER A 1 704 ? 8.867 -23.930 -16.784 1.00 92.06 704 SER A O 1
ATOM 5544 N N . ARG A 1 705 ? 8.344 -21.849 -17.461 1.00 93.06 705 ARG A N 1
ATOM 5545 C CA . ARG A 1 705 ? 8.599 -22.039 -18.905 1.00 93.06 705 ARG A CA 1
ATOM 5546 C C . ARG A 1 705 ? 9.863 -21.307 -19.379 1.00 93.06 705 ARG A C 1
ATOM 5548 O O . ARG A 1 705 ? 9.934 -20.852 -20.519 1.00 93.06 705 ARG A O 1
ATOM 5555 N N . TRP A 1 706 ? 10.863 -21.200 -18.501 1.00 93.19 706 TRP A N 1
ATOM 5556 C CA . TRP A 1 706 ? 12.069 -20.391 -18.707 1.00 93.19 706 TRP A CA 1
ATOM 5557 C C . TRP A 1 706 ? 12.803 -20.538 -20.056 1.00 93.19 706 TRP A C 1
ATOM 5559 O O . TRP A 1 706 ? 13.270 -19.505 -20.535 1.00 93.19 706 TRP A O 1
ATOM 5569 N N . PRO A 1 707 ? 12.898 -21.713 -20.725 1.00 94.31 707 PRO A N 1
ATOM 5570 C CA . PRO A 1 707 ? 13.635 -21.804 -21.989 1.00 94.31 707 PRO A CA 1
ATOM 5571 C C . PRO A 1 707 ? 13.003 -20.963 -23.104 1.00 94.31 707 PRO A C 1
ATOM 5573 O O . PRO A 1 707 ? 13.709 -20.451 -23.966 1.00 94.31 707 PRO A O 1
ATOM 5576 N N . LEU A 1 708 ? 11.678 -20.777 -23.067 1.00 93.56 708 LEU A N 1
ATOM 5577 C CA . LEU A 1 708 ? 10.934 -20.030 -24.083 1.00 93.56 708 LEU A CA 1
ATOM 5578 C C . LEU A 1 708 ? 11.118 -18.508 -23.954 1.00 93.56 708 LEU A C 1
ATOM 5580 O O . LEU A 1 708 ? 10.971 -17.792 -24.942 1.00 93.56 708 LEU A O 1
ATOM 5584 N N . VAL A 1 709 ? 11.497 -18.017 -22.767 1.00 92.50 709 VAL A N 1
ATOM 5585 C CA . VAL A 1 709 ? 11.707 -16.580 -22.493 1.00 92.50 709 VAL A CA 1
ATOM 5586 C C . VAL A 1 709 ? 12.875 -16.017 -23.314 1.00 92.50 709 VAL A C 1
ATOM 5588 O O . VAL A 1 709 ? 12.848 -14.853 -23.702 1.00 92.50 709 VAL A O 1
ATOM 5591 N N . PHE A 1 710 ? 13.866 -16.850 -23.655 1.00 94.50 710 PHE A N 1
ATOM 5592 C CA . PHE A 1 710 ? 14.962 -16.463 -24.550 1.00 94.50 710 PHE A CA 1
ATOM 5593 C C . PHE A 1 710 ? 14.510 -16.217 -25.997 1.00 94.50 710 PHE A C 1
ATOM 5595 O O . PHE A 1 710 ? 15.140 -15.420 -26.687 1.00 94.50 710 PHE A O 1
ATOM 5602 N N . PHE A 1 711 ? 13.431 -16.873 -26.442 1.00 93.25 711 PHE A N 1
ATOM 5603 C CA . PHE A 1 711 ? 12.913 -16.767 -27.810 1.00 93.25 711 PHE A CA 1
ATOM 5604 C C . PHE A 1 711 ? 11.847 -15.682 -27.977 1.00 93.25 711 PHE A C 1
ATOM 5606 O O . PHE A 1 711 ? 11.703 -15.171 -29.085 1.00 93.25 711 PHE A O 1
ATOM 5613 N N . SER A 1 712 ? 11.079 -15.356 -26.930 1.00 93.75 712 SER A N 1
ATOM 5614 C CA . SER A 1 712 ? 10.126 -14.241 -26.946 1.00 93.75 712 SER A CA 1
ATOM 5615 C C . SER A 1 712 ? 9.713 -13.809 -25.527 1.00 93.75 712 SER A C 1
ATOM 5617 O O . SER A 1 712 ? 9.276 -14.651 -24.734 1.00 93.75 712 SER A O 1
ATOM 5619 N N . PRO A 1 713 ? 9.738 -12.498 -25.207 1.00 92.12 713 PRO A N 1
ATOM 5620 C CA . PRO A 1 713 ? 9.288 -11.973 -23.915 1.00 92.12 713 PRO A CA 1
ATOM 5621 C C . PRO A 1 713 ? 7.760 -11.987 -23.745 1.00 92.12 713 PRO A C 1
ATOM 5623 O O . PRO A 1 713 ? 7.261 -11.692 -22.659 1.00 92.12 713 PRO A O 1
ATOM 5626 N N . PHE A 1 714 ? 7.004 -12.315 -24.799 1.00 91.38 714 PHE A N 1
ATOM 5627 C CA . PHE A 1 714 ? 5.544 -12.434 -24.749 1.00 91.38 714 PHE A CA 1
ATOM 5628 C C . PHE A 1 714 ? 5.071 -13.829 -24.311 1.00 91.38 714 PHE A C 1
ATOM 5630 O O . PHE A 1 714 ? 3.890 -14.007 -24.014 1.00 91.38 714 PHE A O 1
ATOM 5637 N N . VAL A 1 715 ? 5.965 -14.823 -24.227 1.00 88.88 715 VAL A N 1
ATOM 5638 C CA . VAL A 1 715 ? 5.597 -16.160 -23.743 1.00 88.88 715 VAL A CA 1
ATOM 5639 C C . VAL A 1 715 ? 5.389 -16.132 -22.230 1.00 88.88 715 VAL A C 1
ATOM 5641 O O . VAL A 1 715 ? 6.314 -15.893 -21.453 1.00 88.88 715 VAL A O 1
ATOM 5644 N N . ALA A 1 716 ? 4.167 -16.441 -21.795 1.00 86.31 716 ALA A N 1
ATOM 5645 C CA . ALA A 1 716 ? 3.828 -16.535 -20.382 1.00 86.31 716 ALA A CA 1
ATOM 5646 C C . ALA A 1 716 ? 4.632 -17.650 -19.680 1.00 86.31 716 ALA A C 1
ATOM 5648 O O . ALA A 1 716 ? 4.352 -18.840 -19.851 1.00 86.31 716 ALA A O 1
ATOM 5649 N N . SER A 1 717 ? 5.602 -17.244 -18.853 1.00 91.06 717 SER A N 1
ATOM 5650 C CA . SER A 1 717 ? 6.364 -18.093 -17.927 1.00 91.06 717 SER A CA 1
ATOM 5651 C C . SER A 1 717 ? 6.038 -17.699 -16.475 1.00 91.06 717 SER A C 1
ATOM 5653 O O . SER A 1 717 ? 6.681 -16.791 -15.936 1.00 91.06 717 SER A O 1
ATOM 5655 N N . PRO A 1 718 ? 5.016 -18.312 -15.840 1.00 89.44 718 PRO A N 1
ATOM 5656 C CA . PRO A 1 718 ? 4.642 -18.023 -14.453 1.00 89.44 718 PRO A CA 1
ATOM 5657 C C . PRO A 1 718 ? 5.802 -18.227 -13.471 1.00 89.44 718 PRO A C 1
ATOM 5659 O O . PRO A 1 718 ? 6.473 -19.264 -13.519 1.00 89.44 718 PRO A O 1
ATOM 5662 N N . LEU A 1 719 ? 6.020 -17.246 -12.589 1.00 90.31 719 LEU A N 1
ATOM 5663 C CA . LEU A 1 719 ? 6.982 -17.317 -11.484 1.00 90.31 719 LEU A CA 1
ATOM 5664 C C . LEU A 1 719 ? 6.437 -18.202 -10.352 1.00 90.31 719 LEU A C 1
ATOM 5666 O O . LEU A 1 719 ? 5.229 -18.347 -10.197 1.00 90.31 719 LEU A O 1
ATOM 5670 N N . GLN A 1 720 ? 7.330 -18.786 -9.550 1.00 82.50 720 GLN A N 1
ATOM 5671 C CA . GLN A 1 720 ? 6.969 -19.677 -8.431 1.00 82.50 720 GLN A CA 1
ATOM 5672 C C . GLN A 1 720 ? 6.738 -18.941 -7.095 1.00 82.50 720 GLN A C 1
ATOM 5674 O O . GLN A 1 720 ? 6.601 -19.579 -6.056 1.00 82.50 720 GLN A O 1
ATOM 5679 N N . SER A 1 721 ? 6.755 -17.608 -7.106 1.00 82.44 721 SER A N 1
ATOM 5680 C CA . SER A 1 721 ? 6.630 -16.749 -5.927 1.00 82.44 721 SER A CA 1
ATOM 5681 C C . SER A 1 721 ? 5.981 -15.421 -6.327 1.00 82.44 721 SER A C 1
ATOM 5683 O O . SER A 1 721 ? 6.201 -14.924 -7.435 1.00 82.44 721 SER A O 1
ATOM 5685 N N . ASP A 1 722 ? 5.220 -14.856 -5.396 1.00 81.62 722 ASP A N 1
ATOM 5686 C CA . ASP A 1 722 ? 4.631 -13.509 -5.395 1.00 81.62 722 ASP A CA 1
ATOM 5687 C C . ASP A 1 722 ? 5.683 -12.378 -5.284 1.00 81.62 722 ASP A C 1
ATOM 5689 O O . ASP A 1 722 ? 5.353 -11.209 -5.449 1.00 81.62 722 ASP A O 1
ATOM 5693 N N . GLY A 1 723 ? 6.950 -12.710 -5.007 1.00 82.69 723 GLY A N 1
ATOM 5694 C CA . GLY A 1 723 ? 8.030 -11.751 -4.744 1.00 82.69 723 GLY A CA 1
ATOM 5695 C C . GLY A 1 723 ? 8.124 -11.305 -3.281 1.00 82.69 723 GLY A C 1
ATOM 5696 O O . GLY A 1 723 ? 9.028 -10.548 -2.933 1.00 82.69 723 GLY A O 1
ATOM 5697 N N . ILE A 1 724 ? 7.214 -11.793 -2.437 1.00 82.00 724 ILE A N 1
ATOM 5698 C CA . ILE A 1 724 ? 7.019 -11.440 -1.024 1.00 82.00 724 ILE A CA 1
ATOM 5699 C C . ILE A 1 724 ? 7.414 -12.631 -0.134 1.00 82.00 724 ILE A C 1
ATOM 5701 O O . ILE A 1 724 ? 8.013 -12.481 0.929 1.00 82.00 724 ILE A O 1
ATOM 5705 N N . SER A 1 725 ? 7.064 -13.827 -0.600 1.00 81.06 725 SER A N 1
ATOM 5706 C CA . SER A 1 725 ? 7.103 -15.110 0.082 1.00 81.06 725 SER A CA 1
ATOM 5707 C C . SER A 1 725 ? 8.045 -16.034 -0.699 1.00 81.06 725 SER A C 1
ATOM 5709 O O . SER A 1 725 ? 7.780 -16.373 -1.857 1.00 81.06 725 SER A O 1
ATOM 5711 N N . PHE A 1 726 ? 9.162 -16.447 -0.093 1.00 82.75 726 PHE A N 1
ATOM 5712 C CA . PHE A 1 726 ? 10.190 -17.258 -0.759 1.00 82.75 726 PHE A CA 1
ATOM 5713 C C . PHE A 1 726 ? 10.430 -18.590 -0.036 1.00 82.75 726 PHE A C 1
ATOM 5715 O O . PHE A 1 726 ? 10.619 -18.585 1.181 1.00 82.75 726 PHE A O 1
ATOM 5722 N N . PRO A 1 727 ? 10.487 -19.729 -0.753 1.00 78.62 727 PRO A N 1
ATOM 5723 C CA . PRO A 1 727 ? 10.892 -20.993 -0.152 1.00 78.62 727 PRO A CA 1
ATOM 5724 C C . PRO A 1 727 ? 12.359 -20.945 0.301 1.00 78.62 727 PRO A C 1
ATOM 5726 O O . PRO A 1 727 ? 13.240 -20.538 -0.458 1.00 78.62 727 PRO A O 1
ATOM 5729 N N . VAL A 1 728 ? 12.610 -21.394 1.533 1.00 81.75 728 VAL A N 1
ATOM 5730 C CA . VAL A 1 728 ? 13.950 -21.548 2.124 1.00 81.75 728 VAL A CA 1
ATOM 5731 C C . VAL A 1 728 ? 14.376 -23.016 2.169 1.00 81.75 728 VAL A C 1
ATOM 5733 O O . VAL A 1 728 ? 13.543 -23.929 2.198 1.00 81.75 728 VAL A O 1
ATOM 5736 N N . LYS A 1 729 ? 15.692 -23.240 2.187 1.00 73.44 729 LYS A N 1
ATOM 5737 C CA . LYS A 1 729 ? 16.331 -24.564 2.098 1.00 73.44 729 LYS A CA 1
ATOM 5738 C C . LYS A 1 729 ? 15.866 -25.543 3.188 1.00 73.44 729 LYS A C 1
ATOM 5740 O O . LYS A 1 729 ? 15.643 -26.718 2.910 1.00 73.44 729 LYS A O 1
ATOM 5745 N N . GLU A 1 730 ? 15.651 -25.042 4.402 1.00 67.69 730 GLU A N 1
ATOM 5746 C CA . GLU A 1 730 ? 15.221 -25.812 5.578 1.00 67.69 730 GLU A CA 1
ATOM 5747 C C . GLU A 1 730 ? 13.800 -26.371 5.422 1.00 67.69 730 GLU A C 1
ATOM 5749 O O . GLU A 1 730 ? 13.606 -27.585 5.509 1.00 67.69 730 GLU A O 1
ATOM 5754 N N . LEU A 1 731 ? 12.822 -25.520 5.082 1.00 61.34 731 LEU A N 1
ATOM 5755 C CA . LEU A 1 731 ? 11.444 -25.948 4.800 1.00 61.34 731 LEU A CA 1
ATOM 5756 C C . LEU A 1 731 ? 11.387 -26.978 3.665 1.00 61.34 731 LEU A C 1
ATOM 5758 O O . LEU A 1 731 ? 10.607 -27.927 3.734 1.00 61.34 731 LEU A O 1
ATOM 5762 N N . GLN A 1 732 ? 12.231 -26.830 2.636 1.00 59.22 732 GLN A N 1
ATOM 5763 C CA . GLN A 1 732 ? 12.279 -27.787 1.529 1.00 59.22 732 GLN A CA 1
ATOM 5764 C C . GLN A 1 732 ? 12.867 -29.150 1.947 1.00 59.22 732 GLN A C 1
ATOM 5766 O O . GLN A 1 732 ? 12.482 -30.172 1.379 1.00 59.22 732 GLN A O 1
ATOM 5771 N N . ASN A 1 733 ? 13.763 -29.192 2.936 1.00 59.34 733 ASN A N 1
ATOM 5772 C CA . ASN A 1 733 ? 14.268 -30.446 3.498 1.00 59.34 733 ASN A CA 1
ATOM 5773 C C . ASN A 1 733 ? 13.214 -31.127 4.384 1.00 59.34 733 ASN A C 1
ATOM 5775 O O . ASN A 1 733 ? 13.000 -32.329 4.238 1.00 59.34 733 ASN A O 1
ATOM 5779 N N . VAL A 1 734 ? 12.483 -30.368 5.211 1.00 56.91 734 VAL A N 1
ATOM 5780 C CA . VAL A 1 734 ? 11.337 -30.897 5.979 1.00 56.91 734 VAL A CA 1
ATOM 5781 C C . VAL A 1 734 ? 10.300 -31.524 5.039 1.00 56.91 734 VAL A C 1
ATOM 5783 O O . VAL A 1 734 ? 9.940 -32.681 5.228 1.00 56.91 734 VAL A O 1
ATOM 5786 N N . TYR A 1 735 ? 9.912 -30.822 3.966 1.00 55.09 735 TYR A N 1
ATOM 5787 C CA . TYR A 1 735 ? 8.949 -31.311 2.963 1.00 55.09 735 TYR A CA 1
ATOM 5788 C C . TYR A 1 735 ? 9.414 -32.523 2.136 1.00 55.09 735 TYR A C 1
ATOM 5790 O O . TYR A 1 735 ? 8.581 -33.209 1.542 1.00 55.09 735 TYR A O 1
ATOM 5798 N N . LYS A 1 736 ? 10.727 -32.775 2.041 1.00 57.50 736 LYS A N 1
ATOM 5799 C CA . LYS A 1 736 ? 11.265 -34.008 1.439 1.00 57.50 736 LYS A CA 1
ATOM 5800 C C . LYS A 1 736 ? 11.204 -35.161 2.433 1.00 57.50 736 LYS A C 1
ATOM 5802 O O . LYS A 1 736 ? 10.796 -36.254 2.061 1.00 57.50 736 LYS A O 1
ATOM 5807 N N . ASN A 1 737 ? 11.554 -34.906 3.692 1.00 52.88 737 ASN A N 1
ATOM 5808 C CA . ASN A 1 737 ? 11.544 -35.925 4.736 1.00 52.88 737 ASN A CA 1
ATOM 5809 C C . ASN A 1 737 ? 10.115 -36.416 5.026 1.00 52.88 737 ASN A C 1
ATOM 5811 O O . ASN A 1 737 ? 9.903 -37.621 5.089 1.00 52.88 737 ASN A O 1
ATOM 5815 N N . THR A 1 738 ? 9.119 -35.524 5.091 1.00 48.59 738 THR A N 1
ATOM 5816 C CA . THR A 1 738 ? 7.699 -35.894 5.284 1.00 48.59 738 THR A CA 1
ATOM 5817 C C . THR A 1 738 ? 7.020 -36.511 4.054 1.00 48.59 738 THR A C 1
ATOM 5819 O O . THR A 1 738 ? 5.843 -36.843 4.129 1.00 48.59 738 THR A O 1
ATOM 5822 N N . LYS A 1 739 ? 7.734 -36.677 2.931 1.00 45.12 739 LYS A N 1
ATOM 5823 C CA . LYS A 1 739 ? 7.289 -37.464 1.764 1.00 45.12 739 LYS A CA 1
ATOM 5824 C C . LYS A 1 739 ? 7.953 -38.841 1.650 1.00 45.12 739 LYS A C 1
ATOM 5826 O O . LYS A 1 739 ? 7.659 -39.568 0.707 1.00 45.12 739 LYS A O 1
ATOM 5831 N N . ASN A 1 740 ? 8.837 -39.174 2.591 1.00 43.31 740 ASN A N 1
ATOM 5832 C CA . ASN A 1 740 ? 9.473 -40.487 2.723 1.00 43.31 740 ASN A CA 1
ATOM 5833 C C . ASN A 1 740 ? 8.937 -41.265 3.950 1.00 43.31 740 ASN A C 1
ATOM 5835 O O . ASN A 1 740 ? 9.547 -42.253 4.359 1.00 43.31 740 ASN A O 1
ATOM 5839 N N . PHE A 1 741 ? 7.821 -40.796 4.516 1.00 37.06 741 PHE A N 1
ATOM 5840 C CA . PHE A 1 741 ? 6.933 -41.481 5.457 1.00 37.06 741 PHE A CA 1
ATOM 5841 C C . PHE A 1 741 ? 5.556 -41.623 4.792 1.00 37.06 741 PHE A C 1
ATOM 5843 O O . PHE A 1 741 ? 4.867 -42.613 5.114 1.00 37.06 741 PHE A O 1
#

Organism: NCBI:txid166011